Protein AF-A0A2E7UVW2-F1 (afdb_monomer_lite)

Radius of gyration: 28.25 Å; chains: 1; bounding box: 65×41×80 Å

Structure (mmCIF, N/CA/C/O backbone):
data_AF-A0A2E7UVW2-F1
#
_entry.id   AF-A0A2E7UVW2-F1
#
loop_
_atom_site.group_PDB
_atom_site.id
_atom_site.type_symbol
_atom_site.label_atom_id
_atom_site.label_alt_id
_atom_site.label_comp_id
_atom_site.label_asym_id
_atom_site.label_entity_id
_atom_site.label_seq_id
_atom_site.pdbx_PDB_ins_code
_atom_site.Cartn_x
_atom_site.Cartn_y
_atom_site.Cartn_z
_atom_site.occupancy
_atom_site.B_iso_or_equiv
_atom_site.auth_seq_id
_atom_site.auth_comp_id
_atom_site.auth_asym_id
_atom_site.auth_atom_id
_atom_site.pdbx_PDB_model_num
ATOM 1 N N . MET A 1 1 ? 2.793 17.845 26.013 1.00 39.09 1 MET A N 1
ATOM 2 C CA . MET A 1 1 ? 2.253 16.506 25.716 1.00 39.09 1 MET A CA 1
ATOM 3 C C . MET A 1 1 ? 1.129 16.710 24.726 1.00 39.09 1 MET A C 1
ATOM 5 O O . MET A 1 1 ? 0.124 17.304 25.091 1.00 39.09 1 MET A O 1
ATOM 9 N N . THR A 1 2 ? 1.349 16.376 23.461 1.00 49.16 2 THR A N 1
ATOM 10 C CA . THR A 1 2 ? 0.278 16.310 22.463 1.00 49.16 2 THR A CA 1
ATOM 11 C C . THR A 1 2 ? -0.680 15.216 22.921 1.00 49.16 2 THR A C 1
ATOM 13 O O . THR A 1 2 ? -0.251 14.091 23.153 1.00 49.16 2 THR A O 1
ATOM 16 N N . VAL A 1 3 ? -1.937 15.570 23.177 1.00 53.06 3 VAL A N 1
ATOM 17 C CA . VAL A 1 3 ? -2.973 14.592 23.521 1.00 53.06 3 VAL A CA 1
ATOM 18 C C . VAL A 1 3 ? -3.318 13.851 22.238 1.00 53.06 3 VAL A C 1
ATOM 20 O O . VAL A 1 3 ? -3.584 14.498 21.226 1.00 53.06 3 VAL A O 1
ATOM 23 N N . ASP A 1 4 ? -3.298 12.522 22.262 1.00 67.06 4 ASP A N 1
ATOM 24 C CA . ASP A 1 4 ? -3.741 11.734 21.119 1.00 67.06 4 ASP A CA 1
ATOM 25 C C . ASP A 1 4 ? -5.257 11.907 20.962 1.00 67.06 4 ASP A C 1
ATOM 27 O O . ASP A 1 4 ? -6.044 11.467 21.800 1.00 67.06 4 ASP A O 1
ATOM 31 N N . ILE A 1 5 ? -5.676 12.612 19.909 1.00 79.19 5 ILE A N 1
ATOM 32 C CA . ILE A 1 5 ? -7.091 12.895 19.659 1.00 79.19 5 ILE A CA 1
ATOM 33 C C . ILE A 1 5 ? -7.666 11.774 18.802 1.00 79.19 5 ILE A C 1
ATOM 35 O O . ILE A 1 5 ? -7.311 11.631 17.629 1.00 79.19 5 ILE A O 1
ATOM 39 N N . LEU A 1 6 ? -8.595 11.005 19.371 1.00 91.44 6 LEU A N 1
ATOM 40 C CA . LEU A 1 6 ? -9.397 10.051 18.615 1.00 91.44 6 LEU A CA 1
ATOM 41 C C . LEU A 1 6 ? -10.535 10.799 17.915 1.00 91.44 6 LEU A C 1
ATOM 43 O O . LEU A 1 6 ? -11.522 11.194 18.532 1.00 91.44 6 LEU A O 1
ATOM 47 N N . THR A 1 7 ? -10.379 11.023 16.616 1.00 93.81 7 THR A N 1
ATOM 48 C CA . THR A 1 7 ? -11.322 11.800 15.809 1.00 93.81 7 THR A CA 1
ATOM 49 C C . THR A 1 7 ? -12.247 10.864 15.032 1.00 93.81 7 THR A C 1
ATOM 51 O O . THR A 1 7 ? -11.747 10.070 14.229 1.00 93.81 7 THR A O 1
ATOM 54 N N . PRO A 1 8 ? -13.581 10.942 15.199 1.00 95.69 8 PRO A N 1
ATOM 55 C CA . PRO A 1 8 ? -14.506 10.224 14.332 1.00 95.69 8 PRO A CA 1
ATOM 56 C C . PRO A 1 8 ? -14.463 10.828 12.931 1.00 95.69 8 PRO A C 1
ATOM 58 O O . PRO A 1 8 ? -14.572 12.041 12.759 1.00 95.69 8 PRO A O 1
ATOM 61 N N . ILE A 1 9 ? -14.325 9.977 11.919 1.00 95.38 9 ILE A N 1
ATOM 62 C CA . ILE A 1 9 ? -14.348 10.409 10.519 1.00 95.38 9 ILE A CA 1
ATOM 63 C C . ILE A 1 9 ? -15.597 9.882 9.807 1.00 95.38 9 ILE A C 1
ATOM 65 O O . ILE A 1 9 ? -16.134 10.559 8.934 1.00 95.38 9 ILE A O 1
ATOM 69 N N . ALA A 1 10 ? -16.113 8.717 10.187 1.00 95.75 10 ALA A N 1
ATOM 70 C CA . ALA A 1 10 ? -17.398 8.190 9.726 1.00 95.75 10 ALA A CA 1
ATOM 71 C C . ALA A 1 10 ? -18.046 7.364 10.856 1.00 95.75 10 ALA A C 1
ATOM 73 O O . ALA A 1 10 ? -17.383 7.130 11.871 1.00 95.75 10 ALA A O 1
ATOM 74 N N . PRO A 1 11 ? -19.308 6.913 10.721 1.00 96.12 11 PRO A N 1
ATOM 75 C CA . PRO A 1 11 ? -19.884 5.966 11.671 1.00 96.12 11 PRO A CA 1
ATOM 76 C C . PRO A 1 11 ? -18.956 4.763 11.858 1.00 96.12 11 PRO A C 1
ATOM 78 O O . PRO A 1 11 ? -18.488 4.183 10.875 1.00 96.12 11 PRO A O 1
ATOM 81 N N . ASP A 1 12 ? -18.649 4.467 13.121 1.00 97.31 12 ASP A N 1
ATOM 82 C CA . ASP A 1 12 ? -17.783 3.362 13.544 1.00 97.31 12 ASP A CA 1
ATOM 83 C C . ASP A 1 12 ? -16.345 3.394 12.992 1.00 97.31 12 ASP A C 1
ATOM 85 O O . ASP A 1 12 ? -15.628 2.401 13.082 1.00 97.31 12 ASP A O 1
ATOM 89 N N . LEU A 1 13 ? -15.887 4.541 12.477 1.00 97.94 13 LEU A N 1
ATOM 90 C CA . LEU A 1 13 ? -14.546 4.723 11.924 1.00 97.94 13 LEU A CA 1
ATOM 91 C C . LEU A 1 13 ? -13.893 5.996 12.468 1.00 97.94 13 LEU A C 1
ATOM 93 O O . LEU A 1 13 ? -14.378 7.114 12.267 1.00 97.94 13 LEU A O 1
ATOM 97 N N . PHE A 1 14 ? -12.731 5.818 13.082 1.00 97.25 14 PHE A N 1
ATOM 98 C CA . PHE A 1 14 ? -11.994 6.850 13.794 1.00 97.25 14 PHE A CA 1
ATOM 99 C C . PHE A 1 14 ? -10.528 6.859 13.363 1.00 97.25 14 PHE A C 1
ATOM 101 O O . PHE A 1 14 ? -9.986 5.860 12.883 1.00 97.25 14 PHE A O 1
ATOM 108 N N . VAL A 1 15 ? -9.870 7.994 13.562 1.00 95.12 15 VAL A N 1
ATOM 109 C CA . VAL A 1 15 ? -8.428 8.143 13.359 1.00 95.12 15 VAL A CA 1
ATOM 110 C C . VAL A 1 15 ? -7.792 8.722 14.607 1.00 95.12 15 VAL A C 1
ATOM 112 O O . VAL A 1 15 ? -8.367 9.589 15.261 1.00 95.12 15 VAL A O 1
ATOM 115 N N . LEU A 1 16 ? -6.597 8.244 14.915 1.00 92.25 16 LEU A N 1
ATOM 116 C CA . LEU A 1 16 ? -5.773 8.726 16.009 1.00 92.25 16 LEU A CA 1
ATOM 117 C C . LEU A 1 16 ? -4.455 9.227 15.419 1.00 92.25 16 LEU A C 1
ATOM 119 O O . LEU A 1 16 ? -3.771 8.493 14.697 1.00 92.25 16 LEU A O 1
ATOM 123 N N . GLN A 1 17 ? -4.140 10.494 15.674 1.00 82.00 17 GLN A N 1
ATOM 124 C CA . GLN A 1 17 ? -2.947 11.146 15.147 1.00 82.00 17 GLN A CA 1
ATOM 125 C C . GLN A 1 17 ? -2.596 12.377 15.988 1.00 82.00 17 GLN A C 1
ATOM 127 O O . GLN A 1 17 ? -3.457 13.221 16.233 1.00 82.00 17 GLN A O 1
ATOM 132 N N . SER A 1 18 ? -1.333 12.492 16.398 1.00 70.25 18 SER A N 1
ATOM 133 C CA . SER A 1 18 ? -0.849 13.606 17.222 1.00 70.25 18 SER A CA 1
ATOM 134 C C . SER A 1 18 ? -0.413 14.811 16.367 1.00 70.25 18 SER A C 1
ATOM 136 O O . SER A 1 18 ? -0.616 15.957 16.767 1.00 70.25 18 SER A O 1
ATOM 138 N N . SER A 1 19 ? 0.141 14.570 15.170 1.00 67.06 19 SER A N 1
ATOM 139 C CA . SER A 1 19 ? 0.529 15.581 14.171 1.00 67.06 19 SER A CA 1
ATOM 140 C C . SER A 1 19 ? 0.313 15.078 12.734 1.00 67.06 19 SER A C 1
ATOM 142 O O . SER A 1 19 ? 0.492 13.882 12.503 1.00 67.06 19 SER A O 1
ATOM 144 N N . PRO A 1 20 ? 0.010 15.942 11.734 1.00 66.06 20 PRO A N 1
ATOM 145 C CA . PRO A 1 20 ? -0.156 15.566 10.318 1.00 66.06 20 PRO A CA 1
ATOM 146 C C . PRO A 1 20 ? 0.973 14.726 9.697 1.00 66.06 20 PRO A C 1
ATOM 148 O O . PRO A 1 20 ? 0.743 14.026 8.708 1.00 66.06 20 PRO A O 1
ATOM 151 N N . GLU A 1 21 ? 2.178 14.799 10.264 1.00 66.62 21 GLU A N 1
ATOM 152 C CA . GLU A 1 21 ? 3.376 14.103 9.772 1.00 66.62 21 GLU A CA 1
ATOM 153 C C . GLU A 1 21 ? 3.583 12.712 10.397 1.00 66.62 21 GLU A C 1
ATOM 155 O O . GLU A 1 21 ? 4.346 11.894 9.866 1.00 66.62 21 GLU A O 1
ATOM 160 N N . ASP A 1 22 ? 2.869 12.425 11.487 1.00 75.81 22 ASP A N 1
ATOM 161 C CA . ASP A 1 22 ? 2.933 11.146 12.183 1.00 75.81 22 ASP A CA 1
ATOM 162 C C . ASP A 1 22 ? 2.240 10.036 11.395 1.00 75.81 22 ASP A C 1
ATOM 164 O O . ASP A 1 22 ? 1.373 10.263 10.543 1.00 75.81 22 ASP A O 1
ATOM 168 N N . VAL A 1 23 ? 2.614 8.800 11.721 1.00 86.31 23 VAL A N 1
ATOM 169 C CA . VAL A 1 23 ? 1.860 7.629 11.282 1.00 86.31 23 VAL A CA 1
ATOM 170 C C . VAL A 1 23 ? 0.492 7.660 11.954 1.00 86.31 23 VAL A C 1
ATOM 172 O O . VAL A 1 23 ? 0.383 7.656 13.176 1.00 86.31 23 VAL A O 1
ATOM 175 N N . ARG A 1 24 ? -0.554 7.673 11.138 1.00 92.38 24 ARG A N 1
ATOM 176 C CA . ARG A 1 24 ? -1.941 7.606 11.577 1.00 92.38 24 ARG A CA 1
ATOM 177 C C . ARG A 1 24 ? -2.317 6.182 11.968 1.00 92.38 24 ARG A C 1
ATOM 179 O O . ARG A 1 24 ? -2.175 5.254 11.169 1.00 92.38 24 ARG A O 1
ATOM 186 N N . THR A 1 25 ? -2.927 6.046 13.138 1.00 95.19 25 THR A N 1
ATOM 187 C CA . THR A 1 25 ? -3.645 4.834 13.541 1.00 95.19 25 THR A CA 1
ATOM 188 C C . THR A 1 25 ? -5.104 4.962 13.116 1.00 95.19 25 THR A C 1
ATOM 190 O O . THR A 1 25 ? -5.733 6.001 13.324 1.00 95.19 25 THR A O 1
ATOM 193 N N . THR A 1 26 ? -5.655 3.919 12.496 1.00 97.31 26 THR A N 1
ATOM 194 C CA . THR A 1 26 ? -7.077 3.877 12.112 1.00 97.31 26 THR A CA 1
ATOM 195 C C . THR A 1 26 ? -7.801 2.872 12.988 1.00 97.31 26 THR A C 1
ATOM 197 O O . THR A 1 26 ? -7.323 1.755 13.161 1.00 97.31 26 THR A O 1
ATOM 200 N N . VAL A 1 27 ? -8.944 3.266 13.538 1.00 98.06 27 VAL A N 1
ATOM 201 C CA . VAL A 1 27 ? -9.731 2.453 14.466 1.00 98.06 27 VAL A CA 1
ATOM 202 C C . VAL A 1 27 ? -11.113 2.239 13.872 1.00 98.06 27 VAL A C 1
ATOM 204 O O . VAL A 1 27 ? -11.775 3.196 13.477 1.00 98.06 27 VAL A O 1
ATOM 207 N N . VAL A 1 28 ? -11.549 0.987 13.819 1.00 98.38 28 VAL A N 1
ATOM 208 C CA . VAL A 1 28 ? -12.901 0.598 13.418 1.00 98.38 28 VAL A CA 1
ATOM 209 C C . VAL A 1 28 ? -13.575 -0.067 14.604 1.00 98.38 28 VAL A C 1
ATOM 211 O O . VAL A 1 28 ? -12.995 -0.971 15.205 1.00 98.38 28 VAL A O 1
ATOM 214 N N . ARG A 1 29 ? -14.799 0.350 14.927 1.00 98.06 29 ARG A N 1
ATOM 215 C CA . ARG A 1 29 ? -15.653 -0.381 15.864 1.00 98.06 29 ARG A CA 1
ATOM 216 C C . ARG A 1 29 ? -16.448 -1.428 15.092 1.00 98.06 29 ARG A C 1
ATOM 218 O O . ARG A 1 29 ? -17.197 -1.099 14.180 1.00 98.06 29 ARG A O 1
ATOM 225 N N . LEU A 1 30 ? -16.251 -2.692 15.433 1.00 97.50 30 LEU A N 1
ATOM 226 C CA . LEU A 1 30 ? -16.956 -3.815 14.830 1.00 97.50 30 LEU A CA 1
ATOM 227 C C . LEU A 1 30 ? -18.382 -3.941 15.406 1.00 97.50 30 LEU A C 1
ATOM 229 O O . LEU A 1 30 ? -18.671 -3.369 16.460 1.00 97.50 30 LEU A O 1
ATOM 233 N N . PRO A 1 31 ? -19.288 -4.688 14.744 1.00 95.94 31 PRO A N 1
ATOM 234 C CA . PRO A 1 31 ? -20.676 -4.853 15.190 1.00 95.94 31 PRO A CA 1
ATOM 235 C C . PRO A 1 31 ? -20.840 -5.456 16.593 1.00 95.94 31 PRO A C 1
ATOM 237 O O . PRO A 1 31 ? -21.854 -5.216 17.243 1.00 95.94 31 PRO A O 1
ATOM 240 N N . ASP A 1 32 ? -19.857 -6.222 17.066 1.00 94.56 32 ASP A N 1
ATOM 241 C CA . ASP A 1 32 ? -19.809 -6.793 18.418 1.00 94.56 32 ASP A CA 1
ATOM 242 C C . ASP A 1 32 ? -19.309 -5.798 19.487 1.00 94.56 32 ASP A C 1
ATOM 244 O O . ASP A 1 32 ? -19.245 -6.131 20.669 1.00 94.56 32 ASP A O 1
ATOM 248 N N . GLY A 1 33 ? -18.965 -4.570 19.085 1.00 95.25 33 GLY A N 1
ATOM 249 C CA . GLY A 1 33 ? -18.408 -3.525 19.943 1.00 95.25 33 GLY A CA 1
ATOM 250 C C . GLY A 1 33 ? -16.889 -3.604 20.128 1.00 95.25 33 GLY A C 1
ATOM 251 O O . GLY A 1 33 ? -16.310 -2.698 20.734 1.00 95.25 33 GLY A O 1
ATOM 252 N N . GLY A 1 34 ? -16.232 -4.639 19.596 1.00 97.06 34 GLY A N 1
ATOM 253 C CA . GLY A 1 34 ? -14.781 -4.775 19.608 1.00 97.06 34 GLY A CA 1
ATOM 254 C C . GLY A 1 34 ? -14.107 -3.786 18.657 1.00 97.06 34 GLY A C 1
ATOM 255 O O . GLY A 1 34 ? -14.639 -3.443 17.601 1.00 97.06 34 GLY A O 1
ATOM 256 N N . LEU A 1 35 ? -12.913 -3.314 19.009 1.00 98.12 35 LEU A N 1
ATOM 257 C CA . LEU A 1 35 ? -12.130 -2.425 18.157 1.00 98.12 35 LEU A CA 1
ATOM 258 C C . LEU A 1 35 ? -11.112 -3.207 17.337 1.00 98.12 35 LEU A C 1
ATOM 260 O O . LEU A 1 35 ? -10.324 -3.999 17.862 1.00 98.12 35 LEU A O 1
ATOM 264 N N . TRP A 1 36 ? -11.094 -2.898 16.047 1.00 98.19 36 TRP A N 1
ATOM 265 C CA . TRP A 1 36 ? -10.026 -3.221 15.121 1.00 98.19 36 TRP A CA 1
ATOM 266 C C . TRP A 1 36 ? -9.128 -1.997 14.950 1.00 98.19 36 TRP A C 1
ATOM 268 O O . TRP A 1 36 ? -9.591 -0.930 14.553 1.00 98.19 36 TRP A O 1
ATOM 278 N N . VAL A 1 37 ? -7.846 -2.136 15.280 1.00 97.69 37 VAL A N 1
ATOM 279 C CA . VAL A 1 37 ? -6.880 -1.034 15.329 1.00 97.69 37 VAL A CA 1
ATOM 280 C C . VAL A 1 37 ? -5.740 -1.313 14.356 1.00 97.69 37 VAL A C 1
ATOM 282 O O . VAL A 1 37 ? -4.951 -2.238 14.544 1.00 97.69 37 VAL A O 1
ATOM 285 N N . HIS A 1 38 ? -5.639 -0.495 13.316 1.00 97.25 38 HIS A N 1
ATOM 286 C CA . HIS A 1 38 ? -4.606 -0.569 12.291 1.00 97.25 38 HIS A CA 1
ATOM 287 C C . HIS A 1 38 ? -3.474 0.407 12.557 1.00 97.25 38 HIS A C 1
ATOM 289 O O . HIS A 1 38 ? -3.726 1.589 12.801 1.00 97.25 38 HIS A O 1
ATOM 295 N N . ALA A 1 39 ? -2.240 -0.082 12.420 1.00 95.00 39 ALA A N 1
ATOM 296 C CA . ALA A 1 39 ? -1.018 0.649 12.726 1.00 95.00 39 ALA A CA 1
ATOM 297 C C . ALA A 1 39 ? -1.000 1.180 14.180 1.00 95.00 39 ALA A C 1
ATOM 299 O O . ALA A 1 39 ? -0.807 2.383 14.370 1.00 95.00 39 ALA A O 1
ATOM 300 N N . PRO A 1 40 ? -1.253 0.341 15.210 1.00 94.94 40 PRO A N 1
ATOM 301 C CA . PRO A 1 40 ? -1.259 0.797 16.599 1.00 94.94 40 PRO A CA 1
ATOM 302 C C . PRO A 1 40 ? 0.149 1.247 17.029 1.00 94.94 40 PRO A C 1
ATOM 304 O O . PRO A 1 40 ? 1.128 0.589 16.665 1.00 94.94 40 PRO A O 1
ATOM 307 N N . PRO A 1 41 ? 0.283 2.327 17.818 1.00 93.31 41 PRO A N 1
ATOM 308 C CA . PRO A 1 41 ? 1.529 2.627 18.512 1.00 93.31 41 PRO A CA 1
ATOM 309 C C . PRO A 1 41 ? 1.696 1.684 19.717 1.00 93.31 41 PRO A C 1
ATOM 311 O O . PRO A 1 41 ? 0.824 0.859 20.016 1.00 93.31 41 PRO A O 1
ATOM 314 N N . ALA A 1 42 ? 2.804 1.824 20.447 1.00 94.31 42 ALA A N 1
ATOM 315 C CA . ALA A 1 42 ? 2.982 1.142 21.726 1.00 94.31 42 ALA A CA 1
ATOM 316 C C . ALA A 1 42 ? 1.824 1.454 22.691 1.00 94.31 42 ALA A C 1
ATOM 318 O O . ALA A 1 42 ? 1.316 2.578 22.734 1.00 94.31 42 ALA A O 1
ATOM 319 N N . TRP A 1 43 ? 1.418 0.452 23.468 1.00 95.94 43 TRP A N 1
ATOM 320 C CA . TRP A 1 43 ? 0.383 0.615 24.477 1.00 95.94 43 TRP A CA 1
ATOM 321 C C . TRP A 1 43 ? 0.800 1.674 25.500 1.00 95.94 43 TRP A C 1
ATOM 323 O O . TRP A 1 43 ? 1.948 1.726 25.947 1.00 95.94 43 TRP A O 1
ATOM 333 N N . SER A 1 44 ? -0.160 2.495 25.908 1.00 95.06 44 SER A N 1
ATOM 334 C CA . SER A 1 44 ? -0.042 3.352 27.080 1.00 95.06 44 SER A CA 1
ATOM 335 C C . SER A 1 44 ? -1.396 3.427 27.788 1.00 95.06 44 SER A C 1
ATOM 337 O O . SER A 1 44 ? -2.428 3.252 27.130 1.00 95.06 44 SER A O 1
ATOM 339 N N . PRO A 1 45 ? -1.429 3.733 29.098 1.00 94.88 45 PRO A N 1
ATOM 340 C CA . PRO A 1 45 ? -2.689 3.883 29.821 1.00 94.88 45 PRO A CA 1
ATOM 341 C C . PRO A 1 45 ? -3.607 4.932 29.181 1.00 94.88 45 PRO A C 1
ATOM 343 O O . PRO A 1 45 ? -4.789 4.674 28.992 1.00 94.88 45 PRO A O 1
ATOM 346 N N . ALA A 1 46 ? -3.045 6.074 28.766 1.00 92.38 46 ALA A N 1
ATOM 347 C CA . ALA A 1 46 ? -3.798 7.157 28.135 1.00 92.38 46 ALA A CA 1
ATOM 348 C C . ALA A 1 46 ? -4.407 6.734 26.789 1.00 92.38 46 ALA A C 1
ATOM 350 O O . ALA A 1 46 ? -5.573 7.008 26.519 1.00 92.38 46 ALA A O 1
ATOM 351 N N . LEU A 1 47 ? -3.643 6.020 25.957 1.00 93.19 47 LEU A N 1
ATOM 352 C CA . LEU A 1 47 ? -4.152 5.492 24.692 1.00 93.19 47 LEU A CA 1
ATOM 353 C C . LEU A 1 47 ? -5.277 4.479 24.916 1.00 93.19 47 LEU A C 1
ATOM 355 O O . LEU A 1 47 ? -6.296 4.508 24.227 1.00 93.19 47 LEU A O 1
ATOM 359 N N . HIS A 1 48 ? -5.095 3.579 25.879 1.00 94.50 48 HIS A N 1
ATOM 360 C CA . HIS A 1 48 ? -6.100 2.578 26.199 1.00 94.50 48 HIS A CA 1
ATOM 361 C C . HIS A 1 48 ? -7.385 3.211 26.740 1.00 94.50 48 HIS A C 1
ATOM 363 O O . HIS A 1 48 ? -8.471 2.818 26.317 1.00 94.50 48 HIS A O 1
ATOM 369 N N . GLU A 1 49 ? -7.273 4.219 27.607 1.00 93.44 49 GLU A N 1
ATOM 370 C CA . GLU A 1 49 ? -8.406 4.994 28.116 1.00 93.44 49 GLU A CA 1
ATOM 371 C C . GLU A 1 49 ? -9.180 5.660 26.971 1.00 93.44 49 GLU A C 1
ATOM 373 O O . GLU A 1 49 ? -10.393 5.479 26.864 1.00 93.44 49 GLU A O 1
ATOM 378 N N . VAL A 1 50 ? -8.478 6.340 26.056 1.00 94.00 50 VAL A N 1
ATOM 379 C CA . VAL A 1 50 ? -9.088 6.990 24.886 1.00 94.00 50 VAL A CA 1
ATOM 380 C C . VAL A 1 50 ? -9.831 5.983 24.007 1.00 94.00 50 VAL A C 1
ATOM 382 O O . VAL A 1 50 ? -10.976 6.230 23.632 1.00 94.00 50 VAL A O 1
ATOM 385 N N . LEU A 1 51 ? -9.230 4.831 23.697 1.00 95.50 51 LEU A N 1
ATOM 386 C CA . LEU A 1 51 ? -9.883 3.802 22.878 1.00 95.50 51 LEU A CA 1
ATOM 387 C C . LEU A 1 51 ? -11.084 3.168 23.590 1.00 95.50 51 LEU A C 1
ATOM 389 O O . LEU A 1 51 ? -12.118 2.943 22.960 1.00 95.50 51 LEU A O 1
ATOM 393 N N . SER A 1 52 ? -10.986 2.960 24.904 1.00 94.38 52 SER A N 1
ATOM 394 C CA . SER A 1 52 ? -12.053 2.369 25.722 1.00 94.38 52 SER A CA 1
ATOM 395 C C . SER A 1 52 ? -13.334 3.208 25.737 1.00 94.38 52 SER A C 1
ATOM 397 O O . SER A 1 52 ? -14.409 2.669 25.988 1.00 94.38 52 SER A O 1
ATOM 399 N N . THR A 1 53 ? -13.259 4.505 25.409 1.00 93.94 53 THR A N 1
ATOM 400 C CA . THR A 1 53 ? -14.455 5.350 25.224 1.00 93.94 53 THR A CA 1
ATOM 401 C C . THR A 1 53 ? -15.328 4.921 24.039 1.00 93.94 53 THR A C 1
ATOM 403 O O . THR A 1 53 ? -16.514 5.246 24.001 1.00 93.94 53 THR A O 1
ATOM 406 N N . VAL A 1 54 ? -14.759 4.192 23.073 1.00 95.50 54 VAL A N 1
ATOM 407 C CA . VAL A 1 54 ? -15.443 3.747 21.852 1.00 95.50 54 VAL A CA 1
ATOM 408 C C . VAL A 1 54 ? -15.740 2.248 21.877 1.00 95.50 54 VAL A C 1
ATOM 410 O O . VAL A 1 54 ? -16.793 1.843 21.380 1.00 95.50 54 VAL A O 1
ATOM 413 N N . GLY A 1 55 ? -14.847 1.436 22.450 1.00 96.19 55 GLY A N 1
ATOM 414 C CA . GLY A 1 55 ? -15.011 -0.014 22.572 1.00 96.19 55 GLY A CA 1
ATOM 415 C C . GLY A 1 55 ? -13.773 -0.715 23.138 1.00 96.19 55 GLY A C 1
ATOM 416 O O . GLY A 1 55 ? -12.724 -0.102 23.330 1.00 96.19 55 GLY A O 1
ATOM 417 N N . ALA A 1 56 ? -13.878 -2.020 23.389 1.00 96.62 56 ALA A N 1
ATOM 418 C CA . ALA A 1 56 ? -12.753 -2.825 23.866 1.00 96.62 56 ALA A CA 1
ATOM 419 C C . ALA A 1 56 ? -11.827 -3.208 22.704 1.00 96.62 56 ALA A C 1
ATOM 421 O O . ALA A 1 56 ? -12.295 -3.655 21.660 1.00 96.62 56 ALA A O 1
ATOM 422 N N . VAL A 1 57 ? -10.510 -3.070 22.867 1.00 97.88 57 VAL A N 1
ATOM 423 C CA . VAL A 1 57 ? -9.547 -3.451 21.819 1.00 97.88 57 VAL A CA 1
ATOM 424 C C . VAL A 1 57 ? -9.551 -4.968 21.629 1.00 97.88 57 VAL A C 1
ATOM 426 O O . VAL A 1 57 ? -9.218 -5.699 22.552 1.00 97.88 57 VAL A O 1
ATOM 429 N N . ALA A 1 58 ? -9.914 -5.430 20.429 1.00 97.12 58 ALA A N 1
ATOM 430 C CA . ALA A 1 58 ? -10.044 -6.853 20.102 1.00 97.12 58 ALA A CA 1
ATOM 431 C C . ALA A 1 58 ? -9.031 -7.308 19.038 1.00 97.12 58 ALA A C 1
ATOM 433 O O . ALA A 1 58 ? -8.523 -8.433 19.084 1.00 97.12 58 ALA A O 1
ATOM 434 N N . HIS A 1 59 ? -8.702 -6.434 18.083 1.00 97.88 59 HIS A N 1
ATOM 435 C CA . HIS A 1 59 ? -7.798 -6.744 16.979 1.00 97.88 59 HIS A CA 1
ATOM 436 C C . HIS A 1 59 ? -6.751 -5.656 16.771 1.00 97.88 59 HIS A C 1
ATOM 438 O O . HIS A 1 59 ? -7.089 -4.483 16.634 1.00 97.88 59 HIS A O 1
ATOM 444 N N . LEU A 1 60 ? -5.487 -6.060 16.668 1.00 98.12 60 LEU A N 1
ATOM 445 C CA . LEU A 1 60 ? -4.361 -5.176 16.368 1.00 98.12 60 LEU A CA 1
ATOM 446 C C . LEU A 1 60 ? -3.719 -5.588 15.047 1.00 98.12 60 LEU A C 1
ATOM 448 O O . LEU A 1 60 ? -3.335 -6.744 14.896 1.00 98.12 60 LEU A O 1
ATOM 452 N N . VAL A 1 61 ? -3.585 -4.661 14.102 1.00 97.38 61 VAL A N 1
ATOM 453 C CA . VAL A 1 61 ? -2.963 -4.907 12.794 1.00 97.38 61 VAL A CA 1
ATOM 454 C C . VAL A 1 61 ? -1.668 -4.115 12.683 1.00 97.38 61 VAL A C 1
ATOM 456 O O . VAL A 1 61 ? -1.692 -2.898 12.493 1.00 97.38 61 VAL A O 1
ATOM 459 N N . ALA A 1 62 ? -0.534 -4.803 12.799 1.00 95.81 62 ALA A N 1
ATOM 460 C CA . ALA A 1 62 ? 0.781 -4.209 12.593 1.00 95.81 62 ALA A CA 1
ATOM 461 C C . ALA A 1 62 ? 1.124 -4.147 11.101 1.00 95.81 62 ALA A C 1
ATOM 463 O O . ALA A 1 62 ? 0.888 -5.099 10.352 1.00 95.81 62 ALA A O 1
ATOM 464 N N . VAL A 1 63 ? 1.715 -3.027 10.683 1.00 93.31 63 VAL A N 1
ATOM 465 C CA . VAL A 1 63 ? 2.101 -2.786 9.283 1.00 93.31 63 VAL A CA 1
ATOM 466 C C . VAL A 1 63 ? 3.589 -2.495 9.103 1.00 93.31 63 VAL A C 1
ATOM 468 O O . VAL A 1 63 ? 4.075 -2.485 7.974 1.00 93.31 63 VAL A O 1
ATOM 471 N N . THR A 1 64 ? 4.338 -2.328 10.195 1.00 92.19 64 THR A N 1
ATOM 472 C CA . THR A 1 64 ? 5.805 -2.257 10.178 1.00 92.19 64 THR A CA 1
ATOM 473 C C . THR A 1 64 ? 6.424 -3.208 11.203 1.00 92.19 64 THR A C 1
ATOM 475 O O . THR A 1 64 ? 5.741 -3.606 12.156 1.00 92.19 64 THR A O 1
ATOM 478 N N . PRO A 1 65 ? 7.714 -3.566 11.047 1.00 93.06 65 PRO A N 1
ATOM 479 C CA . PRO A 1 65 ? 8.397 -4.424 12.007 1.00 93.06 65 PRO A CA 1
ATOM 480 C C . PRO A 1 65 ? 8.420 -3.859 13.430 1.00 93.06 65 PRO A C 1
ATOM 482 O O . PRO A 1 65 ? 8.246 -4.601 14.397 1.00 93.06 65 PRO A O 1
ATOM 485 N N . GLU A 1 66 ? 8.577 -2.540 13.558 1.00 92.62 66 GLU A N 1
ATOM 486 C CA . GLU A 1 66 ? 8.577 -1.837 14.841 1.00 92.62 66 GLU A CA 1
ATOM 487 C C . GLU A 1 66 ? 7.214 -1.955 15.526 1.00 92.62 66 GLU A C 1
ATOM 489 O O . GLU A 1 66 ? 7.143 -2.233 16.721 1.00 92.62 66 GLU A O 1
ATOM 494 N N . GLN A 1 67 ? 6.123 -1.807 14.770 1.00 93.81 67 GLN A N 1
ATOM 495 C CA . GLN A 1 67 ? 4.772 -1.964 15.306 1.00 93.81 67 GLN A CA 1
ATOM 496 C C . GLN A 1 67 ? 4.487 -3.404 15.721 1.00 93.81 67 GLN A C 1
ATOM 498 O O . GLN A 1 67 ? 3.871 -3.621 16.761 1.00 93.81 67 GLN A O 1
ATOM 503 N N . ALA A 1 68 ? 4.963 -4.390 14.954 1.00 96.31 68 ALA A N 1
ATOM 504 C CA . ALA A 1 68 ? 4.825 -5.798 15.317 1.00 96.31 68 ALA A CA 1
ATOM 505 C C . ALA A 1 68 ? 5.529 -6.110 16.648 1.00 96.31 68 ALA A C 1
ATOM 507 O O . ALA A 1 68 ? 4.944 -6.767 17.509 1.00 96.31 68 ALA A O 1
ATOM 508 N N . ALA A 1 69 ? 6.731 -5.567 16.869 1.00 96.50 69 ALA A N 1
ATOM 509 C CA . ALA A 1 69 ? 7.420 -5.670 18.155 1.00 96.50 69 ALA A CA 1
ATOM 510 C C . ALA A 1 69 ? 6.654 -4.950 19.286 1.00 96.50 69 ALA A C 1
ATOM 512 O O . ALA A 1 69 ? 6.511 -5.481 20.391 1.00 96.50 69 ALA A O 1
ATOM 513 N N . GLN A 1 70 ? 6.097 -3.766 19.004 1.00 95.44 70 GLN A N 1
ATOM 514 C CA . GLN A 1 70 ? 5.296 -2.990 19.958 1.00 95.44 70 GLN A CA 1
ATOM 515 C C . GLN A 1 70 ? 4.010 -3.703 20.400 1.00 95.44 70 GLN A C 1
ATOM 517 O O . GLN A 1 70 ? 3.526 -3.417 21.497 1.00 95.44 70 GLN A O 1
ATOM 522 N N . LEU A 1 71 ? 3.482 -4.667 19.635 1.00 97.25 71 LEU A N 1
ATOM 523 C CA . LEU A 1 71 ? 2.306 -5.448 20.046 1.00 97.25 71 LEU A CA 1
ATOM 524 C C . LEU A 1 71 ? 2.520 -6.213 21.365 1.00 97.25 71 LEU A C 1
ATOM 526 O O . LEU A 1 71 ? 1.546 -6.488 22.060 1.00 97.25 71 LEU A O 1
ATOM 530 N N . ASN A 1 72 ? 3.764 -6.497 21.771 1.00 97.12 72 ASN A N 1
ATOM 531 C CA . ASN A 1 72 ? 4.045 -7.077 23.093 1.00 97.12 72 ASN A CA 1
ATOM 532 C C . ASN A 1 72 ? 3.521 -6.204 24.239 1.00 97.12 72 ASN A C 1
ATOM 534 O O . ASN A 1 72 ? 3.001 -6.725 25.222 1.00 97.12 72 ASN A O 1
ATOM 538 N N . SER A 1 73 ? 3.623 -4.876 24.104 1.00 96.75 73 SER A N 1
ATOM 539 C CA . SER A 1 73 ? 3.110 -3.944 25.117 1.00 96.75 73 SER A CA 1
ATOM 540 C C . SER A 1 73 ? 1.589 -4.020 25.264 1.00 96.75 73 SER A C 1
ATOM 542 O O . SER A 1 73 ? 1.073 -3.819 26.356 1.00 96.75 73 SER A O 1
ATOM 544 N N . TRP A 1 74 ? 0.880 -4.371 24.188 1.00 97.69 74 TRP A N 1
ATOM 545 C CA . TRP A 1 74 ? -0.565 -4.566 24.197 1.00 97.69 74 TRP A CA 1
ATOM 546 C C . TRP A 1 74 ? -0.965 -5.898 24.816 1.00 97.69 74 TRP A C 1
ATOM 548 O O . TRP A 1 74 ? -1.792 -5.920 25.719 1.00 97.69 74 TRP A O 1
ATOM 558 N N . VAL A 1 75 ? -0.363 -7.000 24.363 1.00 97.06 75 VAL A N 1
ATOM 559 C CA . VAL A 1 75 ? -0.692 -8.352 24.853 1.00 97.06 75 VAL A CA 1
ATOM 560 C C . VAL A 1 75 ? -0.355 -8.512 26.340 1.00 97.06 75 VAL A C 1
ATOM 562 O O . VAL A 1 75 ? -0.986 -9.303 27.028 1.00 97.06 75 VAL A O 1
ATOM 565 N N . ALA A 1 76 ? 0.594 -7.731 26.864 1.00 96.81 76 ALA A N 1
ATOM 566 C CA . ALA A 1 76 ? 0.906 -7.700 28.291 1.00 96.81 76 ALA A CA 1
ATOM 567 C C . ALA A 1 76 ? -0.161 -7.009 29.163 1.00 96.81 76 ALA A C 1
ATOM 569 O O . ALA A 1 76 ? -0.106 -7.144 30.382 1.00 96.81 76 ALA A O 1
ATOM 570 N N . GLN A 1 77 ? -1.063 -6.219 28.571 1.00 97.38 77 GLN A N 1
ATOM 571 C CA . GLN A 1 77 ? -2.002 -5.352 29.299 1.00 97.38 77 GLN A CA 1
ATOM 572 C C . GLN A 1 77 ? -3.470 -5.606 28.943 1.00 97.38 77 GLN A C 1
ATOM 574 O O . GLN A 1 77 ? -4.352 -5.270 29.728 1.00 97.38 77 GLN A O 1
ATOM 579 N N . VAL A 1 78 ? -3.745 -6.156 27.758 1.00 95.19 78 VAL A N 1
ATOM 580 C CA . VAL A 1 78 ? -5.100 -6.366 27.244 1.00 95.19 78 VAL A CA 1
ATOM 581 C C . VAL A 1 78 ? -5.295 -7.841 26.915 1.00 95.19 78 VAL A C 1
ATOM 583 O O . VAL A 1 78 ? -4.764 -8.354 25.927 1.00 95.19 78 VAL A O 1
ATOM 586 N N . ASP A 1 79 ? -6.089 -8.512 27.745 1.00 93.50 79 ASP A N 1
ATOM 587 C CA . ASP A 1 79 ? -6.403 -9.928 27.585 1.00 93.50 79 ASP A CA 1
ATOM 588 C C . ASP A 1 79 ? -7.265 -10.185 26.342 1.00 93.50 79 ASP A C 1
ATOM 590 O O . ASP A 1 79 ? -8.166 -9.419 26.001 1.00 93.50 79 ASP A O 1
ATOM 594 N N . GLY A 1 80 ? -7.004 -11.302 25.660 1.00 91.94 80 GLY A N 1
ATOM 595 C CA . GLY A 1 80 ? -7.818 -11.760 24.528 1.00 91.94 80 GLY A CA 1
ATOM 596 C C . GLY A 1 80 ? -7.621 -10.990 23.215 1.00 91.94 80 GLY A C 1
ATOM 597 O O . GLY A 1 80 ? -8.253 -11.340 22.217 1.00 91.94 80 GLY A O 1
ATOM 598 N N . VAL A 1 81 ? -6.727 -9.995 23.174 1.00 96.00 81 VAL A N 1
ATOM 599 C CA . VAL A 1 81 ? -6.369 -9.286 21.938 1.00 96.00 81 VAL A CA 1
ATOM 600 C C . VAL A 1 81 ? -5.755 -10.236 20.915 1.00 96.00 81 VAL A C 1
ATOM 602 O O . VAL A 1 81 ? -4.832 -10.999 21.204 1.00 96.00 81 VAL A O 1
ATOM 605 N N . ARG A 1 82 ? -6.234 -10.139 19.673 1.00 96.69 82 ARG A N 1
ATOM 606 C CA . ARG A 1 82 ? -5.687 -10.878 18.535 1.00 96.69 82 ARG A CA 1
ATOM 607 C C . ARG A 1 82 ? -4.838 -9.972 17.653 1.00 96.69 82 ARG A C 1
ATOM 609 O O . ARG A 1 82 ? -5.313 -8.964 17.130 1.00 96.69 82 ARG A O 1
ATOM 616 N N . CYS A 1 83 ? -3.598 -10.385 17.439 1.00 97.75 83 CYS A N 1
ATOM 617 C CA . CYS A 1 83 ? -2.630 -9.662 16.631 1.00 97.75 83 CYS A CA 1
ATOM 618 C C . CYS A 1 83 ? -2.588 -10.190 15.194 1.00 97.75 83 CYS A C 1
ATOM 620 O O . CYS A 1 83 ? -2.625 -11.400 14.960 1.00 97.75 83 CYS A O 1
ATOM 622 N N . TRP A 1 84 ? -2.460 -9.275 14.240 1.00 97.75 84 TRP A N 1
ATOM 623 C CA . TRP A 1 84 ? -2.425 -9.547 12.810 1.00 97.75 84 TRP A CA 1
ATOM 624 C C . TRP A 1 84 ? -1.266 -8.806 12.156 1.00 97.75 84 TRP A C 1
ATOM 626 O O . TRP A 1 84 ? -0.995 -7.652 12.489 1.00 97.75 84 TRP A O 1
ATOM 636 N N . ALA A 1 85 ? -0.616 -9.443 11.189 1.00 96.00 85 ALA A N 1
ATOM 637 C CA . ALA A 1 85 ? 0.408 -8.805 10.373 1.00 96.00 85 ALA A CA 1
ATOM 638 C C . ALA A 1 85 ? 0.532 -9.509 9.018 1.00 96.00 85 ALA A C 1
ATOM 640 O O . ALA A 1 85 ? 0.184 -10.683 8.870 1.00 96.00 85 ALA A O 1
ATOM 641 N N . ALA A 1 86 ? 1.039 -8.786 8.023 1.00 93.88 86 ALA A N 1
ATOM 642 C CA . ALA A 1 86 ? 1.480 -9.386 6.770 1.00 93.88 86 ALA A CA 1
ATOM 643 C C . ALA A 1 86 ? 2.701 -10.289 7.015 1.00 93.88 86 ALA A C 1
ATOM 645 O O . ALA A 1 86 ? 3.530 -9.982 7.874 1.00 93.88 86 ALA A O 1
ATOM 646 N N . ALA A 1 87 ? 2.857 -11.365 6.237 1.00 90.50 87 ALA A N 1
ATOM 647 C CA . ALA A 1 87 ? 3.956 -12.322 6.442 1.00 90.50 87 ALA A CA 1
ATOM 648 C C . ALA A 1 87 ? 5.336 -11.641 6.392 1.00 90.50 87 ALA A C 1
ATOM 650 O O . ALA A 1 87 ? 6.175 -11.864 7.255 1.00 90.50 87 ALA A O 1
ATOM 651 N N . SER A 1 88 ? 5.527 -10.698 5.464 1.00 90.56 88 SER A N 1
ATOM 652 C CA . SER A 1 88 ? 6.788 -9.956 5.356 1.00 90.56 88 SER A CA 1
ATOM 653 C C . SER A 1 88 ? 7.107 -9.079 6.567 1.00 90.56 88 SER A C 1
ATOM 655 O O . SER A 1 88 ? 8.261 -8.722 6.765 1.00 90.56 88 SER A O 1
ATOM 657 N N . VAL A 1 89 ? 6.087 -8.639 7.316 1.00 94.06 89 VAL A N 1
ATOM 658 C CA . VAL A 1 89 ? 6.297 -7.860 8.544 1.00 94.06 89 VAL A CA 1
ATOM 659 C C . VAL A 1 89 ? 6.832 -8.787 9.626 1.00 94.06 89 VAL A C 1
ATOM 661 O O . VAL A 1 89 ? 7.805 -8.433 10.275 1.00 94.06 89 VAL A O 1
ATOM 664 N N . VAL A 1 90 ? 6.252 -9.984 9.753 1.00 93.56 90 VAL A N 1
ATOM 665 C CA . VAL A 1 90 ? 6.727 -11.024 10.676 1.00 93.56 90 VAL A CA 1
ATOM 666 C C . VAL A 1 90 ? 8.174 -11.392 10.379 1.00 93.56 90 VAL A C 1
ATOM 668 O O . VAL A 1 90 ? 9.014 -11.296 11.270 1.00 93.56 90 VAL A O 1
ATOM 671 N N . ASP A 1 91 ? 8.471 -11.736 9.125 1.00 91.31 91 ASP A N 1
ATOM 672 C CA . ASP A 1 91 ? 9.817 -12.124 8.700 1.00 91.31 91 ASP A CA 1
ATOM 673 C C . ASP A 1 91 ? 10.829 -11.009 9.008 1.00 91.31 91 ASP A C 1
ATOM 675 O O . ASP A 1 91 ? 11.835 -11.244 9.671 1.00 91.31 91 ASP A O 1
ATOM 679 N N . ALA A 1 92 ? 10.518 -9.763 8.631 1.00 90.31 92 ALA A N 1
ATOM 680 C CA . ALA A 1 92 ? 11.400 -8.624 8.876 1.00 90.31 92 ALA A CA 1
ATOM 681 C C . ALA A 1 92 ? 11.596 -8.305 10.372 1.00 90.31 92 ALA A C 1
ATOM 683 O O . ALA A 1 92 ? 12.676 -7.862 10.761 1.00 90.31 92 ALA A O 1
ATOM 684 N N . THR A 1 93 ? 10.584 -8.515 11.222 1.00 94.06 93 THR A N 1
ATOM 685 C CA . THR A 1 93 ? 10.719 -8.353 12.681 1.00 94.06 93 THR A CA 1
ATOM 686 C C . THR A 1 93 ? 11.646 -9.409 13.276 1.00 94.06 93 THR A C 1
ATOM 688 O O . THR A 1 93 ? 12.495 -9.076 14.107 1.00 94.06 93 THR A O 1
ATOM 691 N N . LEU A 1 94 ? 11.507 -10.664 12.841 1.00 92.19 94 LEU A N 1
ATOM 692 C CA . LEU A 1 94 ? 12.337 -11.775 13.307 1.00 92.19 94 LEU A CA 1
ATOM 693 C C . LEU A 1 94 ? 13.786 -11.641 12.824 1.00 92.19 94 LEU A C 1
ATOM 695 O O . LEU A 1 94 ? 14.702 -11.812 13.627 1.00 92.19 94 LEU A O 1
ATOM 699 N N . ASP A 1 95 ? 13.998 -11.251 11.565 1.00 90.50 95 ASP A N 1
ATOM 700 C CA . ASP A 1 95 ? 15.328 -10.982 11.000 1.00 90.50 95 ASP A CA 1
ATOM 701 C C . ASP A 1 95 ? 16.047 -9.840 11.735 1.00 90.50 95 ASP A C 1
ATOM 703 O O . ASP A 1 95 ? 17.266 -9.871 11.913 1.00 90.50 95 ASP A O 1
ATOM 707 N N . ALA A 1 96 ? 15.297 -8.841 12.214 1.00 90.12 96 ALA A N 1
ATOM 708 C CA . ALA A 1 96 ? 15.820 -7.757 13.045 1.00 90.12 96 ALA A CA 1
ATOM 709 C C . ALA A 1 96 ? 16.101 -8.176 14.505 1.00 90.12 96 ALA A C 1
ATOM 711 O O . ALA A 1 96 ? 16.612 -7.375 15.290 1.00 90.12 96 ALA A O 1
ATOM 712 N N . GLY A 1 97 ? 15.773 -9.413 14.893 1.00 92.31 97 GLY A N 1
ATOM 713 C CA . GLY A 1 97 ? 15.971 -9.930 16.247 1.00 92.31 97 GLY A CA 1
ATOM 714 C C . GLY A 1 97 ? 15.042 -9.304 17.289 1.00 92.31 97 GLY A C 1
ATOM 715 O O . GLY A 1 97 ? 15.355 -9.312 18.481 1.00 92.31 97 GLY A O 1
ATOM 716 N N . HIS A 1 98 ? 13.914 -8.730 16.866 1.00 92.69 98 HIS A N 1
ATOM 717 C CA . HIS A 1 98 ? 12.967 -8.103 17.779 1.00 92.69 98 HIS A CA 1
ATOM 718 C C . HIS A 1 98 ? 11.945 -9.123 18.303 1.00 92.69 98 HIS A C 1
ATOM 720 O O . HIS A 1 98 ? 11.313 -9.824 17.510 1.00 92.69 98 HIS A O 1
ATOM 726 N N . PRO A 1 99 ? 11.725 -9.206 19.629 1.00 93.75 99 PRO A N 1
ATOM 727 C CA . PRO A 1 99 ? 10.657 -10.035 20.166 1.00 93.75 99 PRO A CA 1
ATOM 728 C C . PRO A 1 99 ? 9.296 -9.461 19.755 1.00 93.75 99 PRO A C 1
ATOM 730 O O . PRO A 1 99 ? 9.077 -8.250 19.807 1.00 93.75 99 PRO A O 1
ATOM 733 N N . MET A 1 100 ? 8.356 -10.338 19.413 1.00 95.62 100 MET A N 1
ATOM 734 C CA . MET A 1 100 ? 6.972 -10.007 19.053 1.00 95.62 100 MET A CA 1
ATOM 735 C C . MET A 1 100 ? 6.025 -11.088 19.591 1.00 95.62 100 MET A C 1
ATOM 737 O O . MET A 1 100 ? 6.459 -12.234 19.758 1.00 95.62 100 MET A O 1
ATOM 741 N N . PRO A 1 101 ? 4.753 -10.764 19.875 1.00 96.19 101 PRO A N 1
ATOM 742 C CA . PRO A 1 101 ? 3.793 -11.776 20.288 1.00 96.19 101 PRO A CA 1
ATOM 743 C C . PRO A 1 101 ? 3.415 -12.662 19.090 1.00 96.19 101 PRO A C 1
ATOM 745 O O . PRO A 1 101 ? 3.693 -12.306 17.940 1.00 96.19 101 PRO A O 1
ATOM 748 N N . PRO A 1 102 ? 2.733 -13.798 19.314 1.00 93.88 102 PRO A N 1
ATOM 749 C CA . PRO A 1 102 ? 2.124 -14.552 18.227 1.00 93.88 102 PRO A CA 1
ATOM 750 C C . PRO A 1 102 ? 1.182 -13.664 17.405 1.00 93.88 102 PRO A C 1
ATOM 752 O O . PRO A 1 102 ? 0.304 -12.995 17.954 1.00 93.88 102 PRO A O 1
ATOM 755 N N . VAL A 1 103 ? 1.343 -13.675 16.082 1.00 95.00 103 VAL A N 1
ATOM 756 C CA . VAL A 1 103 ? 0.475 -12.945 15.150 1.00 95.00 103 VAL A CA 1
ATOM 757 C C . VAL A 1 103 ? -0.107 -13.893 14.113 1.00 95.00 103 VAL A C 1
ATOM 759 O O . VAL A 1 103 ? 0.539 -14.849 13.687 1.00 95.00 103 VAL A O 1
ATOM 762 N N . SER A 1 104 ? -1.346 -13.632 13.711 1.00 94.25 104 SER A N 1
ATOM 763 C CA . SER A 1 104 ? -2.017 -14.363 12.638 1.00 94.25 104 SER A CA 1
ATOM 764 C C . SER A 1 104 ? -1.805 -13.656 11.294 1.00 94.25 104 SER A C 1
ATOM 766 O O . SER A 1 104 ? -1.817 -12.421 11.249 1.00 94.25 104 SER A O 1
ATOM 768 N N . PRO A 1 105 ? -1.644 -14.397 10.186 1.00 91.50 105 PRO A N 1
ATOM 769 C CA . PRO A 1 105 ? -1.540 -13.782 8.873 1.00 91.50 105 PRO A CA 1
ATOM 770 C C . PRO A 1 105 ? -2.894 -13.197 8.440 1.00 91.50 105 PRO A C 1
ATOM 772 O O . PRO A 1 105 ? -3.962 -13.661 8.850 1.00 91.50 105 PRO A O 1
ATOM 775 N N . LEU A 1 106 ? -2.858 -12.152 7.611 1.00 91.38 106 LEU A N 1
ATOM 776 C CA . LEU A 1 106 ? -4.054 -11.397 7.199 1.00 91.38 106 LEU A CA 1
ATOM 777 C C . LEU A 1 106 ? -5.049 -12.211 6.350 1.00 91.38 106 LEU A C 1
ATOM 779 O O . LEU A 1 106 ? -6.234 -11.869 6.274 1.00 91.38 106 LEU A O 1
ATOM 783 N N . ASP A 1 107 ? -4.586 -13.267 5.685 1.00 83.06 107 ASP A N 1
ATOM 784 C CA . ASP A 1 107 ? -5.403 -14.181 4.883 1.00 83.06 107 ASP A CA 1
ATOM 785 C C . ASP A 1 107 ? -6.142 -15.229 5.734 1.00 83.06 107 ASP A C 1
ATOM 787 O O . ASP A 1 107 ? -7.252 -15.618 5.378 1.00 83.06 107 ASP A O 1
ATOM 791 N N . ALA A 1 108 ? -5.616 -15.592 6.907 1.00 80.88 108 ALA A N 1
ATOM 792 C CA . ALA A 1 108 ? -6.257 -16.497 7.866 1.00 80.88 108 ALA A CA 1
ATOM 793 C C . ALA A 1 108 ? -7.372 -15.837 8.696 1.00 80.88 108 ALA A C 1
ATOM 795 O O . ALA A 1 108 ? -7.853 -16.410 9.674 1.00 80.88 108 ALA A O 1
ATOM 796 N N . ARG A 1 109 ? -7.809 -14.628 8.325 1.00 78.12 109 ARG A N 1
ATOM 797 C CA . ARG A 1 109 ? -8.743 -13.828 9.123 1.00 78.12 109 ARG A CA 1
ATOM 798 C C . ARG A 1 109 ? -10.145 -14.399 9.267 1.00 78.12 109 ARG A C 1
ATOM 800 O O . ARG A 1 109 ? -10.905 -13.750 9.960 1.00 78.12 109 ARG A O 1
ATOM 807 N N . ALA A 1 110 ? -10.474 -15.528 8.632 1.00 67.44 110 ALA A N 1
ATOM 808 C CA . ALA A 1 110 ? -11.706 -16.335 8.694 1.00 67.44 110 ALA A CA 1
ATOM 809 C C . ALA A 1 110 ? -13.082 -15.628 8.641 1.00 67.44 110 ALA A C 1
ATOM 811 O O . ALA A 1 110 ? -14.037 -16.343 8.387 1.00 67.44 110 ALA A O 1
ATOM 812 N N . ASP A 1 111 ? -13.134 -14.283 8.703 1.00 73.25 111 ASP A N 1
ATOM 813 C CA . ASP A 1 111 ? -14.239 -13.369 9.062 1.00 73.25 111 ASP A CA 1
ATOM 814 C C . ASP A 1 111 ? -14.255 -12.773 10.496 1.00 73.25 111 ASP A C 1
ATOM 816 O O . ASP A 1 111 ? -15.205 -12.069 10.824 1.00 73.25 111 ASP A O 1
ATOM 820 N N . TRP A 1 112 ? -13.181 -12.893 11.291 1.00 88.50 112 TRP A N 1
ATOM 821 C CA . TRP A 1 112 ? -13.000 -12.255 12.617 1.00 88.50 112 TRP A CA 1
ATOM 822 C C . TRP A 1 112 ? -13.361 -10.758 12.662 1.00 88.50 112 TRP A C 1
ATOM 824 O O . TRP A 1 112 ? -13.606 -10.208 13.726 1.00 88.50 112 TRP A O 1
ATOM 834 N N . TRP A 1 113 ? -13.391 -10.079 11.515 1.00 93.31 113 TRP A N 1
ATOM 835 C CA . TRP A 1 113 ? -13.771 -8.670 11.390 1.00 93.31 113 TRP A CA 1
ATOM 836 C C . TRP A 1 113 ? -15.243 -8.480 10.989 1.00 93.31 113 TRP A C 1
ATOM 838 O O . TRP A 1 113 ? -15.591 -7.455 10.404 1.00 93.31 113 TRP A O 1
ATOM 848 N N . SER A 1 114 ? -16.098 -9.479 11.242 1.00 89.31 114 SER A N 1
ATOM 849 C CA . SER A 1 114 ? -17.557 -9.463 11.046 1.00 89.31 114 SER A CA 1
ATOM 850 C C . SER A 1 114 ? -18.003 -9.002 9.654 1.00 89.31 114 SER A C 1
ATOM 852 O O . SER A 1 114 ? -18.956 -8.237 9.520 1.00 89.31 114 SER A O 1
ATOM 854 N N . HIS A 1 115 ? -17.246 -9.362 8.610 1.00 90.94 115 HIS A N 1
ATOM 855 C CA . HIS A 1 115 ? -17.426 -8.852 7.239 1.00 90.94 115 HIS A CA 1
ATOM 856 C C . HIS A 1 115 ? -17.542 -7.318 7.130 1.00 90.94 115 HIS A C 1
ATOM 858 O O . HIS A 1 115 ? -18.058 -6.805 6.146 1.00 90.94 115 HIS A O 1
ATOM 864 N N . THR A 1 116 ? -17.061 -6.572 8.126 1.00 95.12 116 THR A N 1
ATOM 865 C CA . THR A 1 116 ? -17.095 -5.102 8.160 1.00 95.12 116 THR A CA 1
ATOM 866 C C . THR A 1 116 ? -15.915 -4.519 7.388 1.00 95.12 116 THR A C 1
ATOM 868 O O . THR A 1 116 ? -15.989 -3.417 6.842 1.00 95.12 116 THR A O 1
ATOM 871 N N . ILE A 1 117 ? -14.823 -5.283 7.306 1.00 96.38 117 ILE A N 1
ATOM 872 C CA . ILE A 1 117 ? -13.583 -4.882 6.654 1.00 96.38 117 ILE A CA 1
ATOM 873 C C . ILE A 1 117 ? -13.197 -5.927 5.608 1.00 96.38 117 ILE A C 1
ATOM 875 O O . ILE A 1 117 ? -12.914 -7.085 5.926 1.00 96.38 117 ILE A O 1
ATOM 879 N N . GLU A 1 118 ? -13.131 -5.508 4.347 1.00 94.62 118 GLU A N 1
ATOM 880 C CA . GLU A 1 118 ? -12.526 -6.311 3.290 1.00 94.62 118 GLU A CA 1
ATOM 881 C C . GLU A 1 118 ? -11.022 -6.029 3.226 1.00 94.62 118 GLU A C 1
ATOM 883 O O . GLU A 1 118 ? -10.602 -4.880 3.277 1.00 94.62 118 GLU A O 1
ATOM 888 N N . CYS A 1 119 ? -10.198 -7.068 3.086 1.00 94.19 119 CYS A N 1
ATOM 889 C CA . CYS A 1 119 ? -8.753 -6.924 2.930 1.00 94.19 119 CYS A CA 1
ATOM 890 C C . CYS A 1 119 ? -8.259 -7.646 1.679 1.00 94.19 119 CYS A C 1
ATOM 892 O O . CYS A 1 119 ? -8.703 -8.761 1.356 1.00 94.19 119 CYS A O 1
ATOM 894 N N . ARG A 1 120 ? -7.326 -6.997 0.984 1.00 93.94 120 ARG A N 1
ATOM 895 C CA . ARG A 1 120 ? -6.543 -7.564 -0.111 1.00 93.94 120 ARG A CA 1
ATOM 896 C C . ARG A 1 120 ? -5.078 -7.225 0.094 1.00 93.94 120 ARG A C 1
ATOM 898 O O . ARG A 1 120 ? -4.749 -6.140 0.565 1.00 93.94 120 ARG A O 1
ATOM 905 N N . THR A 1 121 ? -4.214 -8.154 -0.294 1.00 93.38 121 THR A N 1
ATOM 906 C CA . THR A 1 121 ? -2.766 -7.998 -0.186 1.00 93.38 121 THR A CA 1
ATOM 907 C C . THR A 1 121 ? -2.097 -8.079 -1.553 1.00 93.38 121 THR A C 1
ATOM 909 O O . THR A 1 121 ? -2.618 -8.687 -2.492 1.00 93.38 121 THR A O 1
ATOM 912 N N . ALA A 1 122 ? -0.930 -7.455 -1.674 1.00 91.56 122 ALA A N 1
ATOM 913 C CA . ALA A 1 122 ? -0.019 -7.636 -2.793 1.00 91.56 122 ALA A CA 1
ATOM 914 C C . ALA A 1 122 ? 1.364 -7.985 -2.260 1.00 91.56 122 ALA A C 1
ATOM 916 O O . ALA A 1 122 ? 1.911 -7.288 -1.410 1.00 91.56 122 ALA A O 1
ATOM 917 N N . ARG A 1 123 ? 1.950 -9.043 -2.820 1.00 88.75 123 ARG A N 1
ATOM 918 C CA . ARG A 1 123 ? 3.314 -9.465 -2.507 1.00 88.75 123 ARG A CA 1
ATOM 919 C C . ARG A 1 123 ? 4.301 -8.798 -3.461 1.00 88.75 123 ARG A C 1
ATOM 921 O O . ARG A 1 123 ? 4.118 -8.854 -4.680 1.00 88.75 123 ARG A O 1
ATOM 928 N N . GLY A 1 124 ? 5.295 -8.149 -2.874 1.00 84.38 124 GLY A N 1
ATOM 929 C CA . GLY A 1 124 ? 6.483 -7.569 -3.481 1.00 84.38 124 GLY A CA 1
ATOM 930 C C . GLY A 1 124 ?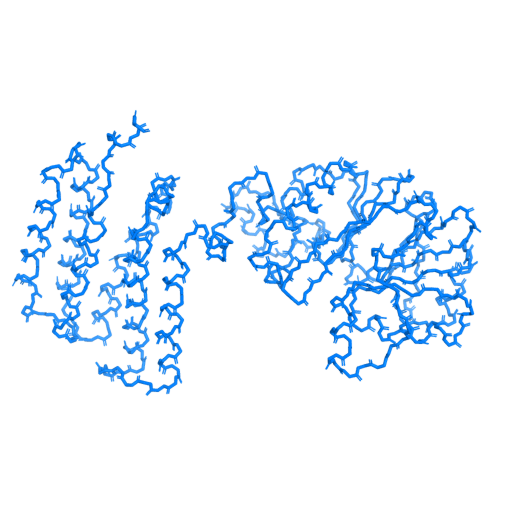 7.746 -8.371 -3.126 1.00 84.38 124 GLY A C 1
ATOM 931 O O . GLY A 1 124 ? 7.681 -9.518 -2.688 1.00 84.38 124 GLY A O 1
ATOM 932 N N . ASN A 1 125 ? 8.913 -7.759 -3.307 1.00 80.69 125 ASN A N 1
ATOM 933 C CA . ASN A 1 125 ? 10.217 -8.308 -2.941 1.00 80.69 125 ASN A CA 1
ATOM 934 C C . ASN A 1 125 ? 10.459 -8.101 -1.441 1.00 80.69 125 ASN A C 1
ATOM 936 O O . ASN A 1 125 ? 10.629 -6.960 -1.005 1.00 80.69 125 ASN A O 1
ATOM 940 N N . ALA A 1 126 ? 10.457 -9.191 -0.664 1.00 82.12 126 ALA A N 1
ATOM 941 C CA . ALA A 1 126 ? 10.589 -9.164 0.802 1.00 82.12 126 ALA A CA 1
ATOM 942 C C . ALA A 1 126 ? 9.608 -8.184 1.484 1.00 82.12 126 ALA A C 1
ATOM 944 O O . ALA A 1 126 ? 9.903 -7.560 2.503 1.00 82.12 126 ALA A O 1
ATOM 945 N N . HIS A 1 127 ? 8.443 -7.985 0.870 1.00 86.88 127 HIS A N 1
ATOM 946 C CA . HIS A 1 127 ? 7.438 -7.051 1.341 1.00 86.88 127 HIS A CA 1
ATOM 947 C C . HIS A 1 127 ? 6.053 -7.494 0.886 1.00 86.88 127 HIS A C 1
ATOM 949 O O . HIS A 1 127 ? 5.884 -7.982 -0.226 1.00 86.88 127 HIS A O 1
ATOM 955 N N . GLU A 1 128 ? 5.058 -7.301 1.728 1.00 91.75 128 GLU A N 1
ATOM 956 C CA . GLU A 1 128 ? 3.657 -7.553 1.459 1.00 91.75 128 GLU A CA 1
ATOM 957 C C . GLU A 1 128 ? 2.874 -6.350 1.965 1.00 91.75 128 GLU A C 1
ATOM 959 O O . GLU A 1 128 ? 2.941 -5.998 3.139 1.00 91.75 128 GLU A O 1
ATOM 964 N N . GLU A 1 129 ? 2.148 -5.720 1.050 1.00 92.81 129 GLU A N 1
ATOM 965 C CA . GLU A 1 129 ? 1.277 -4.597 1.363 1.00 92.81 129 GLU A CA 1
ATOM 966 C C . GLU A 1 129 ? -0.156 -5.096 1.494 1.00 92.81 129 GLU A C 1
ATOM 968 O O . GLU A 1 129 ? -0.603 -5.913 0.684 1.00 92.81 129 GLU A O 1
ATOM 973 N N . ALA A 1 130 ? -0.893 -4.547 2.456 1.00 94.38 130 ALA A N 1
ATOM 974 C CA . ALA A 1 130 ? -2.315 -4.788 2.632 1.00 94.38 130 ALA A CA 1
ATOM 975 C C . ALA A 1 130 ? -3.112 -3.488 2.507 1.00 94.38 130 ALA A C 1
ATOM 977 O O . ALA A 1 130 ? -2.728 -2.456 3.051 1.00 94.38 130 ALA A O 1
ATOM 978 N N . LEU A 1 131 ? -4.250 -3.560 1.821 1.00 95.50 131 LEU A N 1
ATOM 979 C CA . LEU A 1 131 ? -5.258 -2.505 1.799 1.00 95.50 131 LEU A CA 1
ATOM 980 C C . LEU A 1 131 ? -6.540 -3.021 2.441 1.00 95.50 131 LEU A C 1
ATOM 982 O O . LEU A 1 131 ? -6.890 -4.197 2.280 1.00 95.50 131 LEU A O 1
ATOM 986 N N . PHE A 1 132 ? -7.253 -2.126 3.120 1.00 96.88 132 PHE A N 1
ATOM 987 C CA . PHE A 1 132 ? -8.480 -2.457 3.836 1.00 96.88 132 PHE A CA 1
ATOM 988 C C . PHE A 1 132 ? -9.614 -1.539 3.390 1.00 96.88 132 PHE A C 1
ATOM 990 O O . PHE A 1 132 ? -9.444 -0.327 3.334 1.00 96.88 132 PHE A O 1
ATOM 997 N N . LEU A 1 133 ? -10.778 -2.096 3.081 1.00 97.19 133 LEU A N 1
ATOM 998 C CA . LEU A 1 133 ? -11.990 -1.336 2.801 1.00 97.19 133 LEU A CA 1
ATOM 999 C C . LEU A 1 133 ? -12.946 -1.497 3.979 1.00 97.19 133 LEU A C 1
ATOM 1001 O O . LEU A 1 133 ? -13.447 -2.595 4.217 1.00 97.19 133 LEU A O 1
ATOM 1005 N N . HIS A 1 134 ? -13.229 -0.403 4.680 1.00 97.69 134 HIS A N 1
ATOM 1006 C CA . HIS A 1 134 ? -14.327 -0.351 5.637 1.00 97.69 134 HIS A CA 1
ATOM 1007 C C . HIS A 1 134 ? -15.644 -0.272 4.861 1.00 97.69 134 HIS A C 1
ATOM 1009 O O . HIS A 1 134 ? -15.959 0.760 4.266 1.00 97.69 134 HIS A O 1
ATOM 1015 N N . LEU A 1 135 ? -16.392 -1.373 4.826 1.00 96.31 135 LEU A N 1
ATOM 1016 C CA . LEU A 1 135 ? -17.561 -1.535 3.962 1.00 96.31 135 LEU A CA 1
ATOM 1017 C C . LEU A 1 135 ? -18.707 -0.557 4.281 1.00 96.31 135 LEU A C 1
ATOM 1019 O O . LEU A 1 135 ? -19.216 0.036 3.327 1.00 96.31 135 LEU A O 1
ATOM 1023 N N . PRO A 1 136 ? -19.075 -0.296 5.557 1.00 96.62 136 PRO A N 1
ATOM 1024 C CA . PRO A 1 136 ? -20.169 0.623 5.879 1.00 96.62 136 PRO A CA 1
ATOM 1025 C C . PRO A 1 136 ? -19.942 2.050 5.377 1.00 96.62 136 PRO A C 1
ATOM 1027 O O . PRO A 1 136 ? -20.859 2.676 4.852 1.00 96.62 136 PRO A O 1
ATOM 1030 N N . SER A 1 137 ? -18.716 2.569 5.511 1.00 96.00 137 SER A N 1
ATOM 1031 C CA . SER A 1 137 ? -18.399 3.930 5.067 1.00 96.00 137 SER A CA 1
ATOM 1032 C C . SER A 1 137 ? -17.798 3.994 3.667 1.00 96.00 137 SER A C 1
ATOM 1034 O O . SER A 1 137 ? -17.693 5.090 3.131 1.00 96.00 137 SER A O 1
ATOM 1036 N N . ARG A 1 138 ? -17.395 2.864 3.071 1.00 96.06 138 ARG A N 1
ATOM 1037 C CA . ARG A 1 138 ? -16.548 2.775 1.864 1.00 96.06 138 ARG A CA 1
ATOM 1038 C C . ARG A 1 138 ? -15.215 3.520 1.986 1.00 96.06 138 ARG A C 1
ATOM 1040 O O . ARG A 1 138 ? -14.691 4.028 0.994 1.00 96.06 138 ARG A O 1
ATOM 1047 N N . ALA A 1 139 ? -14.661 3.601 3.194 1.00 96.94 139 ALA A N 1
ATOM 1048 C CA . ALA A 1 139 ? -13.342 4.186 3.398 1.00 96.94 139 ALA A CA 1
ATOM 1049 C C . ALA A 1 139 ? -12.248 3.164 3.063 1.00 96.94 139 ALA A C 1
ATOM 1051 O O . ALA A 1 139 ? -12.201 2.082 3.651 1.00 96.94 139 ALA A O 1
ATOM 1052 N N . LEU A 1 140 ? -11.359 3.517 2.138 1.00 97.00 140 LEU A N 1
ATOM 1053 C CA . LEU A 1 140 ? -10.173 2.736 1.807 1.00 97.00 140 LEU A CA 1
ATOM 1054 C C . LEU A 1 140 ? -9.010 3.160 2.709 1.00 97.00 140 LEU A C 1
ATOM 1056 O O . LEU A 1 140 ? -8.493 4.268 2.594 1.00 97.00 140 LEU A O 1
ATOM 1060 N N . ILE A 1 141 ? -8.589 2.266 3.590 1.00 96.69 141 ILE A N 1
ATOM 1061 C CA . ILE A 1 141 ? -7.442 2.423 4.480 1.00 96.69 141 ILE A CA 1
ATOM 1062 C C . ILE A 1 141 ? -6.210 1.890 3.748 1.00 96.69 141 ILE A C 1
ATOM 1064 O O . ILE A 1 141 ? -6.190 0.740 3.295 1.00 96.69 141 ILE A O 1
ATOM 1068 N N . VAL A 1 142 ? -5.200 2.748 3.602 1.00 93.62 142 VAL A N 1
ATOM 1069 C CA . VAL A 1 142 ? -4.015 2.487 2.779 1.00 93.62 142 VAL A CA 1
ATOM 1070 C C . VAL A 1 142 ? -2.747 2.625 3.611 1.00 93.62 142 VAL A C 1
ATOM 1072 O O . VAL A 1 142 ? -2.571 3.614 4.326 1.00 93.62 142 VAL A O 1
ATOM 1075 N N . GLY A 1 143 ? -1.872 1.625 3.495 1.00 89.31 143 GLY A N 1
ATOM 1076 C CA . GLY A 1 143 ? -0.559 1.599 4.122 1.00 89.31 143 GLY A CA 1
ATOM 1077 C C . GLY A 1 143 ? 0.474 2.468 3.397 1.00 89.31 143 GLY A C 1
ATOM 1078 O O . GLY A 1 143 ? 0.197 3.592 2.974 1.00 89.31 143 GLY A O 1
ATOM 1079 N N . GLY A 1 144 ? 1.686 1.935 3.235 1.00 88.38 144 GLY A N 1
ATOM 1080 C CA . GLY A 1 144 ? 2.801 2.627 2.583 1.00 88.38 144 GLY A CA 1
ATOM 1081 C C . GLY A 1 144 ? 2.640 2.800 1.069 1.00 88.38 144 GLY A C 1
ATOM 1082 O O . GLY A 1 144 ? 3.428 3.509 0.441 1.00 88.38 144 GLY A O 1
ATOM 1083 N N . LEU A 1 145 ? 1.636 2.166 0.451 1.00 89.19 145 LEU A N 1
ATOM 1084 C CA . LEU A 1 145 ? 1.430 2.239 -0.996 1.00 89.19 145 LEU A CA 1
ATOM 1085 C C . LEU A 1 145 ? 0.907 3.596 -1.479 1.00 89.19 145 LEU A C 1
ATOM 1087 O O . LEU A 1 145 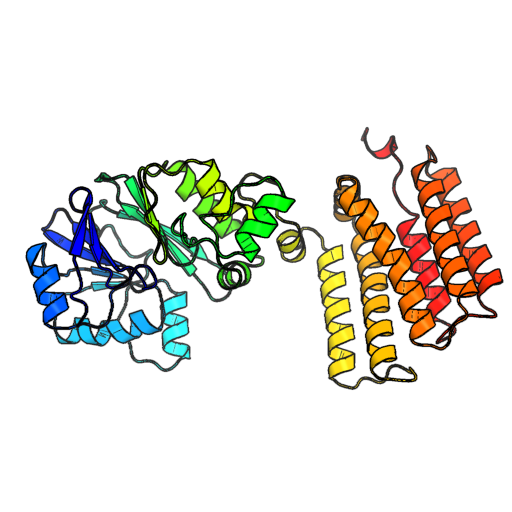? 1.017 3.905 -2.667 1.00 89.19 145 LEU A O 1
ATOM 1091 N N . LEU A 1 146 ? 0.348 4.418 -0.596 1.00 89.62 146 LEU A N 1
ATOM 1092 C CA . LEU A 1 146 ? -0.130 5.747 -0.948 1.00 89.62 146 LEU A CA 1
ATOM 1093 C C . LEU A 1 146 ? 0.105 6.710 0.211 1.00 89.62 146 LEU A C 1
ATOM 1095 O O . LEU A 1 146 ? -0.552 6.626 1.244 1.00 89.62 146 LEU A O 1
ATOM 1099 N N . GLU A 1 147 ? 0.996 7.668 -0.002 1.00 88.81 147 GLU A N 1
ATOM 1100 C CA . GLU A 1 147 ? 1.127 8.827 0.870 1.00 88.81 147 GLU A CA 1
ATOM 1101 C C . GLU A 1 147 ? 0.446 10.021 0.219 1.00 88.81 147 GLU A C 1
ATOM 1103 O O . GLU A 1 147 ? 0.513 10.220 -1.001 1.00 88.81 147 GLU A O 1
ATOM 1108 N N . THR A 1 148 ? -0.205 10.836 1.036 1.00 87.50 148 THR A N 1
ATOM 1109 C CA . THR A 1 148 ? -0.859 12.058 0.576 1.00 87.50 148 THR A CA 1
ATOM 1110 C C . THR A 1 148 ? -0.177 13.283 1.169 1.00 87.50 148 THR A C 1
ATOM 1112 O O . THR A 1 148 ? 0.664 13.198 2.062 1.00 87.50 148 THR A O 1
ATOM 1115 N N . ARG A 1 149 ? -0.501 14.463 0.647 1.00 81.19 149 ARG A N 1
ATOM 1116 C CA . ARG A 1 149 ? 0.018 15.740 1.144 1.00 81.19 149 ARG A CA 1
ATOM 1117 C C . ARG A 1 149 ? -1.125 16.708 1.366 1.00 81.19 149 ARG A C 1
ATOM 1119 O O . ARG A 1 149 ? -2.075 16.741 0.586 1.00 81.19 149 ARG A O 1
ATOM 1126 N N . HIS A 1 150 ? -1.001 17.546 2.391 1.00 74.56 150 HIS A N 1
ATOM 1127 C CA . HIS A 1 150 ? -1.885 18.698 2.512 1.00 74.56 150 HIS A CA 1
ATOM 1128 C C . HIS A 1 150 ? -1.646 19.647 1.325 1.00 74.56 150 HIS A C 1
ATOM 1130 O O . HIS A 1 150 ? -0.486 19.926 1.009 1.00 74.56 150 HIS A O 1
ATOM 1136 N N . PRO A 1 151 ? -2.701 20.182 0.683 1.00 64.56 151 PRO A N 1
ATOM 1137 C CA . PRO A 1 151 ? -2.559 21.084 -0.463 1.00 64.56 151 PRO A CA 1
ATOM 1138 C C . PRO A 1 151 ? -1.641 22.292 -0.213 1.00 64.56 151 PRO A C 1
ATOM 1140 O O . PRO A 1 151 ? -0.943 22.729 -1.123 1.00 64.56 151 PRO A O 1
ATOM 1143 N N . GLY A 1 152 ? -1.589 22.799 1.025 1.00 65.25 152 GLY A N 1
ATOM 1144 C CA . GLY A 1 152 ? -0.709 23.906 1.424 1.00 65.25 152 GLY A CA 1
ATOM 1145 C C . GLY A 1 152 ? 0.744 23.518 1.736 1.00 65.25 152 GLY A C 1
ATOM 1146 O O . GLY A 1 152 ? 1.576 24.400 1.906 1.00 65.25 152 GLY A O 1
ATOM 1147 N N . ALA A 1 153 ? 1.066 22.223 1.796 1.00 66.88 153 ALA A N 1
ATOM 1148 C CA . ALA A 1 153 ? 2.373 21.698 2.209 1.00 66.88 153 ALA A CA 1
ATOM 1149 C C . ALA A 1 153 ? 3.176 21.094 1.041 1.00 66.88 153 ALA A C 1
ATOM 1151 O O . ALA A 1 153 ? 4.098 20.305 1.241 1.00 66.88 153 ALA A O 1
ATOM 1152 N N . VAL A 1 154 ? 2.819 21.420 -0.205 1.00 66.44 154 VAL A N 1
ATOM 1153 C CA . VAL A 1 154 ? 3.519 20.904 -1.388 1.00 66.44 154 VAL A CA 1
ATOM 1154 C C . VAL A 1 154 ? 4.928 21.518 -1.463 1.00 66.44 154 VAL A C 1
ATOM 1156 O O . VAL A 1 154 ? 5.033 22.739 -1.597 1.00 66.44 154 VAL A O 1
ATOM 1159 N N . PRO A 1 155 ? 6.018 20.723 -1.457 1.00 69.75 155 PRO A N 1
ATOM 1160 C CA . PRO A 1 155 ? 7.381 21.253 -1.531 1.00 69.75 155 PRO A CA 1
ATOM 1161 C C . PRO A 1 155 ? 7.640 22.051 -2.816 1.00 69.75 155 PRO A C 1
ATOM 1163 O O . PRO A 1 155 ? 7.141 21.695 -3.885 1.00 69.75 155 PRO A O 1
ATOM 1166 N N . GLY A 1 156 ? 8.483 23.087 -2.745 1.00 72.25 156 GLY A N 1
ATOM 1167 C CA . GLY A 1 156 ? 8.745 24.000 -3.868 1.00 72.25 156 GLY A CA 1
ATOM 1168 C C . GLY A 1 156 ? 9.226 23.310 -5.152 1.00 72.25 156 GLY A C 1
ATOM 1169 O O . GLY A 1 156 ? 8.800 23.682 -6.243 1.00 72.25 156 GLY A O 1
ATOM 1170 N N . LEU A 1 157 ? 10.028 22.246 -5.039 1.00 67.69 157 LEU A N 1
ATOM 1171 C CA . LEU A 1 157 ? 10.462 21.448 -6.193 1.00 67.69 157 LEU A CA 1
ATOM 1172 C C . LEU A 1 157 ? 9.287 20.718 -6.870 1.00 67.69 157 LEU A C 1
ATOM 1174 O O . LEU A 1 157 ? 9.198 20.679 -8.096 1.00 67.69 157 LEU A O 1
ATOM 1178 N N . VAL A 1 158 ? 8.338 20.194 -6.088 1.00 66.44 158 VAL A N 1
ATOM 1179 C CA . VAL A 1 158 ? 7.125 19.544 -6.612 1.00 66.44 158 VAL A CA 1
ATOM 1180 C C . VAL A 1 158 ? 6.217 20.580 -7.275 1.00 66.44 158 VAL A C 1
ATOM 1182 O O . VAL A 1 158 ? 5.706 20.340 -8.365 1.00 66.44 158 VAL A O 1
ATOM 1185 N N . GLN A 1 159 ? 6.086 21.773 -6.689 1.00 68.19 159 GLN A N 1
ATOM 1186 C CA . GLN A 1 159 ? 5.371 22.882 -7.330 1.00 68.19 159 GLN A CA 1
ATOM 1187 C C . GLN A 1 159 ? 6.035 23.317 -8.644 1.00 68.19 159 GLN A C 1
ATOM 1189 O O . GLN A 1 159 ? 5.348 23.610 -9.619 1.00 68.19 159 GLN A O 1
ATOM 1194 N N . TRP A 1 160 ? 7.368 23.356 -8.692 1.00 71.81 160 TRP A N 1
ATOM 1195 C CA . TRP A 1 160 ? 8.112 23.720 -9.895 1.00 71.81 160 TRP A CA 1
ATOM 1196 C C . TRP A 1 160 ? 7.939 22.679 -11.008 1.00 71.81 160 TRP A C 1
ATOM 1198 O O . TRP A 1 160 ? 7.588 23.040 -12.129 1.00 71.81 160 TRP A O 1
ATOM 1208 N N . THR A 1 161 ? 8.080 21.385 -10.700 1.00 64.44 161 THR A N 1
ATOM 1209 C CA . THR A 1 161 ? 7.839 20.307 -11.682 1.00 64.44 161 THR A CA 1
ATOM 1210 C C . THR A 1 161 ? 6.397 20.305 -12.197 1.00 64.44 161 THR A C 1
ATOM 1212 O O . THR A 1 161 ? 6.178 20.141 -13.397 1.00 64.44 161 THR A O 1
ATOM 1215 N N . ALA A 1 162 ? 5.414 20.571 -11.332 1.00 65.75 162 ALA A N 1
ATOM 1216 C CA . ALA A 1 162 ? 4.015 20.763 -11.711 1.00 65.75 162 ALA A CA 1
ATOM 1217 C C . ALA A 1 162 ? 3.844 21.912 -12.726 1.00 65.75 162 ALA A C 1
ATOM 1219 O O . ALA A 1 162 ? 3.239 21.728 -13.781 1.00 65.75 162 ALA A O 1
ATOM 1220 N N . ARG A 1 163 ? 4.470 23.072 -12.472 1.00 66.06 163 ARG A N 1
ATOM 1221 C CA . ARG A 1 163 ? 4.457 24.224 -13.396 1.00 66.06 163 ARG A CA 1
ATOM 1222 C C . ARG A 1 163 ? 5.089 23.903 -14.751 1.00 66.06 163 ARG A C 1
ATOM 1224 O O . ARG A 1 163 ? 4.532 24.282 -15.773 1.00 66.06 163 ARG A O 1
ATOM 1231 N N . VAL A 1 164 ? 6.221 23.197 -14.769 1.00 66.75 164 VAL A N 1
ATOM 1232 C CA . VAL A 1 164 ? 6.936 22.839 -16.011 1.00 66.75 164 VAL A CA 1
ATOM 1233 C C . VAL A 1 164 ? 6.182 21.782 -16.823 1.00 66.75 164 VAL A C 1
ATOM 1235 O O . VAL A 1 164 ? 6.214 21.807 -18.049 1.00 66.75 164 VAL A O 1
ATOM 1238 N N . THR A 1 165 ? 5.493 20.855 -16.156 1.00 56.75 165 THR A N 1
ATOM 1239 C CA . THR A 1 165 ? 4.756 19.762 -16.816 1.00 56.75 165 THR A CA 1
ATOM 1240 C C . THR A 1 165 ? 3.305 20.107 -17.151 1.00 56.75 165 THR A C 1
ATOM 1242 O O . THR A 1 165 ? 2.655 19.342 -17.859 1.00 56.75 165 THR A O 1
ATOM 1245 N N . GLY A 1 166 ? 2.779 21.224 -16.636 1.00 55.62 166 GLY A N 1
ATOM 1246 C CA . GLY A 1 166 ? 1.370 21.602 -16.777 1.00 55.62 166 GLY A CA 1
ATOM 1247 C C . GLY A 1 166 ? 0.399 20.703 -16.000 1.00 55.62 166 GLY A C 1
ATOM 1248 O O . GLY A 1 166 ? -0.807 20.777 -16.226 1.00 55.62 166 GLY A O 1
ATOM 1249 N N . ARG A 1 167 ? 0.897 19.842 -15.100 1.00 56.75 167 ARG A N 1
ATOM 1250 C CA . ARG A 1 167 ? 0.080 18.973 -14.233 1.00 56.75 167 ARG A CA 1
ATOM 1251 C C . ARG A 1 167 ? -0.028 19.609 -12.839 1.00 56.75 167 ARG A C 1
ATOM 1253 O O . ARG A 1 167 ? 0.950 20.196 -12.385 1.00 56.75 167 ARG A O 1
ATOM 1260 N N . PRO A 1 168 ? -1.167 19.505 -12.128 1.00 55.53 168 PRO A N 1
ATOM 1261 C CA . PRO A 1 168 ? -1.249 19.959 -10.741 1.00 55.53 168 PRO A CA 1
ATOM 1262 C C . PRO A 1 168 ? -0.247 19.188 -9.861 1.00 55.53 168 PRO A C 1
ATOM 1264 O O . PRO A 1 168 ? 0.087 18.042 -10.183 1.00 55.53 168 PRO A O 1
ATOM 1267 N N . PRO A 1 169 ? 0.246 19.776 -8.754 1.00 62.31 169 PRO A N 1
ATOM 1268 C CA . PRO A 1 169 ? 1.170 19.078 -7.873 1.00 62.31 169 PRO A CA 1
ATOM 1269 C C . PRO A 1 169 ? 0.551 17.782 -7.353 1.00 62.31 169 PRO A C 1
ATOM 1271 O O . PRO A 1 169 ? -0.598 17.776 -6.914 1.00 62.31 169 PRO A O 1
ATOM 1274 N N . ALA A 1 170 ? 1.312 16.687 -7.395 1.00 69.25 170 ALA A N 1
ATOM 1275 C CA . ALA A 1 170 ? 0.825 15.387 -6.955 1.00 69.25 170 ALA A CA 1
ATOM 1276 C C . ALA A 1 170 ? 0.559 15.398 -5.438 1.00 69.25 170 ALA A C 1
ATOM 1278 O O . ALA A 1 170 ? 1.479 15.310 -4.615 1.00 69.25 170 ALA A O 1
ATOM 1279 N N . LEU A 1 171 ? -0.721 15.517 -5.080 1.00 76.19 171 LEU A N 1
ATOM 1280 C CA . LEU A 1 171 ? -1.213 15.460 -3.700 1.00 76.19 171 LEU A CA 1
ATOM 1281 C C . LEU A 1 171 ? -1.269 14.030 -3.153 1.00 76.19 171 LEU A C 1
ATOM 1283 O O . LEU A 1 171 ? -1.460 13.851 -1.956 1.00 76.19 171 LEU A O 1
ATOM 1287 N N . ALA A 1 172 ? -1.087 13.030 -4.014 1.00 83.38 172 ALA A N 1
ATOM 1288 C CA . ALA A 1 172 ? -1.009 11.623 -3.664 1.00 83.38 172 ALA A CA 1
ATOM 1289 C C . ALA A 1 172 ? 0.102 10.955 -4.485 1.00 83.38 172 ALA A C 1
ATOM 1291 O O . ALA A 1 172 ? 0.303 11.292 -5.654 1.00 83.38 172 ALA A O 1
ATOM 1292 N N . GLY A 1 173 ? 0.843 10.032 -3.877 1.00 85.75 173 GLY A N 1
ATOM 1293 C CA . GLY A 1 173 ? 1.928 9.323 -4.546 1.00 85.75 173 GLY A CA 1
ATOM 1294 C C . GLY A 1 173 ? 2.450 8.152 -3.732 1.00 85.75 173 GLY A C 1
ATOM 1295 O O . GLY A 1 173 ? 2.469 8.192 -2.505 1.00 85.75 173 GLY A O 1
ATOM 1296 N N . THR A 1 174 ? 2.914 7.113 -4.417 1.00 87.25 174 THR A N 1
ATOM 1297 C CA . THR A 1 174 ? 3.669 6.037 -3.773 1.00 87.25 174 THR A CA 1
ATOM 1298 C C . THR A 1 174 ? 5.137 6.450 -3.589 1.00 87.25 174 THR A C 1
ATOM 1300 O O . THR A 1 174 ? 5.785 6.806 -4.583 1.00 87.25 174 THR A O 1
ATOM 1303 N N . PRO A 1 175 ? 5.703 6.370 -2.371 1.00 86.06 175 PRO A N 1
ATOM 1304 C CA . PRO A 1 175 ? 7.120 6.642 -2.122 1.00 86.06 175 PRO A CA 1
ATOM 1305 C C . PRO A 1 175 ? 8.047 5.761 -2.964 1.00 86.06 175 PRO A C 1
ATOM 1307 O O . PRO A 1 175 ? 7.768 4.583 -3.170 1.00 86.06 175 PRO A O 1
ATOM 1310 N N . VAL A 1 176 ? 9.190 6.295 -3.408 1.00 80.06 176 VAL A N 1
ATOM 1311 C CA . VAL A 1 176 ? 10.159 5.549 -4.243 1.00 80.06 176 VAL A CA 1
ATOM 1312 C C . VAL A 1 176 ? 10.642 4.268 -3.555 1.00 80.06 176 VAL A C 1
ATOM 1314 O O . VAL A 1 176 ? 10.762 3.235 -4.208 1.00 80.06 176 VAL A O 1
ATOM 1317 N N . SER A 1 177 ? 10.857 4.298 -2.238 1.00 81.12 177 SER A N 1
ATOM 1318 C CA . SER A 1 177 ? 11.211 3.112 -1.446 1.00 81.12 177 SER A CA 1
ATOM 1319 C C . SER A 1 177 ? 10.179 1.989 -1.595 1.00 81.12 177 SER A C 1
ATOM 1321 O O . SER A 1 177 ? 10.542 0.827 -1.775 1.00 81.12 177 SER A O 1
ATOM 1323 N N . MET A 1 178 ? 8.894 2.339 -1.593 1.00 86.12 178 MET A N 1
ATOM 1324 C CA . MET A 1 178 ? 7.797 1.403 -1.809 1.00 86.12 178 MET A CA 1
ATOM 1325 C C . MET A 1 178 ? 7.732 0.935 -3.269 1.00 86.12 178 MET A C 1
ATOM 1327 O O . MET A 1 178 ? 7.527 -0.248 -3.531 1.00 86.12 178 MET A O 1
ATOM 1331 N N . GLN A 1 179 ? 8.008 1.818 -4.235 1.00 86.06 179 GLN A N 1
ATOM 1332 C CA . GLN A 1 179 ? 8.111 1.423 -5.646 1.00 86.06 179 GLN A CA 1
ATOM 1333 C C . GLN A 1 179 ? 9.208 0.369 -5.873 1.00 86.06 179 GLN A C 1
ATOM 1335 O O . GLN A 1 179 ? 8.993 -0.595 -6.608 1.00 86.06 179 GLN A O 1
ATOM 1340 N N . LEU A 1 180 ? 10.360 0.516 -5.208 1.00 79.62 180 LEU A N 1
ATOM 1341 C CA . LEU A 1 180 ? 11.472 -0.438 -5.269 1.00 79.62 180 LEU A CA 1
ATOM 1342 C C . LEU A 1 180 ? 11.112 -1.796 -4.649 1.00 79.62 180 LEU A C 1
ATOM 1344 O O . LEU A 1 180 ? 11.446 -2.834 -5.221 1.00 79.62 180 LEU A O 1
ATOM 1348 N N . ARG A 1 181 ? 10.363 -1.808 -3.537 1.00 83.25 181 ARG A N 1
ATOM 1349 C CA . ARG A 1 181 ? 9.854 -3.048 -2.916 1.00 83.25 181 ARG A CA 1
ATOM 1350 C C . ARG A 1 181 ? 8.942 -3.843 -3.851 1.00 83.25 181 ARG A C 1
ATOM 1352 O O . ARG A 1 181 ? 8.882 -5.058 -3.746 1.00 83.25 181 ARG A O 1
ATOM 1359 N N . PHE A 1 182 ? 8.281 -3.199 -4.806 1.00 81.69 182 PHE A N 1
ATOM 1360 C CA . PHE A 1 182 ? 7.416 -3.857 -5.794 1.00 81.69 182 PHE A CA 1
ATOM 1361 C C . PHE A 1 182 ? 8.013 -3.901 -7.206 1.00 81.69 182 PHE A C 1
ATOM 1363 O O . PHE A 1 182 ? 7.328 -4.251 -8.175 1.00 81.69 182 PHE A O 1
ATOM 1370 N N . PHE A 1 183 ? 9.296 -3.572 -7.350 1.00 76.56 183 PHE A N 1
ATOM 1371 C CA . PHE A 1 183 ? 9.986 -3.633 -8.629 1.00 76.56 183 PHE A CA 1
ATOM 1372 C C . PHE A 1 183 ? 9.952 -5.062 -9.192 1.00 76.56 183 PHE A C 1
ATOM 1374 O O . PHE A 1 183 ? 10.313 -6.018 -8.513 1.00 76.56 183 PHE A O 1
ATOM 1381 N N . GLY A 1 184 ? 9.460 -5.229 -10.423 1.00 70.50 184 GLY A N 1
ATOM 1382 C CA . GLY A 1 184 ? 9.269 -6.552 -11.037 1.00 70.50 184 GLY A CA 1
ATOM 1383 C C . GLY A 1 184 ? 8.032 -7.334 -10.562 1.00 70.50 184 GLY A C 1
ATOM 1384 O O . GLY A 1 184 ? 7.673 -8.318 -11.195 1.00 70.50 184 GLY A O 1
ATOM 1385 N N . GLN A 1 185 ? 7.302 -6.869 -9.541 1.00 79.75 185 GLN A N 1
ATOM 1386 C CA . GLN A 1 185 ? 6.147 -7.568 -8.946 1.00 79.75 185 GLN A CA 1
ATOM 1387 C C . GLN A 1 185 ? 4.802 -6.954 -9.368 1.00 79.75 185 GLN A C 1
ATOM 1389 O O . GLN A 1 185 ? 3.829 -6.902 -8.619 1.00 79.75 185 GLN A O 1
ATOM 1394 N N . ARG A 1 186 ? 4.718 -6.457 -10.609 1.00 79.75 186 ARG A N 1
ATOM 1395 C CA . ARG A 1 186 ? 3.555 -5.684 -11.079 1.00 79.75 186 ARG A CA 1
ATOM 1396 C C . ARG A 1 186 ? 2.244 -6.466 -11.023 1.00 79.75 186 ARG A C 1
ATOM 1398 O O . ARG A 1 186 ? 1.206 -5.855 -10.815 1.00 79.75 186 ARG A O 1
ATOM 1405 N N . ARG A 1 187 ? 2.238 -7.778 -11.279 1.00 81.06 187 ARG A N 1
ATOM 1406 C CA . ARG A 1 187 ? 0.981 -8.534 -11.448 1.00 81.06 187 ARG A CA 1
ATOM 1407 C C . ARG A 1 187 ? 0.112 -8.487 -10.188 1.00 81.06 187 ARG A C 1
ATOM 1409 O O . ARG A 1 187 ? -1.069 -8.168 -10.303 1.00 81.06 187 ARG A O 1
ATOM 1416 N N . THR A 1 188 ? 0.708 -8.759 -9.028 1.00 84.50 188 THR A N 1
ATOM 1417 C CA . THR A 1 188 ? 0.048 -8.730 -7.711 1.00 84.50 188 THR A CA 1
ATOM 1418 C C . THR A 1 188 ? -0.369 -7.306 -7.344 1.00 84.50 188 THR A C 1
ATOM 1420 O O . THR A 1 188 ? -1.507 -7.065 -6.935 1.00 84.50 188 THR A O 1
ATOM 1423 N N . LEU A 1 189 ? 0.512 -6.335 -7.587 1.00 89.62 189 LEU A N 1
ATOM 1424 C CA . LEU A 1 189 ? 0.237 -4.937 -7.288 1.00 89.62 189 LEU A CA 1
ATOM 1425 C C . LEU A 1 189 ? -0.872 -4.346 -8.173 1.00 89.62 189 LEU A C 1
ATOM 1427 O O . LEU A 1 189 ? -1.758 -3.648 -7.690 1.00 89.62 189 LEU A O 1
ATOM 1431 N N . ALA A 1 190 ? -0.877 -4.666 -9.466 1.00 89.94 190 ALA A N 1
ATOM 1432 C CA . ALA A 1 190 ? -1.888 -4.200 -10.406 1.00 89.94 190 ALA A CA 1
ATOM 1433 C C . ALA A 1 190 ? -3.269 -4.796 -10.110 1.00 89.94 190 ALA A C 1
ATOM 1435 O O . ALA A 1 190 ? -4.268 -4.135 -10.378 1.00 89.94 190 ALA A O 1
ATOM 1436 N N . SER A 1 191 ? -3.361 -6.030 -9.593 1.00 90.94 191 SER A N 1
ATOM 1437 C CA . SER A 1 191 ? -4.643 -6.566 -9.111 1.00 90.94 191 SER A CA 1
ATOM 1438 C C . SER A 1 191 ? -5.137 -5.840 -7.864 1.00 90.94 191 SER A C 1
ATOM 1440 O O . SER A 1 191 ? -6.319 -5.515 -7.801 1.00 90.94 191 SER A O 1
ATOM 1442 N N . LEU A 1 192 ? -4.246 -5.534 -6.917 1.00 93.31 192 LEU A N 1
ATOM 1443 C CA . LEU A 1 192 ? -4.595 -4.802 -5.700 1.00 93.31 192 LEU A CA 1
ATOM 1444 C C . LEU A 1 192 ? -5.077 -3.379 -6.016 1.00 93.31 192 LEU A C 1
ATOM 1446 O O . LEU A 1 192 ? -6.128 -2.972 -5.535 1.00 93.31 192 LEU A O 1
ATOM 1450 N N . VAL A 1 193 ? -4.363 -2.662 -6.889 1.00 92.25 193 VAL A N 1
ATOM 1451 C CA . VAL A 1 193 ? -4.742 -1.313 -7.344 1.00 92.25 193 VAL A CA 1
ATOM 1452 C C . VAL A 1 193 ? -6.063 -1.321 -8.112 1.00 92.25 193 VAL A C 1
ATOM 1454 O O . VAL A 1 193 ? -6.899 -0.449 -7.891 1.00 92.25 193 VAL A O 1
ATOM 1457 N N . ARG A 1 194 ? -6.291 -2.302 -8.999 1.00 92.12 194 ARG A N 1
ATOM 1458 C CA . ARG A 1 194 ? -7.574 -2.418 -9.714 1.00 92.12 194 ARG A CA 1
ATOM 1459 C C . ARG A 1 194 ? -8.728 -2.687 -8.761 1.00 92.12 194 ARG A C 1
ATOM 1461 O O . ARG A 1 194 ? -9.754 -2.031 -8.887 1.00 92.12 194 ARG A O 1
ATOM 1468 N N . TRP A 1 195 ? -8.541 -3.588 -7.795 1.00 94.00 195 TRP A N 1
ATOM 1469 C CA . TRP A 1 195 ? -9.527 -3.807 -6.740 1.00 94.00 195 TRP A CA 1
ATOM 1470 C C . TRP A 1 195 ? -9.803 -2.497 -5.994 1.00 94.00 195 TRP A C 1
ATOM 1472 O O . TRP A 1 195 ? -10.936 -2.037 -6.013 1.00 94.00 195 TRP A O 1
ATOM 1482 N N . ALA A 1 196 ? -8.773 -1.831 -5.470 1.0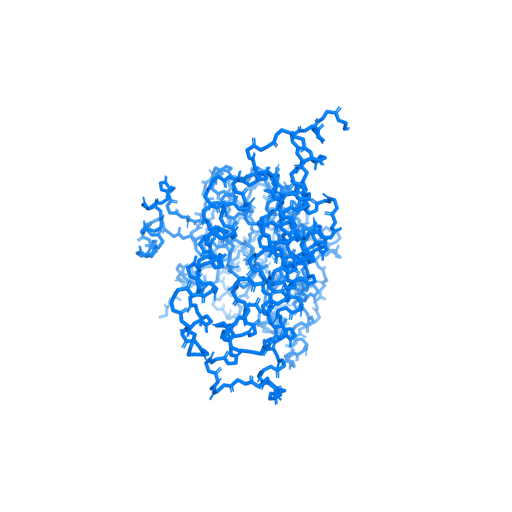0 93.31 196 ALA A N 1
ATOM 1483 C CA . ALA A 1 196 ? -8.909 -0.596 -4.696 1.00 93.31 196 ALA A CA 1
ATOM 1484 C C . ALA A 1 196 ? -9.579 0.563 -5.455 1.00 93.31 196 ALA A C 1
ATOM 1486 O O . ALA A 1 196 ? -10.182 1.431 -4.836 1.00 93.31 196 ALA A O 1
ATOM 1487 N N . ARG A 1 197 ? -9.474 0.601 -6.788 1.00 90.88 197 ARG A N 1
ATOM 1488 C CA . ARG A 1 197 ? -10.203 1.568 -7.624 1.00 90.88 197 ARG A CA 1
ATOM 1489 C C . ARG A 1 197 ? -11.639 1.131 -7.887 1.00 90.88 197 ARG A C 1
ATOM 1491 O O . ARG A 1 197 ? -12.542 1.949 -7.808 1.00 90.88 197 ARG A O 1
ATOM 1498 N N . SER A 1 198 ? -11.860 -0.159 -8.142 1.00 91.75 198 SER A N 1
ATOM 1499 C CA . SER A 1 198 ? -13.205 -0.713 -8.351 1.00 91.75 198 SER A CA 1
ATOM 1500 C C . SER A 1 198 ? -14.105 -0.624 -7.116 1.00 91.75 198 SER A C 1
ATOM 1502 O O . SER A 1 198 ? -15.321 -0.727 -7.237 1.00 91.75 198 SER A O 1
ATOM 1504 N N . THR A 1 199 ? -13.527 -0.423 -5.926 1.00 92.12 199 THR A N 1
ATOM 1505 C CA . THR A 1 199 ? -14.296 -0.167 -4.706 1.00 92.12 199 THR A CA 1
ATOM 1506 C C . THR A 1 199 ? -14.837 1.255 -4.626 1.00 92.12 199 THR A C 1
ATOM 1508 O O . THR A 1 199 ? -15.506 1.531 -3.637 1.00 92.12 199 THR A O 1
ATOM 1511 N N . GLU A 1 200 ? -14.557 2.144 -5.593 1.00 91.62 200 GLU A N 1
ATOM 1512 C CA . GLU A 1 200 ? -15.022 3.543 -5.654 1.00 91.62 200 GLU A CA 1
ATOM 1513 C C . GLU A 1 200 ? -15.143 4.166 -4.250 1.00 91.62 200 GLU A C 1
ATOM 1515 O O . GLU A 1 200 ? -16.258 4.350 -3.733 1.00 91.62 200 GLU A O 1
ATOM 1520 N N . PRO A 1 201 ? -14.004 4.339 -3.552 1.00 92.88 201 PRO A N 1
ATOM 1521 C CA . PRO A 1 201 ? -14.025 4.669 -2.141 1.00 92.88 201 PRO A CA 1
ATOM 1522 C C . PRO A 1 201 ? -14.573 6.077 -1.934 1.00 92.88 201 PRO A C 1
ATOM 1524 O O . PRO A 1 201 ? -14.161 7.030 -2.593 1.00 92.88 201 PRO A O 1
ATOM 1527 N N . SER A 1 202 ? -15.466 6.226 -0.958 1.00 93.12 202 SER A N 1
ATOM 1528 C CA . SER A 1 202 ? -15.983 7.541 -0.554 1.00 93.12 202 SER A CA 1
ATOM 1529 C C . SER A 1 202 ? -14.906 8.381 0.141 1.00 93.12 202 SER A C 1
ATOM 1531 O O . SER A 1 202 ? -15.002 9.605 0.199 1.00 93.12 202 SER A O 1
ATOM 1533 N N . ARG A 1 203 ? -13.881 7.713 0.684 1.00 93.56 203 ARG A N 1
ATOM 1534 C CA . ARG A 1 203 ? -12.758 8.309 1.398 1.00 93.56 203 ARG A CA 1
ATOM 1535 C C . ARG A 1 203 ? -11.523 7.430 1.302 1.00 93.56 203 ARG A C 1
ATOM 1537 O O . ARG A 1 203 ? -11.626 6.208 1.357 1.00 93.56 203 ARG A O 1
ATOM 1544 N N . VAL A 1 204 ? -10.348 8.049 1.270 1.00 94.00 204 VAL A N 1
ATOM 1545 C CA . VAL A 1 204 ? -9.063 7.367 1.456 1.00 94.00 204 VAL A CA 1
ATOM 1546 C C . VAL A 1 204 ? -8.418 7.824 2.759 1.00 94.00 204 VAL A C 1
ATOM 1548 O O . VAL A 1 204 ? -8.290 9.023 3.023 1.00 94.00 204 VAL A O 1
ATOM 1551 N N . VAL A 1 205 ? -8.014 6.847 3.567 1.00 94.69 205 VAL A N 1
ATOM 1552 C CA . VAL A 1 205 ? -7.371 7.006 4.873 1.00 94.69 205 VAL A CA 1
ATOM 1553 C C . VAL A 1 205 ? -5.932 6.489 4.758 1.00 94.69 205 VAL A C 1
ATOM 1555 O O . VAL A 1 205 ? -5.687 5.304 4.980 1.00 94.69 205 VAL A O 1
ATOM 1558 N N . PRO A 1 206 ? -4.971 7.336 4.352 1.00 92.50 206 PRO A N 1
ATOM 1559 C CA . PRO A 1 206 ? -3.573 6.933 4.267 1.00 92.50 206 PRO A CA 1
ATOM 1560 C C . PRO A 1 206 ? -2.933 6.898 5.659 1.00 92.50 206 PRO A C 1
ATOM 1562 O O . PRO A 1 206 ? -3.336 7.651 6.554 1.00 92.50 206 PRO A O 1
ATOM 1565 N N . MET A 1 207 ? -1.884 6.090 5.823 1.00 90.38 207 MET A N 1
ATOM 1566 C CA . MET A 1 207 ? -1.043 6.112 7.027 1.00 90.38 207 MET A CA 1
ATOM 1567 C C . MET A 1 207 ? -0.326 7.448 7.236 1.00 90.38 207 MET A C 1
ATOM 1569 O O . MET A 1 207 ? -0.058 7.811 8.375 1.00 90.38 207 MET A O 1
ATOM 1573 N N . ARG A 1 208 ? 0.016 8.169 6.162 1.00 89.06 208 ARG A N 1
ATOM 1574 C CA . ARG A 1 208 ? 0.719 9.459 6.227 1.00 89.06 208 ARG A CA 1
ATOM 1575 C C . ARG A 1 208 ? 0.055 10.486 5.320 1.00 89.06 208 ARG A C 1
ATOM 1577 O O . ARG A 1 208 ? -0.337 10.167 4.196 1.00 89.06 208 ARG A O 1
ATOM 1584 N N . GLY A 1 209 ? -0.027 11.723 5.806 1.00 87.12 209 GLY A N 1
ATOM 1585 C CA . GLY A 1 209 ? -0.603 12.847 5.072 1.00 87.12 209 GLY A CA 1
ATOM 1586 C C . GLY A 1 209 ? -2.104 13.049 5.276 1.00 87.12 209 GLY A C 1
ATOM 1587 O O . GLY A 1 209 ? -2.722 12.477 6.173 1.00 87.12 209 GLY A O 1
ATOM 1588 N N . ALA A 1 210 ? -2.706 13.892 4.440 1.00 87.38 210 ALA A N 1
ATOM 1589 C CA . ALA A 1 210 ? -4.110 14.290 4.529 1.00 87.38 210 ALA A CA 1
ATOM 1590 C C . ALA A 1 210 ? -5.100 13.153 4.201 1.00 87.38 210 ALA A C 1
ATOM 1592 O O . ALA A 1 210 ? -4.875 12.356 3.288 1.00 87.38 210 ALA A O 1
ATOM 1593 N N . LEU A 1 211 ? -6.240 13.118 4.896 1.00 89.88 211 LEU A N 1
ATOM 1594 C CA . LEU A 1 211 ? -7.400 12.338 4.448 1.00 89.88 211 LEU A CA 1
ATOM 1595 C C . LEU A 1 211 ? -7.895 12.885 3.104 1.00 89.88 211 LEU A C 1
ATOM 1597 O O . LEU A 1 211 ? -7.842 14.094 2.874 1.00 89.88 211 LEU A O 1
ATOM 1601 N N . LEU A 1 212 ? -8.376 12.003 2.228 1.00 88.06 212 LEU A N 1
ATOM 1602 C CA . LEU A 1 212 ? -8.974 12.407 0.956 1.00 88.06 212 LEU A CA 1
ATOM 1603 C C . LEU A 1 212 ? -10.454 12.044 0.958 1.00 88.06 212 LEU A C 1
ATOM 1605 O O . LEU A 1 212 ? -10.794 10.862 0.957 1.00 88.06 212 LEU A O 1
ATOM 1609 N N . ASP A 1 213 ? -11.317 13.053 0.941 1.00 86.56 213 ASP A N 1
ATOM 1610 C CA . ASP A 1 213 ? -12.764 12.890 0.804 1.00 86.56 213 ASP A CA 1
ATOM 1611 C C . ASP A 1 213 ? -13.165 12.857 -0.670 1.00 86.56 213 ASP A C 1
ATOM 1613 O O . ASP A 1 213 ? -12.676 13.668 -1.457 1.00 86.56 213 ASP A O 1
ATOM 1617 N N . ALA A 1 214 ? -14.044 11.917 -1.031 1.00 80.56 214 ALA A N 1
ATOM 1618 C CA . ALA A 1 214 ? -14.531 11.678 -2.391 1.00 80.56 214 ALA A CA 1
ATOM 1619 C C . ALA A 1 214 ? -13.415 11.802 -3.451 1.00 80.56 214 ALA A C 1
ATOM 1621 O O . ALA A 1 214 ? -13.509 12.627 -4.368 1.00 80.56 214 ALA A O 1
ATOM 1622 N N . PRO A 1 215 ? -12.309 11.047 -3.303 1.00 77.00 215 PRO A N 1
ATOM 1623 C CA . PRO A 1 215 ? -11.159 11.216 -4.168 1.00 77.00 215 PRO A CA 1
ATOM 1624 C C . PRO A 1 215 ? -11.549 10.906 -5.610 1.00 77.00 215 PRO A C 1
ATOM 1626 O O . PRO A 1 215 ? -12.039 9.823 -5.918 1.00 77.00 215 PRO A O 1
ATOM 1629 N N . SER A 1 216 ? -11.294 11.855 -6.510 1.00 71.69 216 SER A N 1
ATOM 1630 C CA . SER A 1 216 ? -11.471 11.594 -7.938 1.00 71.69 216 SER A CA 1
ATOM 1631 C C . SER A 1 216 ? -10.574 10.438 -8.392 1.00 71.69 216 SER A C 1
ATOM 1633 O O . SER A 1 216 ? -9.433 10.305 -7.931 1.00 71.69 216 SER A O 1
ATOM 1635 N N . ASP A 1 217 ? -11.037 9.677 -9.382 1.00 72.62 217 ASP A N 1
ATOM 1636 C CA . ASP A 1 217 ? -10.228 8.650 -10.050 1.00 72.62 217 ASP A CA 1
ATOM 1637 C C . ASP A 1 217 ? -8.905 9.198 -10.590 1.00 72.62 217 ASP A C 1
ATOM 1639 O O . ASP A 1 217 ? -7.908 8.481 -10.651 1.00 72.62 217 ASP A O 1
ATOM 1643 N N . LEU A 1 218 ? -8.869 10.485 -10.946 1.00 63.41 218 LEU A N 1
ATOM 1644 C CA . LEU A 1 218 ? -7.656 11.167 -11.390 1.00 63.41 218 LEU A CA 1
ATOM 1645 C C . LEU A 1 218 ? -6.619 11.292 -10.266 1.00 63.41 218 LEU A C 1
ATOM 1647 O O . LEU A 1 218 ? -5.430 11.103 -10.515 1.00 63.41 218 LEU A O 1
ATOM 1651 N N . LEU A 1 219 ? -7.050 11.582 -9.035 1.00 71.50 219 LEU A N 1
ATOM 1652 C CA . LEU A 1 219 ? -6.159 11.729 -7.882 1.00 71.50 219 LEU A CA 1
ATOM 1653 C C . LEU A 1 219 ? -5.586 10.373 -7.442 1.00 71.50 219 LEU A C 1
ATOM 1655 O O . LEU A 1 219 ? -4.377 10.250 -7.241 1.00 71.50 219 LEU A O 1
ATOM 1659 N N . LEU A 1 220 ? -6.438 9.347 -7.352 1.00 78.25 220 LEU A N 1
ATOM 1660 C CA . LEU A 1 220 ? -6.007 7.974 -7.065 1.00 78.25 220 LEU A CA 1
ATOM 1661 C C . LEU A 1 220 ? -5.149 7.397 -8.197 1.00 78.25 220 LEU A C 1
ATOM 1663 O O . LEU A 1 220 ? -4.117 6.771 -7.952 1.00 78.25 220 LEU A O 1
ATOM 1667 N N . GLY A 1 221 ? -5.544 7.660 -9.444 1.00 76.06 221 GLY A N 1
ATOM 1668 C CA . GLY A 1 221 ? -4.813 7.266 -10.641 1.00 76.06 221 GLY A CA 1
ATOM 1669 C C . GLY A 1 221 ? -3.413 7.869 -10.694 1.00 76.06 221 GLY A C 1
ATOM 1670 O O . GLY A 1 221 ? -2.468 7.149 -10.998 1.00 76.06 221 GLY A O 1
ATOM 1671 N N . ALA A 1 222 ? -3.253 9.145 -10.328 1.00 74.12 222 ALA A N 1
ATOM 1672 C CA . ALA A 1 222 ? -1.940 9.783 -10.222 1.00 74.12 222 ALA A CA 1
ATOM 1673 C C . ALA A 1 222 ? -1.064 9.121 -9.144 1.00 74.12 222 ALA A C 1
ATOM 1675 O O . ALA A 1 222 ? 0.122 8.882 -9.373 1.00 74.12 222 ALA A O 1
ATOM 1676 N N . GLY A 1 223 ? -1.654 8.762 -7.997 1.00 81.38 223 GLY A N 1
ATOM 1677 C CA . GLY A 1 223 ? -0.946 8.098 -6.901 1.00 81.38 223 GLY A CA 1
ATOM 1678 C C . GLY A 1 223 ? -0.326 6.752 -7.292 1.00 81.38 223 GLY A C 1
ATOM 1679 O O . GLY A 1 223 ? 0.789 6.433 -6.874 1.00 81.38 223 GLY A O 1
ATOM 1680 N N . TRP A 1 224 ? -1.017 6.000 -8.154 1.00 86.69 224 TRP A N 1
ATOM 1681 C CA . TRP A 1 224 ? -0.620 4.665 -8.613 1.00 86.69 224 TRP A CA 1
ATOM 1682 C C . TRP A 1 224 ? -0.216 4.602 -10.094 1.00 86.69 224 TRP A C 1
ATOM 1684 O O . TRP A 1 224 ? -0.094 3.510 -10.651 1.00 86.69 224 TRP A O 1
ATOM 1694 N N . GLU A 1 225 ? 0.035 5.744 -10.744 1.00 80.06 225 GLU A N 1
ATOM 1695 C CA . GLU A 1 225 ? 0.351 5.818 -12.183 1.00 80.06 225 GLU A CA 1
ATOM 1696 C C . GLU A 1 225 ? 1.558 4.932 -12.537 1.00 80.06 225 GLU A C 1
ATOM 1698 O O . GLU A 1 225 ? 1.566 4.226 -13.549 1.00 80.06 225 GLU A O 1
ATOM 1703 N N . TRP A 1 226 ? 2.546 4.884 -11.640 1.00 79.19 226 TRP A N 1
ATOM 1704 C CA . TRP A 1 226 ? 3.767 4.083 -11.761 1.00 79.19 226 TRP A CA 1
ATOM 1705 C C . TRP A 1 226 ? 3.527 2.556 -11.758 1.00 79.19 226 TRP A C 1
ATOM 1707 O O . TRP A 1 226 ? 4.387 1.803 -12.212 1.00 79.19 226 TRP A O 1
ATOM 1717 N N . VAL A 1 227 ? 2.363 2.083 -11.302 1.00 83.94 227 VAL A N 1
ATOM 1718 C CA . VAL A 1 227 ? 1.973 0.664 -11.385 1.00 83.94 227 VAL A CA 1
ATOM 1719 C C . VAL A 1 227 ? 1.584 0.301 -12.823 1.00 83.94 227 VAL A C 1
ATOM 1721 O O . VAL A 1 227 ? 1.734 -0.847 -13.258 1.00 83.94 227 VAL A O 1
ATOM 1724 N N . GLY A 1 228 ? 1.072 1.281 -13.580 1.00 77.44 228 GLY A N 1
ATOM 1725 C CA . GLY A 1 228 ? 0.496 1.090 -14.908 1.00 77.44 228 GLY A CA 1
ATOM 1726 C C . GLY A 1 228 ? -0.566 -0.001 -14.911 1.00 77.44 228 GLY A C 1
ATOM 1727 O O . GLY A 1 228 ? -0.479 -0.919 -15.721 1.00 77.44 228 GLY A O 1
ATOM 1728 N N . ALA A 1 229 ? -1.509 0.037 -13.965 1.00 77.88 229 ALA A N 1
ATOM 1729 C CA . ALA A 1 229 ? -2.511 -1.015 -13.788 1.00 77.88 229 ALA A CA 1
ATOM 1730 C C . ALA A 1 229 ? -3.403 -1.194 -15.034 1.00 77.88 229 ALA A C 1
ATOM 1732 O O . ALA A 1 229 ? -3.577 -2.327 -15.481 1.00 77.88 229 ALA A O 1
ATOM 1733 N N . ASP A 1 230 ? -3.835 -0.080 -15.640 1.00 68.44 230 ASP A N 1
ATOM 1734 C CA . ASP A 1 230 ? -4.712 -0.048 -16.828 1.00 68.44 230 ASP A CA 1
ATOM 1735 C C . ASP A 1 230 ? -4.016 0.509 -18.083 1.00 68.44 230 ASP A C 1
ATOM 1737 O O . ASP A 1 230 ? -4.630 0.681 -19.132 1.00 68.44 230 ASP A O 1
ATOM 1741 N N . GLY A 1 231 ? -2.725 0.826 -17.975 1.00 64.12 231 GLY A N 1
ATOM 1742 C CA . GLY A 1 231 ? -1.931 1.453 -19.028 1.00 64.12 231 GLY A CA 1
ATOM 1743 C C . GLY A 1 231 ? -0.678 0.650 -19.382 1.00 64.12 231 GLY A C 1
ATOM 1744 O O . GLY A 1 231 ? -0.400 -0.397 -18.790 1.00 64.12 231 GLY A O 1
ATOM 1745 N N . PRO A 1 232 ? 0.127 1.129 -20.345 1.00 52.91 232 PRO A N 1
ATOM 1746 C CA . PRO A 1 232 ? 1.380 0.473 -20.678 1.00 52.91 232 PRO A CA 1
ATOM 1747 C C . PRO A 1 232 ? 2.328 0.537 -19.471 1.00 52.91 232 PRO A C 1
ATOM 1749 O O . PRO A 1 232 ? 2.558 1.615 -18.929 1.00 52.91 232 PRO A O 1
ATOM 1752 N N . ILE A 1 233 ? 2.907 -0.609 -19.091 1.00 55.41 233 ILE A N 1
ATOM 1753 C CA . ILE A 1 233 ? 3.864 -0.764 -17.975 1.00 55.41 233 ILE A CA 1
ATOM 1754 C C . ILE A 1 233 ? 4.843 0.426 -17.952 1.00 55.41 233 ILE A C 1
ATOM 1756 O O . ILE A 1 233 ? 5.408 0.738 -18.999 1.00 55.41 233 ILE A O 1
ATOM 1760 N N . PRO A 1 234 ? 5.093 1.129 -16.841 1.00 54.34 234 PRO A N 1
ATOM 1761 C CA . PRO A 1 234 ? 5.980 2.292 -16.880 1.00 54.34 234 PRO A CA 1
ATOM 1762 C C . PRO A 1 234 ? 7.401 1.912 -17.308 1.00 54.34 234 PRO A C 1
ATOM 1764 O O . PRO A 1 234 ? 7.828 0.791 -17.026 1.00 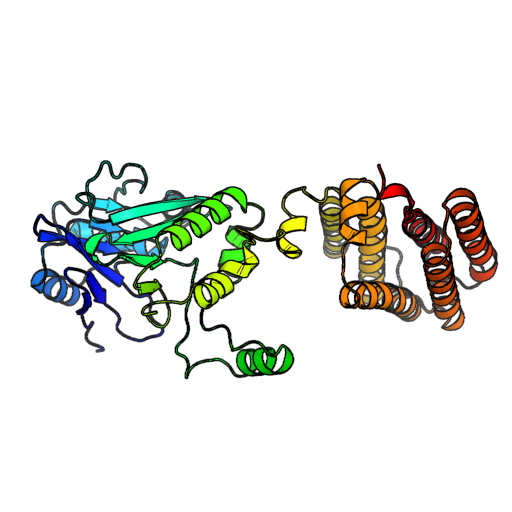54.34 234 PRO A O 1
ATOM 1767 N N . PRO A 1 235 ? 8.128 2.781 -18.045 1.00 52.03 235 PRO A N 1
ATOM 1768 C CA . PRO A 1 235 ? 9.418 2.436 -18.647 1.00 52.03 235 PRO A CA 1
ATOM 1769 C C . PRO A 1 235 ? 10.366 1.744 -17.668 1.00 52.03 235 PRO A C 1
ATOM 1771 O O . PRO A 1 235 ? 10.855 0.671 -17.986 1.00 52.03 235 PRO A O 1
ATOM 1774 N N . MET A 1 236 ? 10.497 2.274 -16.447 1.00 48.75 236 MET A N 1
ATOM 1775 C CA . MET A 1 236 ? 11.323 1.713 -15.373 1.00 48.75 236 MET A CA 1
ATOM 1776 C C . MET A 1 236 ? 10.948 0.264 -14.995 1.00 48.75 236 MET A C 1
ATOM 1778 O O . MET A 1 236 ? 11.827 -0.562 -14.788 1.00 48.75 236 MET A O 1
ATOM 1782 N N . MET A 1 237 ? 9.657 -0.088 -14.970 1.00 48.62 237 MET A N 1
ATOM 1783 C CA . MET A 1 237 ? 9.185 -1.443 -14.639 1.00 48.62 237 MET A CA 1
ATOM 1784 C C . MET A 1 237 ? 9.199 -2.412 -15.828 1.00 48.62 237 MET A C 1
ATOM 1786 O O . MET A 1 237 ? 9.238 -3.626 -15.622 1.00 48.62 237 MET A O 1
ATOM 1790 N N . ARG A 1 238 ? 9.209 -1.911 -17.073 1.00 51.47 238 ARG A N 1
ATOM 1791 C CA . ARG A 1 238 ? 9.403 -2.755 -18.270 1.00 51.47 238 ARG A CA 1
ATOM 1792 C C . ARG A 1 238 ? 10.770 -3.441 -18.272 1.00 51.47 238 ARG A C 1
ATOM 1794 O O . ARG A 1 238 ? 10.885 -4.521 -18.839 1.00 51.47 238 ARG A O 1
ATOM 1801 N N . PHE A 1 239 ? 11.771 -2.837 -17.628 1.00 48.44 239 PHE A N 1
ATOM 1802 C CA . PHE A 1 239 ? 13.117 -3.402 -17.502 1.00 48.44 239 PHE A CA 1
ATOM 1803 C C . PHE A 1 239 ? 13.169 -4.644 -16.593 1.00 48.44 239 PHE A C 1
ATOM 1805 O O . PHE A 1 239 ? 13.939 -5.554 -16.873 1.00 48.44 239 PHE A O 1
ATOM 1812 N N . ALA A 1 240 ? 12.337 -4.714 -15.545 1.00 41.59 240 ALA A N 1
ATOM 1813 C CA . ALA A 1 240 ? 12.383 -5.775 -14.527 1.00 41.59 240 ALA A CA 1
ATOM 1814 C C . ALA A 1 240 ? 11.582 -7.036 -14.877 1.00 41.59 240 ALA A C 1
ATOM 1816 O O . ALA A 1 240 ? 11.909 -8.130 -14.437 1.00 41.59 240 ALA A O 1
ATOM 1817 N N . LEU A 1 241 ? 10.499 -6.884 -15.642 1.00 40.75 241 LEU A N 1
ATOM 1818 C CA . LEU A 1 241 ? 9.513 -7.945 -15.888 1.00 40.75 241 LEU A CA 1
ATOM 1819 C C . LEU A 1 241 ? 9.902 -8.926 -17.005 1.00 40.75 241 LEU A C 1
ATOM 1821 O O . LEU A 1 241 ? 9.052 -9.693 -17.445 1.00 40.75 241 LEU A O 1
ATOM 1825 N N . GLY A 1 242 ? 11.122 -8.865 -17.548 1.00 42.00 242 GLY A N 1
ATOM 1826 C CA . GLY A 1 242 ? 11.509 -9.702 -18.692 1.00 42.00 242 GLY A CA 1
ATOM 1827 C C . GLY A 1 242 ? 10.706 -9.438 -19.977 1.00 42.00 242 GLY A C 1
ATOM 1828 O O . GLY A 1 242 ? 11.004 -10.031 -21.002 1.00 42.00 242 GLY A O 1
ATOM 1829 N N . ALA A 1 243 ? 9.762 -8.486 -19.974 1.00 42.22 243 ALA A N 1
ATOM 1830 C CA . ALA A 1 243 ? 9.032 -8.011 -21.157 1.00 42.22 243 ALA A CA 1
ATOM 1831 C C . ALA A 1 243 ? 9.924 -7.209 -22.131 1.00 42.22 243 ALA A C 1
ATOM 1833 O O . ALA A 1 243 ? 9.463 -6.696 -23.150 1.00 42.22 243 ALA A O 1
ATOM 1834 N N . ASN A 1 244 ? 11.202 -7.065 -21.783 1.00 49.16 244 ASN A N 1
ATOM 1835 C CA . ASN A 1 244 ? 12.278 -6.663 -22.662 1.00 49.16 244 ASN A CA 1
ATOM 1836 C C . ASN A 1 244 ? 13.538 -7.470 -22.272 1.00 49.16 244 ASN A C 1
ATOM 1838 O O . ASN A 1 244 ? 14.354 -6.965 -21.493 1.00 49.16 244 ASN A O 1
ATOM 1842 N N . PRO A 1 245 ? 13.721 -8.703 -22.791 1.00 43.06 245 PRO A N 1
ATOM 1843 C CA . PRO A 1 245 ? 14.926 -9.504 -22.528 1.00 43.06 245 PRO A CA 1
ATOM 1844 C C . PRO A 1 245 ? 16.201 -8.741 -22.915 1.00 43.06 245 PRO A C 1
ATOM 1846 O O . PRO A 1 245 ? 17.257 -8.898 -22.309 1.00 43.06 245 PRO A O 1
ATOM 1849 N N . GLY A 1 246 ? 16.057 -7.820 -23.864 1.00 43.41 246 GLY A N 1
ATOM 1850 C CA . GLY A 1 246 ? 17.090 -6.916 -24.309 1.00 43.41 246 GLY A CA 1
ATOM 1851 C C . GLY A 1 246 ? 17.571 -5.901 -23.263 1.00 43.41 246 GLY A C 1
ATOM 1852 O O . GLY A 1 246 ? 18.765 -5.737 -23.038 1.00 43.41 246 GLY A O 1
ATOM 1853 N N . GLY A 1 247 ? 16.627 -5.232 -22.600 1.00 46.34 247 GLY A N 1
ATOM 1854 C CA . GLY A 1 247 ? 16.879 -4.202 -21.590 1.00 46.34 247 GLY A CA 1
ATOM 1855 C C . GLY A 1 247 ? 17.335 -4.763 -20.242 1.00 46.34 247 GLY A C 1
ATOM 1856 O O . GLY A 1 247 ? 18.094 -4.107 -19.535 1.00 46.34 247 GLY A O 1
ATOM 1857 N N . ALA A 1 248 ? 16.912 -5.982 -19.900 1.00 46.56 248 ALA A N 1
ATOM 1858 C CA . ALA A 1 248 ? 17.373 -6.666 -18.695 1.00 46.56 248 ALA A CA 1
ATOM 1859 C C . ALA A 1 248 ? 18.847 -7.080 -18.823 1.00 46.56 248 ALA A C 1
ATOM 1861 O O . ALA A 1 248 ? 19.658 -6.754 -17.961 1.00 46.56 248 ALA A O 1
ATOM 1862 N N . VAL A 1 249 ? 19.230 -7.725 -19.930 1.00 49.09 249 VAL A N 1
ATOM 1863 C CA . VAL A 1 249 ? 20.633 -8.101 -20.164 1.00 49.09 249 VAL A CA 1
ATOM 1864 C C . VAL A 1 249 ? 21.504 -6.858 -20.369 1.00 49.09 249 VAL A C 1
ATOM 1866 O O . VAL A 1 249 ? 22.604 -6.814 -19.834 1.00 49.09 249 VAL A O 1
ATOM 1869 N N . ALA A 1 250 ? 21.005 -5.812 -21.038 1.00 50.97 250 ALA A N 1
ATOM 1870 C CA . ALA A 1 250 ? 21.665 -4.506 -21.109 1.00 50.97 250 ALA A CA 1
ATOM 1871 C C . ALA A 1 250 ? 22.042 -3.950 -19.732 1.00 50.97 250 ALA A C 1
ATOM 1873 O O . ALA A 1 250 ? 23.175 -3.529 -19.509 1.00 50.97 250 ALA A O 1
ATOM 1874 N N . PHE A 1 251 ? 21.086 -3.974 -18.804 1.00 54.94 251 PHE A N 1
ATOM 1875 C CA . PHE A 1 251 ? 21.274 -3.509 -17.440 1.00 54.94 251 PHE A CA 1
ATOM 1876 C C . PHE A 1 251 ? 22.261 -4.384 -16.666 1.00 54.94 251 PHE A C 1
ATOM 1878 O O . PHE A 1 251 ? 23.154 -3.850 -16.020 1.00 54.94 251 PHE A O 1
ATOM 1885 N N . PHE A 1 252 ? 22.153 -5.713 -16.752 1.00 53.22 252 PHE A N 1
ATOM 1886 C CA . PHE A 1 252 ? 23.090 -6.609 -16.069 1.00 53.22 252 PHE A CA 1
ATOM 1887 C C . PHE A 1 252 ? 24.505 -6.520 -16.63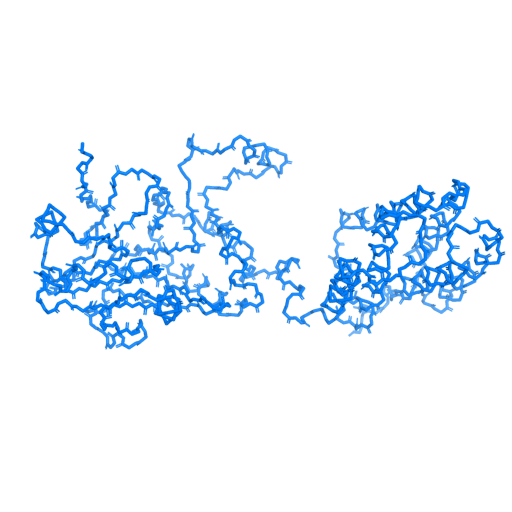6 1.00 53.22 252 PHE A C 1
ATOM 1889 O O . PHE A 1 252 ? 25.462 -6.591 -15.874 1.00 53.22 252 PHE A O 1
ATOM 1896 N N . VAL A 1 253 ? 24.655 -6.292 -17.941 1.00 56.06 253 VAL A N 1
ATOM 1897 C CA . VAL A 1 253 ? 25.956 -6.028 -18.558 1.00 56.06 253 VAL A CA 1
ATOM 1898 C C . VAL A 1 253 ? 26.503 -4.673 -18.111 1.00 56.06 253 VAL A C 1
ATOM 1900 O O . VAL A 1 253 ? 27.671 -4.585 -17.739 1.00 56.06 253 VAL A O 1
ATOM 1903 N N . ALA A 1 254 ? 25.669 -3.631 -18.062 1.00 56.91 254 ALA A N 1
ATOM 1904 C CA . ALA A 1 254 ? 26.053 -2.323 -17.535 1.00 56.91 254 ALA A CA 1
ATOM 1905 C C . ALA A 1 254 ? 26.507 -2.405 -16.073 1.00 56.91 254 ALA A C 1
ATOM 1907 O O . ALA A 1 254 ? 27.577 -1.911 -15.721 1.00 56.91 254 ALA A O 1
ATOM 1908 N N . LEU A 1 255 ? 25.723 -3.092 -15.244 1.00 57.94 255 LEU A N 1
ATOM 1909 C CA . LEU A 1 255 ? 26.003 -3.324 -13.836 1.00 57.94 255 LEU A CA 1
ATOM 1910 C C . LEU A 1 255 ? 27.284 -4.139 -13.661 1.00 57.94 255 LEU A C 1
ATOM 1912 O O . LEU A 1 255 ? 28.154 -3.708 -12.922 1.00 57.94 255 LEU A O 1
ATOM 1916 N N . ALA A 1 256 ? 27.457 -5.246 -14.387 1.00 55.50 256 ALA A N 1
ATOM 1917 C CA . ALA A 1 256 ? 28.680 -6.048 -14.346 1.00 55.50 256 ALA A CA 1
ATOM 1918 C C . ALA A 1 256 ? 29.917 -5.247 -14.781 1.00 55.50 256 ALA A C 1
ATOM 1920 O O . ALA A 1 256 ? 30.977 -5.386 -14.177 1.00 55.50 256 ALA A O 1
ATOM 1921 N N . THR A 1 257 ? 29.784 -4.365 -15.776 1.00 58.34 257 THR A N 1
ATOM 1922 C CA . THR A 1 257 ? 30.886 -3.506 -16.237 1.00 58.34 257 THR A CA 1
ATOM 1923 C C . THR A 1 257 ? 31.263 -2.466 -15.174 1.00 58.34 257 THR A C 1
ATOM 1925 O O . THR A 1 257 ? 32.441 -2.290 -14.865 1.00 58.34 257 THR A O 1
ATOM 1928 N N . VAL A 1 258 ? 30.273 -1.809 -14.558 1.00 58.47 258 VAL A N 1
ATOM 1929 C CA . VAL A 1 258 ? 30.492 -0.834 -13.473 1.00 58.47 258 VAL A CA 1
ATOM 1930 C C . VAL A 1 258 ? 31.010 -1.516 -12.202 1.00 58.47 258 VAL A C 1
ATOM 1932 O O . VAL A 1 258 ? 31.935 -1.016 -11.567 1.00 58.47 258 VAL A O 1
ATOM 1935 N N . SER A 1 259 ? 30.472 -2.681 -11.842 1.00 54.75 259 SER A N 1
ATOM 1936 C CA . SER A 1 259 ? 30.941 -3.490 -10.715 1.00 54.75 259 SER A CA 1
ATOM 1937 C C . SER A 1 259 ? 32.363 -3.991 -10.940 1.00 54.75 259 SER A C 1
ATOM 1939 O O . SER A 1 259 ? 33.172 -3.902 -10.027 1.00 54.75 259 SER A O 1
ATOM 1941 N N . GLY A 1 260 ? 32.708 -4.438 -12.150 1.00 59.28 260 GLY A N 1
ATOM 1942 C CA . GLY A 1 260 ? 34.073 -4.826 -12.504 1.00 59.28 260 GLY A CA 1
ATOM 1943 C C . GLY A 1 260 ? 35.080 -3.695 -12.293 1.00 59.28 260 GLY A C 1
ATOM 1944 O O . GLY A 1 260 ? 36.161 -3.924 -11.761 1.00 59.28 260 GLY A O 1
ATOM 1945 N N . LEU A 1 261 ? 34.689 -2.459 -12.607 1.00 55.97 261 LEU A N 1
ATOM 1946 C CA . LEU A 1 261 ? 35.484 -1.264 -12.324 1.00 55.97 261 LEU A CA 1
ATOM 1947 C C . LEU A 1 261 ? 35.652 -0.967 -10.837 1.00 55.97 261 LEU A C 1
ATOM 1949 O O . LEU A 1 261 ? 36.760 -0.663 -10.398 1.00 55.97 261 LEU A O 1
ATOM 1953 N N . LEU A 1 262 ? 34.561 -1.040 -10.070 1.00 54.28 262 LEU A N 1
ATOM 1954 C CA . LEU A 1 262 ? 34.591 -0.844 -8.617 1.00 54.28 262 LEU A CA 1
ATOM 1955 C C . LEU A 1 262 ? 35.422 -1.927 -7.914 1.00 54.28 262 LEU A C 1
ATOM 1957 O O . LEU A 1 262 ? 36.026 -1.658 -6.881 1.00 54.28 262 LEU A O 1
ATOM 1961 N N . LEU A 1 263 ? 35.479 -3.126 -8.499 1.00 55.47 263 LEU A N 1
ATOM 1962 C CA . LEU A 1 263 ? 36.272 -4.263 -8.032 1.00 55.47 263 LEU A CA 1
ATOM 1963 C C . LEU A 1 263 ? 37.719 -4.260 -8.556 1.00 55.47 263 LEU A C 1
ATOM 1965 O O . LEU A 1 263 ? 38.471 -5.182 -8.253 1.00 55.47 263 LEU A O 1
ATOM 1969 N N . GLY A 1 264 ? 38.126 -3.241 -9.319 1.00 50.41 264 GLY A N 1
ATOM 1970 C CA . GLY A 1 264 ? 39.509 -3.079 -9.769 1.00 50.41 264 GLY A CA 1
ATOM 1971 C C . GLY A 1 264 ? 39.929 -3.981 -10.932 1.00 50.41 264 GLY A C 1
ATOM 1972 O O . GLY A 1 264 ? 41.124 -4.172 -11.132 1.00 50.41 264 GLY A O 1
ATOM 1973 N N . LEU A 1 265 ? 38.990 -4.521 -11.719 1.00 54.81 265 LEU A N 1
ATOM 1974 C CA . LEU A 1 265 ? 39.330 -5.189 -12.979 1.00 54.81 265 LEU A CA 1
ATOM 1975 C C . LEU A 1 265 ? 39.933 -4.157 -13.945 1.00 54.81 265 LEU A C 1
ATOM 1977 O O . LEU A 1 265 ? 39.320 -3.128 -14.245 1.00 54.81 265 LEU A O 1
ATOM 1981 N N . GLU A 1 266 ? 41.159 -4.407 -14.404 1.00 54.25 266 GLU A N 1
ATOM 1982 C CA . GLU A 1 266 ? 41.928 -3.429 -15.172 1.00 54.25 266 GLU A CA 1
ATOM 1983 C C . GLU A 1 266 ? 41.363 -3.242 -16.588 1.00 54.25 266 GLU A C 1
ATOM 1985 O O . GLU A 1 266 ? 41.497 -4.094 -17.464 1.00 54.25 266 GLU A O 1
ATOM 1990 N N . LEU A 1 267 ? 40.755 -2.077 -16.830 1.00 57.06 267 LEU A N 1
ATOM 1991 C CA . LEU A 1 267 ? 40.578 -1.535 -18.176 1.00 57.06 267 LEU A CA 1
ATOM 1992 C C . LEU A 1 267 ? 41.817 -0.691 -18.523 1.00 57.06 267 LEU A C 1
ATOM 1994 O O . LEU A 1 267 ? 42.160 0.197 -17.732 1.00 57.06 267 LEU A O 1
ATOM 1998 N N . PRO A 1 268 ? 42.468 -0.910 -19.683 1.00 55.28 268 PRO A N 1
ATOM 1999 C CA . PRO A 1 268 ? 43.611 -0.113 -20.118 1.00 55.28 268 PRO A CA 1
ATOM 2000 C C . PRO A 1 268 ? 43.127 1.290 -20.504 1.00 55.28 268 PRO A C 1
ATOM 2002 O O . PRO A 1 268 ? 42.731 1.540 -21.640 1.00 55.28 268 PRO A O 1
ATOM 2005 N N . ALA A 1 269 ? 43.087 2.194 -19.527 1.00 61.66 269 ALA A N 1
ATOM 2006 C CA . ALA A 1 269 ? 42.649 3.572 -19.694 1.00 61.66 269 ALA A CA 1
ATOM 2007 C C . ALA A 1 269 ? 43.450 4.510 -18.767 1.00 61.66 269 ALA A C 1
ATOM 2009 O O . ALA A 1 269 ? 43.779 4.122 -17.641 1.00 61.66 269 ALA A O 1
ATOM 2010 N N . PRO A 1 270 ? 43.746 5.745 -19.214 1.00 58.53 270 PRO A N 1
ATOM 2011 C CA . PRO A 1 270 ? 44.725 6.641 -18.587 1.00 58.53 270 PRO A CA 1
ATOM 2012 C C . PRO A 1 270 ? 44.337 7.153 -17.190 1.00 58.53 270 PRO A C 1
ATOM 2014 O O . PRO A 1 270 ? 45.197 7.608 -16.442 1.00 58.53 270 PRO A O 1
ATOM 2017 N N . SER A 1 271 ? 43.056 7.093 -16.806 1.00 68.81 271 SER A N 1
ATOM 2018 C CA . SER A 1 271 ? 42.575 7.576 -15.503 1.00 68.81 271 SER A CA 1
ATOM 2019 C C . SER A 1 271 ? 41.309 6.853 -15.031 1.00 68.81 271 SER A C 1
ATOM 2021 O O . SER A 1 271 ? 40.613 6.204 -15.813 1.00 68.81 271 SER A O 1
ATOM 2023 N N . GLY A 1 272 ? 40.960 6.997 -13.745 1.00 62.38 272 GLY A N 1
ATOM 2024 C CA . GLY A 1 272 ? 39.703 6.472 -13.189 1.00 62.38 272 GLY A CA 1
ATOM 2025 C C . GLY A 1 272 ? 38.444 7.053 -13.850 1.00 62.38 272 GLY A C 1
ATOM 2026 O O . GLY A 1 272 ? 37.465 6.337 -14.045 1.00 62.38 272 GLY A O 1
ATOM 2027 N N . ILE A 1 273 ? 38.496 8.321 -14.269 1.00 64.44 273 ILE A N 1
ATOM 2028 C CA . ILE A 1 273 ? 37.414 8.986 -15.013 1.00 64.44 273 ILE A CA 1
ATOM 2029 C C . ILE A 1 273 ? 37.292 8.383 -16.415 1.00 64.44 273 ILE A C 1
ATOM 2031 O O . ILE A 1 273 ? 36.190 8.063 -16.856 1.00 64.44 273 ILE A O 1
ATOM 2035 N N . SER A 1 274 ? 38.423 8.160 -17.088 1.00 60.47 274 SER A N 1
ATOM 2036 C CA . SER A 1 274 ? 38.455 7.541 -18.414 1.00 60.47 274 SER A CA 1
ATOM 2037 C C . SER A 1 274 ? 37.937 6.102 -18.390 1.00 60.47 274 SER A C 1
ATOM 2039 O O . SER A 1 274 ? 37.126 5.697 -19.225 1.00 60.47 274 SER A O 1
ATOM 2041 N N . ARG A 1 275 ? 38.307 5.352 -17.351 1.00 61.47 275 ARG A N 1
ATOM 2042 C CA . ARG A 1 275 ? 37.773 4.027 -17.042 1.00 61.47 275 ARG A CA 1
ATOM 2043 C C . ARG A 1 275 ? 36.247 4.032 -16.889 1.00 61.47 275 ARG A C 1
ATOM 2045 O O . ARG A 1 275 ? 35.569 3.257 -17.560 1.00 61.47 275 ARG A O 1
ATOM 2052 N N . PHE A 1 276 ? 35.706 4.934 -16.069 1.00 61.75 276 PHE A N 1
ATOM 2053 C CA . PHE A 1 276 ? 34.261 5.071 -15.861 1.00 61.75 276 PHE A CA 1
ATOM 2054 C C . PHE A 1 276 ? 33.511 5.455 -17.146 1.00 61.75 276 PHE A C 1
ATOM 2056 O O . PHE A 1 276 ? 32.520 4.813 -17.491 1.00 61.75 276 PHE A O 1
ATOM 2063 N N . ALA A 1 277 ? 34.010 6.444 -17.895 1.00 63.50 277 ALA A N 1
ATOM 2064 C CA . ALA A 1 277 ? 33.428 6.851 -19.174 1.00 63.50 277 ALA A CA 1
ATOM 2065 C C . ALA A 1 277 ? 33.422 5.695 -20.191 1.00 63.50 277 ALA A C 1
ATOM 2067 O O . ALA A 1 277 ? 32.406 5.434 -20.832 1.00 63.50 277 ALA A O 1
ATOM 2068 N N . THR A 1 278 ? 34.524 4.947 -20.284 1.00 63.34 278 THR A N 1
ATOM 2069 C CA . THR A 1 278 ? 34.648 3.783 -21.177 1.00 63.34 278 THR A CA 1
ATOM 2070 C C . THR A 1 278 ? 33.637 2.695 -20.826 1.00 63.34 278 THR A C 1
ATOM 2072 O O . THR A 1 278 ? 32.961 2.172 -21.710 1.00 63.34 278 THR A O 1
ATOM 2075 N N . ALA A 1 279 ? 33.478 2.378 -19.541 1.00 61.75 279 ALA A N 1
ATOM 2076 C CA . ALA A 1 279 ? 32.491 1.402 -19.095 1.00 61.75 279 ALA A CA 1
ATOM 2077 C C . ALA A 1 279 ? 31.052 1.838 -19.351 1.00 61.75 279 ALA A C 1
ATOM 2079 O O . ALA A 1 279 ? 30.244 1.014 -19.769 1.00 61.75 279 ALA A O 1
ATOM 2080 N N . LEU A 1 280 ? 30.731 3.117 -19.140 1.00 62.19 280 LEU A N 1
ATOM 2081 C CA . LEU A 1 280 ? 29.401 3.652 -19.419 1.00 62.19 280 LEU A CA 1
ATOM 2082 C C . LEU A 1 280 ? 29.055 3.529 -20.911 1.00 62.19 280 LEU A C 1
ATOM 2084 O O . LEU A 1 280 ? 27.946 3.128 -21.261 1.00 62.19 280 LEU A O 1
ATOM 2088 N N . VAL A 1 281 ? 30.019 3.798 -21.796 1.00 65.38 281 VAL A N 1
ATOM 2089 C CA . VAL A 1 281 ? 29.813 3.629 -23.239 1.00 65.38 281 VAL A CA 1
ATOM 2090 C C . VAL A 1 281 ? 29.729 2.150 -23.634 1.00 65.38 281 VAL A C 1
ATOM 2092 O O . VAL A 1 281 ? 28.866 1.791 -24.432 1.00 65.38 281 VAL A O 1
ATOM 2095 N N . MET A 1 282 ? 30.549 1.265 -23.055 1.00 60.34 282 MET A N 1
ATOM 2096 C CA . MET A 1 282 ? 30.462 -0.187 -23.294 1.00 60.34 282 MET A CA 1
ATOM 2097 C C . MET A 1 282 ? 29.129 -0.779 -22.837 1.00 60.34 282 MET A C 1
ATOM 2099 O O . MET A 1 282 ? 28.524 -1.575 -23.557 1.00 60.34 282 MET A O 1
ATOM 2103 N N . ALA A 1 283 ? 28.648 -0.350 -21.674 1.00 59.75 283 ALA A N 1
ATOM 2104 C CA . ALA A 1 283 ? 27.340 -0.688 -21.137 1.00 59.75 283 ALA A CA 1
ATOM 2105 C C . ALA A 1 283 ? 26.210 -0.300 -22.101 1.00 59.75 283 ALA A C 1
ATOM 2107 O O . ALA A 1 283 ? 25.320 -1.102 -22.374 1.00 59.75 283 ALA A O 1
ATOM 2108 N N . ASP A 1 284 ? 26.270 0.906 -22.666 1.00 64.94 284 ASP A N 1
ATOM 2109 C CA . ASP A 1 284 ? 25.303 1.393 -23.651 1.00 64.94 284 ASP A CA 1
ATOM 2110 C C . ASP A 1 284 ? 25.426 0.682 -25.015 1.00 64.94 284 ASP A C 1
ATOM 2112 O O . ASP A 1 284 ? 24.427 0.452 -25.697 1.00 64.94 284 ASP A O 1
ATOM 2116 N N . ILE A 1 285 ? 26.635 0.295 -25.439 1.00 59.94 285 ILE A N 1
ATOM 2117 C CA . ILE A 1 285 ? 26.847 -0.510 -26.654 1.00 59.94 285 ILE A CA 1
ATOM 2118 C C . ILE A 1 285 ? 26.216 -1.896 -26.506 1.00 59.94 285 ILE A C 1
ATOM 2120 O O . ILE A 1 285 ? 25.368 -2.281 -27.316 1.00 59.94 285 ILE A O 1
ATOM 2124 N N . LEU A 1 286 ? 26.614 -2.636 -25.473 1.00 55.16 286 LEU A N 1
ATOM 2125 C CA . LEU A 1 286 ? 26.116 -3.985 -25.217 1.00 55.16 286 LEU A CA 1
ATOM 2126 C C . LEU A 1 286 ? 24.622 -3.948 -24.906 1.00 55.16 286 LEU A C 1
ATOM 2128 O O . LEU A 1 286 ? 23.860 -4.787 -25.383 1.00 55.16 286 LEU A O 1
ATOM 2132 N N . GLY A 1 287 ? 24.185 -2.915 -24.191 1.00 56.41 287 GLY A N 1
ATOM 2133 C CA . GLY A 1 287 ? 22.787 -2.709 -23.903 1.00 56.41 287 GLY A CA 1
ATOM 2134 C C . GLY A 1 287 ? 21.939 -2.424 -25.131 1.00 56.41 287 GLY A C 1
ATOM 2135 O O . GLY A 1 287 ? 20.862 -2.999 -25.267 1.00 56.41 287 GLY A O 1
ATOM 2136 N N . GLY A 1 288 ? 22.449 -1.624 -26.066 1.00 58.22 288 GLY A N 1
ATOM 2137 C CA . GLY A 1 288 ? 21.835 -1.421 -27.373 1.00 58.22 288 GLY A CA 1
ATOM 2138 C C . GLY A 1 288 ? 21.745 -2.715 -28.185 1.00 58.22 288 GLY A C 1
ATOM 2139 O O . GLY A 1 288 ? 20.673 -3.047 -28.676 1.00 58.22 288 GLY A O 1
ATOM 2140 N N . LEU A 1 289 ? 22.830 -3.490 -28.282 1.00 55.03 289 LEU A N 1
ATOM 2141 C CA . LEU A 1 289 ? 22.850 -4.757 -29.029 1.00 55.03 289 LEU A CA 1
ATOM 2142 C C . LEU A 1 289 ? 21.827 -5.760 -28.490 1.00 55.03 289 LEU A C 1
ATOM 2144 O O . LEU A 1 289 ? 21.063 -6.350 -29.256 1.00 55.03 289 LEU A O 1
ATOM 2148 N N . VAL A 1 290 ? 21.757 -5.914 -27.168 1.00 51.75 290 VAL A N 1
ATOM 2149 C CA . VAL A 1 290 ? 20.831 -6.867 -26.561 1.00 51.75 290 VAL A CA 1
ATOM 2150 C C . VAL A 1 290 ? 19.394 -6.339 -26.598 1.00 51.75 290 VAL A C 1
ATOM 2152 O O . VAL A 1 290 ? 18.481 -7.087 -26.958 1.00 51.75 290 VAL A O 1
ATOM 2155 N N . ALA A 1 291 ? 19.181 -5.033 -26.385 1.00 51.28 291 ALA A N 1
ATOM 2156 C CA . ALA A 1 291 ? 17.909 -4.357 -26.659 1.00 51.28 291 ALA A CA 1
ATOM 2157 C C . ALA A 1 291 ? 17.414 -4.564 -28.099 1.00 51.28 291 ALA A C 1
ATOM 2159 O O . ALA A 1 291 ? 16.220 -4.455 -28.347 1.00 51.28 291 ALA A O 1
ATOM 2160 N N . MET A 1 292 ? 18.282 -4.905 -29.045 1.00 53.31 292 MET A N 1
ATOM 2161 C CA . MET A 1 292 ? 17.916 -5.088 -30.449 1.00 53.31 292 MET A CA 1
ATOM 2162 C C . MET A 1 292 ? 17.791 -6.558 -30.875 1.00 53.31 292 MET A C 1
ATOM 2164 O O . MET A 1 292 ? 17.275 -6.836 -31.962 1.00 53.31 292 MET A O 1
ATOM 2168 N N . ALA A 1 293 ? 18.163 -7.506 -30.010 1.00 51.09 293 ALA A N 1
ATOM 2169 C CA . ALA A 1 293 ? 18.180 -8.932 -30.327 1.00 51.09 293 ALA A CA 1
ATOM 2170 C C . ALA A 1 293 ? 16.774 -9.542 -30.514 1.00 51.09 293 ALA A C 1
ATOM 2172 O O . ALA A 1 293 ? 16.610 -10.458 -31.321 1.00 51.09 293 ALA A O 1
ATOM 2173 N N . SER A 1 294 ? 15.732 -9.008 -29.856 1.00 48.72 294 SER A N 1
ATOM 2174 C CA . SER A 1 294 ? 14.384 -9.611 -29.873 1.00 48.72 294 SER A CA 1
ATOM 2175 C C . SER A 1 294 ? 13.335 -8.832 -30.704 1.00 48.72 294 SER A C 1
ATOM 2177 O O . SER A 1 294 ? 13.355 -7.595 -30.726 1.00 48.72 294 SER A O 1
ATOM 2179 N N . PRO A 1 295 ? 12.383 -9.520 -31.377 1.00 49.28 295 PRO A N 1
ATOM 2180 C CA . PRO A 1 295 ? 11.281 -8.883 -32.113 1.00 49.28 295 PRO A CA 1
ATOM 2181 C C . PRO A 1 295 ? 10.401 -7.964 -31.255 1.00 49.28 295 PRO A C 1
ATOM 2183 O O . PRO A 1 295 ? 9.991 -6.891 -31.705 1.00 49.28 295 PRO A O 1
ATOM 2186 N N . GLU A 1 296 ? 10.143 -8.362 -30.012 1.00 46.69 296 GLU A N 1
ATOM 2187 C CA . GLU A 1 296 ? 9.300 -7.639 -29.057 1.00 46.69 296 GLU A CA 1
ATOM 2188 C C . GLU A 1 296 ? 9.933 -6.304 -28.666 1.00 46.69 296 GLU A C 1
ATOM 2190 O O . GLU A 1 296 ? 9.272 -5.259 -28.659 1.00 46.69 296 GLU A O 1
ATOM 2195 N N . THR A 1 297 ? 11.250 -6.308 -28.446 1.00 50.06 297 THR A N 1
ATOM 2196 C CA . THR A 1 297 ? 11.983 -5.087 -28.131 1.00 50.06 297 THR A CA 1
ATOM 2197 C C . THR A 1 297 ? 11.987 -4.104 -29.294 1.00 50.06 297 THR A C 1
ATOM 2199 O O . THR A 1 297 ? 11.777 -2.904 -29.105 1.00 50.06 297 THR A O 1
ATOM 2202 N N . ARG A 1 298 ? 12.163 -4.608 -30.522 1.00 55.34 298 ARG A N 1
ATOM 2203 C CA . ARG A 1 298 ? 12.131 -3.785 -31.739 1.00 55.34 298 ARG A CA 1
ATOM 2204 C C . ARG A 1 298 ? 10.773 -3.108 -31.927 1.00 55.34 298 ARG A C 1
ATOM 2206 O O . ARG A 1 298 ? 10.722 -1.930 -32.275 1.00 55.34 298 ARG A O 1
ATOM 2213 N N . ARG A 1 299 ? 9.672 -3.817 -31.653 1.00 53.25 299 ARG A N 1
ATOM 2214 C CA . ARG A 1 299 ? 8.309 -3.260 -31.702 1.00 53.25 299 ARG A CA 1
ATOM 2215 C C . ARG A 1 299 ? 8.116 -2.147 -30.667 1.00 53.25 299 ARG A C 1
ATOM 2217 O O . ARG A 1 299 ? 7.523 -1.116 -30.974 1.00 53.25 299 ARG A O 1
ATOM 2224 N N . TRP A 1 300 ? 8.664 -2.307 -29.463 1.00 53.19 300 TRP A N 1
ATOM 2225 C CA . TRP A 1 300 ? 8.567 -1.304 -28.400 1.00 53.19 300 TRP A CA 1
ATOM 2226 C C . TRP A 1 300 ? 9.243 0.027 -28.754 1.00 53.19 300 TRP A C 1
ATOM 2228 O O . TRP A 1 300 ? 8.633 1.087 -28.563 1.00 53.19 300 TRP A O 1
ATOM 2238 N N . TRP A 1 301 ? 10.461 -0.011 -29.300 1.00 52.72 301 TRP A N 1
ATOM 2239 C CA . TRP A 1 301 ? 11.193 1.202 -29.680 1.00 52.72 301 TRP A CA 1
ATOM 2240 C C . TRP A 1 301 ? 10.481 2.009 -30.775 1.00 52.72 301 TRP A C 1
ATOM 2242 O O . TRP A 1 301 ? 10.458 3.237 -30.715 1.00 52.72 301 TRP A O 1
ATOM 2252 N N . ARG A 1 302 ? 9.790 1.336 -31.705 1.00 55.53 302 ARG A N 1
ATOM 2253 C CA . ARG A 1 302 ? 9.013 1.973 -32.789 1.00 55.53 302 ARG A CA 1
ATOM 2254 C C . ARG A 1 302 ? 7.781 2.751 -32.310 1.00 55.53 302 ARG A C 1
ATOM 2256 O O . ARG A 1 302 ? 7.265 3.578 -33.049 1.00 55.53 302 ARG A O 1
ATOM 2263 N N . THR A 1 303 ? 7.316 2.512 -31.081 1.00 52.31 303 THR A N 1
ATOM 2264 C CA . THR A 1 303 ? 6.130 3.179 -30.497 1.00 52.31 303 THR A CA 1
ATOM 2265 C C . THR A 1 303 ? 6.471 4.398 -29.631 1.00 52.31 303 THR A C 1
ATOM 2267 O O . THR A 1 303 ? 5.591 4.961 -28.980 1.00 52.31 303 THR A O 1
ATOM 2270 N N . ARG A 1 304 ? 7.750 4.796 -29.550 1.00 55.09 304 ARG A N 1
ATOM 2271 C CA . ARG A 1 304 ? 8.190 5.917 -28.706 1.00 55.09 304 ARG A CA 1
ATOM 2272 C C . ARG A 1 304 ? 7.972 7.265 -29.409 1.00 55.09 304 ARG A C 1
ATOM 2274 O O . ARG A 1 304 ? 8.197 7.402 -30.606 1.00 55.09 304 ARG A O 1
ATOM 2281 N N . GLY A 1 305 ? 7.545 8.276 -28.647 1.00 45.91 305 GLY A N 1
ATOM 2282 C CA . GLY A 1 305 ? 7.313 9.636 -29.149 1.00 45.91 305 GLY A CA 1
ATOM 2283 C C . GLY A 1 305 ? 8.598 10.444 -29.386 1.00 45.91 305 GLY A C 1
ATOM 2284 O O . GLY A 1 305 ? 9.682 10.076 -28.932 1.00 45.91 305 GLY A O 1
ATOM 2285 N N . ARG A 1 306 ? 8.462 11.602 -30.047 1.00 45.94 306 ARG A N 1
ATOM 2286 C CA . ARG A 1 306 ? 9.566 12.488 -30.482 1.00 45.94 306 ARG A CA 1
ATOM 2287 C C . ARG A 1 306 ? 10.583 12.860 -29.386 1.00 45.94 306 ARG A C 1
ATOM 2289 O O . ARG A 1 306 ? 11.769 12.950 -29.678 1.00 45.94 306 ARG A O 1
ATOM 2296 N N . ALA A 1 307 ? 10.154 13.017 -28.131 1.00 44.62 307 ALA A N 1
ATOM 2297 C CA . ALA A 1 307 ? 11.046 13.345 -27.009 1.00 44.62 307 ALA A CA 1
ATOM 2298 C C . ALA A 1 307 ? 12.043 12.218 -26.672 1.00 44.62 307 ALA A C 1
ATOM 2300 O O . ALA A 1 307 ? 13.200 12.478 -26.353 1.00 44.62 307 ALA A O 1
ATOM 2301 N N . TRP A 1 308 ? 11.620 10.957 -26.796 1.00 51.53 308 TRP A N 1
ATOM 2302 C CA . TRP A 1 308 ? 12.490 9.794 -26.587 1.00 51.53 308 TRP A CA 1
ATOM 2303 C C . TRP A 1 308 ? 13.518 9.644 -27.708 1.00 51.53 308 TRP A C 1
ATOM 2305 O O . TRP A 1 308 ? 14.664 9.267 -27.464 1.00 51.53 308 TRP A O 1
ATOM 2315 N N . ILE A 1 309 ? 13.110 9.981 -28.932 1.00 52.16 309 ILE A N 1
ATOM 2316 C CA . ILE A 1 309 ? 13.989 10.017 -30.102 1.00 52.16 309 ILE A CA 1
ATOM 2317 C C . ILE A 1 309 ? 15.071 11.080 -29.894 1.00 52.16 309 ILE A C 1
ATOM 2319 O O . ILE A 1 309 ? 16.247 10.770 -30.040 1.00 52.16 309 ILE A O 1
ATOM 2323 N N . ALA A 1 310 ? 14.696 12.287 -29.459 1.00 47.97 310 ALA A N 1
ATOM 2324 C CA . ALA A 1 310 ? 15.644 13.355 -29.147 1.00 47.97 310 ALA A CA 1
ATOM 2325 C C . ALA A 1 310 ? 16.627 12.970 -28.023 1.00 47.97 310 ALA A C 1
ATOM 2327 O O . ALA A 1 310 ? 17.823 13.215 -28.150 1.00 47.97 310 ALA A O 1
ATOM 2328 N N . GLY A 1 311 ? 16.151 12.310 -26.959 1.00 50.91 311 GLY A N 1
ATOM 2329 C CA . GLY A 1 311 ? 17.011 11.806 -25.881 1.00 50.91 311 GLY A CA 1
ATOM 2330 C C . GLY A 1 311 ? 17.989 10.722 -26.347 1.00 50.91 311 GLY A C 1
ATOM 2331 O O . GLY A 1 311 ? 19.168 10.762 -26.004 1.00 50.91 311 GLY A O 1
ATOM 2332 N N . SER A 1 312 ? 17.529 9.801 -27.198 1.00 55.19 312 SER A N 1
ATOM 2333 C CA . SER A 1 312 ? 18.386 8.773 -27.806 1.00 55.19 312 SER A CA 1
ATOM 2334 C C . SER A 1 312 ? 19.439 9.408 -28.719 1.00 55.19 312 SER A C 1
ATOM 2336 O O . SER A 1 312 ? 20.607 9.036 -28.655 1.00 55.19 312 SER A O 1
ATOM 2338 N N . LEU A 1 313 ? 19.053 10.416 -29.508 1.00 54.47 313 LEU A N 1
ATOM 2339 C CA . LEU A 1 313 ? 19.963 11.216 -30.330 1.00 54.47 313 LEU A CA 1
ATOM 2340 C C . LEU A 1 313 ? 21.042 11.898 -29.479 1.00 54.47 313 LEU A C 1
ATOM 2342 O O . LEU A 1 313 ? 22.220 11.845 -29.816 1.00 54.47 313 LEU A O 1
ATOM 2346 N N . GLY A 1 314 ? 20.635 12.491 -28.351 1.00 55.31 314 GLY A N 1
ATOM 2347 C CA . GLY A 1 314 ? 21.525 13.160 -27.404 1.00 55.31 314 GLY A CA 1
ATOM 2348 C C . GLY A 1 314 ? 22.571 12.221 -26.807 1.00 55.31 314 GLY A C 1
ATOM 2349 O O . GLY A 1 314 ? 23.743 12.577 -26.746 1.00 55.31 314 GLY A O 1
ATOM 2350 N N . ILE A 1 315 ? 22.195 10.988 -26.457 1.00 58.88 315 ILE A N 1
ATOM 2351 C CA . ILE A 1 315 ? 23.139 9.972 -25.953 1.00 58.88 315 ILE A CA 1
ATOM 2352 C C . ILE A 1 315 ? 24.216 9.639 -27.003 1.00 58.88 315 ILE A C 1
ATOM 2354 O O . ILE A 1 315 ? 25.397 9.528 -26.673 1.00 58.88 315 ILE A O 1
ATOM 2358 N N . HIS A 1 316 ? 23.842 9.575 -28.285 1.00 60.09 316 HIS A N 1
ATOM 2359 C CA . HIS A 1 316 ? 24.782 9.315 -29.383 1.00 60.09 316 HIS A CA 1
ATOM 2360 C C . HIS A 1 316 ? 25.687 10.520 -29.711 1.00 60.09 316 HIS A C 1
ATOM 2362 O O . HIS A 1 316 ? 26.715 10.332 -30.354 1.00 60.09 316 HIS A O 1
ATOM 2368 N N . VAL A 1 317 ? 25.353 11.732 -29.244 1.00 60.69 317 VAL A N 1
ATOM 2369 C CA . VAL A 1 317 ? 26.235 12.922 -29.263 1.00 60.69 317 VAL A CA 1
ATOM 2370 C C . VAL A 1 317 ? 27.200 12.892 -28.076 1.00 60.69 317 VAL A C 1
ATOM 2372 O O . VAL A 1 317 ? 28.396 13.129 -28.223 1.00 60.69 317 VAL A O 1
ATOM 2375 N N . MET A 1 318 ? 26.677 12.596 -26.885 1.00 63.97 318 MET A N 1
ATOM 2376 C CA . MET A 1 318 ? 27.425 12.715 -25.635 1.00 63.97 318 MET A CA 1
ATOM 2377 C C . MET A 1 318 ? 28.488 11.626 -25.475 1.00 63.97 318 MET A C 1
ATOM 2379 O O . MET A 1 318 ? 29.552 11.907 -24.932 1.00 63.97 318 MET A O 1
ATOM 2383 N N . HIS A 1 319 ? 28.248 10.404 -25.963 1.00 67.06 319 HIS A N 1
ATOM 2384 C CA . HIS A 1 319 ? 29.202 9.297 -25.821 1.00 67.06 319 HIS A CA 1
ATOM 2385 C C . HIS A 1 319 ? 30.522 9.504 -26.594 1.00 67.06 319 HIS A C 1
ATOM 2387 O O . HIS A 1 319 ? 31.574 9.393 -25.964 1.00 67.06 319 HIS A O 1
ATOM 2393 N N . PRO A 1 320 ? 30.534 9.870 -27.893 1.00 64.69 320 PRO A N 1
ATOM 2394 C CA . PRO A 1 320 ? 31.777 10.183 -28.609 1.00 64.69 320 PRO A CA 1
ATOM 2395 C C . PRO A 1 320 ? 32.555 11.356 -27.999 1.00 64.69 320 PRO A C 1
ATOM 2397 O O . PRO A 1 320 ? 33.779 11.301 -27.910 1.00 64.69 320 PRO A O 1
ATOM 2400 N N . LEU A 1 321 ? 31.854 12.396 -27.530 1.00 65.56 321 LEU A N 1
ATOM 2401 C CA . LEU A 1 321 ? 32.477 13.555 -26.883 1.00 65.56 321 LEU A CA 1
ATOM 2402 C C . LEU A 1 321 ? 33.089 13.202 -25.521 1.00 65.56 321 LEU A C 1
ATOM 2404 O O . LEU A 1 321 ? 34.207 13.619 -25.227 1.00 65.56 321 LEU A O 1
ATOM 2408 N N . ALA A 1 322 ? 32.391 12.399 -24.712 1.00 66.06 322 ALA A N 1
ATOM 2409 C CA . ALA A 1 322 ? 32.908 11.904 -23.438 1.00 66.06 322 ALA A CA 1
ATOM 2410 C C . ALA A 1 322 ? 34.154 11.025 -23.628 1.00 66.06 322 ALA A C 1
ATOM 2412 O O . ALA A 1 322 ? 35.061 11.067 -22.803 1.00 66.06 322 ALA A O 1
ATOM 2413 N N . LEU A 1 323 ? 34.223 10.264 -24.724 1.00 64.38 323 LEU A N 1
ATOM 2414 C CA . LEU A 1 323 ? 35.384 9.441 -25.061 1.00 64.38 323 LEU A CA 1
ATOM 2415 C C . LEU A 1 323 ? 36.569 10.263 -25.567 1.00 64.38 323 LEU A C 1
ATOM 2417 O O . LEU A 1 323 ? 37.693 10.003 -25.149 1.00 64.38 323 LEU A O 1
ATOM 2421 N N . VAL A 1 324 ? 36.326 11.278 -26.400 1.00 64.88 324 VAL A N 1
ATOM 2422 C CA . VAL A 1 324 ? 37.366 12.231 -26.822 1.00 64.88 324 VAL A CA 1
ATOM 2423 C C . VAL A 1 324 ? 37.974 12.942 -25.618 1.00 64.88 324 VAL A C 1
ATOM 2425 O O . VAL A 1 324 ? 39.194 13.012 -25.510 1.00 64.88 324 VAL A O 1
ATOM 2428 N N . ALA A 1 325 ? 37.138 13.379 -24.674 1.00 64.62 325 ALA A N 1
ATOM 2429 C CA . ALA A 1 325 ? 37.598 13.993 -23.433 1.00 64.62 325 ALA A CA 1
ATOM 2430 C C . ALA A 1 325 ? 38.343 13.015 -22.500 1.00 64.62 325 ALA A C 1
ATOM 2432 O O . ALA A 1 325 ? 39.128 13.448 -21.663 1.00 64.62 325 ALA A O 1
ATOM 2433 N N . ALA A 1 326 ? 38.085 11.708 -22.613 1.00 65.00 326 ALA A N 1
ATOM 2434 C CA . ALA A 1 326 ? 38.637 10.678 -21.734 1.00 65.00 326 ALA A CA 1
ATOM 2435 C C . ALA A 1 326 ? 39.928 10.016 -22.249 1.00 65.00 326 ALA A C 1
ATOM 2437 O O . ALA A 1 326 ? 40.634 9.394 -21.451 1.00 65.00 326 ALA A O 1
ATOM 2438 N N . HIS A 1 327 ? 40.211 10.090 -23.552 1.00 62.94 327 HIS A N 1
ATOM 2439 C CA . HIS A 1 327 ? 41.299 9.349 -24.214 1.00 62.94 327 HIS A CA 1
ATOM 2440 C C . HIS A 1 327 ? 42.143 10.218 -25.157 1.00 62.94 327 HIS A C 1
ATOM 2442 O O . HIS A 1 327 ? 42.732 9.689 -26.096 1.00 62.94 327 HIS A O 1
ATOM 2448 N N . ASP A 1 328 ? 42.172 11.536 -24.937 1.00 65.38 328 ASP A N 1
ATOM 2449 C CA . ASP A 1 328 ? 42.927 12.507 -25.749 1.00 65.38 328 ASP A CA 1
ATOM 2450 C C . ASP A 1 328 ? 42.631 12.409 -27.260 1.00 65.38 328 ASP A C 1
ATOM 2452 O O . ASP A 1 328 ? 43.503 12.562 -28.116 1.00 65.38 328 ASP A O 1
ATOM 2456 N N . GLY A 1 329 ? 41.369 12.132 -27.598 1.00 63.00 329 GLY A N 1
ATOM 2457 C CA . GLY A 1 329 ? 40.920 12.003 -28.980 1.00 63.00 329 GLY A CA 1
ATOM 2458 C C . GLY A 1 329 ? 40.836 13.332 -29.722 1.00 63.00 329 GLY A C 1
ATOM 2459 O O . GLY A 1 329 ? 40.695 14.395 -29.119 1.00 63.00 329 GLY A O 1
ATOM 2460 N N . SER A 1 330 ? 40.840 13.298 -31.056 1.00 64.31 330 SER A N 1
ATOM 2461 C CA . SER A 1 330 ? 40.577 14.512 -31.831 1.00 64.31 330 SER A CA 1
ATOM 2462 C C . SER A 1 330 ? 39.073 14.829 -31.858 1.00 64.31 330 SER A C 1
ATOM 2464 O O . SER A 1 330 ? 38.222 13.956 -32.043 1.00 64.31 330 SER A O 1
ATOM 2466 N N . VAL A 1 331 ? 38.714 16.108 -31.712 1.00 62.06 331 VAL A N 1
ATOM 2467 C CA . VAL A 1 331 ? 37.315 16.568 -31.839 1.00 62.06 331 VAL A CA 1
ATOM 2468 C C . VAL A 1 331 ? 36.753 16.248 -33.232 1.00 62.06 331 VAL A C 1
ATOM 2470 O O . VAL A 1 331 ? 35.575 15.917 -33.364 1.00 62.06 331 VAL A O 1
ATOM 2473 N N . GLY A 1 332 ? 37.605 16.273 -34.265 1.00 63.03 332 GLY A N 1
ATOM 2474 C CA . GLY A 1 332 ? 37.246 15.872 -35.627 1.00 63.03 332 GLY A CA 1
ATOM 2475 C C . GLY A 1 332 ? 36.791 14.414 -35.721 1.00 63.03 332 GLY A C 1
ATOM 2476 O O . GLY A 1 332 ? 35.829 14.122 -36.427 1.00 63.03 332 GLY A O 1
ATOM 2477 N N . TRP A 1 333 ? 37.403 13.516 -34.945 1.00 65.25 333 TRP A N 1
ATOM 2478 C CA . TRP A 1 333 ? 37.012 12.110 -34.878 1.00 65.25 333 TRP A CA 1
ATOM 2479 C C . TRP A 1 333 ? 35.637 11.908 -34.224 1.00 65.25 333 TRP A C 1
ATOM 2481 O O . TRP A 1 333 ? 34.783 11.218 -34.786 1.00 65.25 333 TRP A O 1
ATOM 2491 N N . ALA A 1 334 ? 35.368 12.563 -33.085 1.00 63.12 334 ALA A N 1
ATOM 2492 C CA . ALA A 1 334 ? 34.045 12.498 -32.448 1.00 63.12 334 ALA A CA 1
ATOM 2493 C C . ALA A 1 334 ? 32.941 13.051 -33.353 1.00 63.12 334 ALA A C 1
ATOM 2495 O O . ALA A 1 334 ? 31.869 12.452 -33.452 1.00 63.12 334 ALA A O 1
ATOM 2496 N N . LEU A 1 335 ? 33.203 14.173 -34.031 1.00 63.81 335 LEU A N 1
ATOM 2497 C CA . LEU A 1 335 ? 32.258 14.771 -34.972 1.00 63.81 335 LEU A CA 1
ATOM 2498 C C . LEU A 1 335 ? 32.034 13.881 -36.200 1.00 63.81 335 LEU A C 1
ATOM 2500 O O . LEU A 1 335 ? 30.896 13.757 -36.648 1.00 63.81 335 LEU A O 1
ATOM 2504 N N . GLY A 1 336 ? 33.079 13.220 -36.706 1.00 67.00 336 GLY A N 1
ATOM 2505 C CA . GLY A 1 336 ? 32.993 12.279 -37.824 1.00 67.00 336 GLY A CA 1
ATOM 2506 C C . GLY A 1 336 ? 32.120 11.066 -37.507 1.00 67.00 336 GLY A C 1
ATOM 2507 O O . GLY A 1 336 ? 31.175 10.779 -38.244 1.00 67.00 336 GLY A O 1
ATOM 2508 N N . LEU A 1 337 ? 32.361 10.400 -36.372 1.00 65.06 337 LEU A N 1
ATOM 2509 C CA . LEU A 1 337 ? 31.530 9.278 -35.919 1.00 65.06 337 LEU A CA 1
ATOM 2510 C C . LEU A 1 337 ? 30.090 9.697 -35.631 1.00 65.06 337 LEU A C 1
ATOM 2512 O O . LEU A 1 337 ? 29.155 8.975 -35.981 1.00 65.06 337 LEU A O 1
ATOM 2516 N N . TRP A 1 338 ? 29.904 10.870 -35.027 1.00 66.50 338 TRP A N 1
ATOM 2517 C CA . TRP A 1 338 ? 28.581 11.421 -34.774 1.00 66.50 338 TRP A CA 1
ATOM 2518 C C . TRP A 1 338 ? 27.815 11.703 -36.073 1.00 66.50 338 TRP A C 1
ATOM 2520 O O . TRP A 1 338 ? 26.666 11.279 -36.212 1.00 66.50 338 TRP A O 1
ATOM 2530 N N . MET A 1 339 ? 28.447 12.362 -37.050 1.00 65.81 339 MET A N 1
ATOM 2531 C CA . MET A 1 339 ? 27.836 12.631 -38.354 1.00 65.81 339 MET A CA 1
ATOM 2532 C C . MET A 1 339 ? 27.489 11.339 -39.088 1.00 65.81 339 MET A C 1
ATOM 2534 O O . MET A 1 339 ? 26.394 11.228 -39.634 1.00 65.81 339 MET A O 1
ATOM 2538 N N . LEU A 1 340 ? 28.379 10.347 -39.070 1.00 64.44 340 LEU A N 1
ATOM 2539 C CA . LEU A 1 340 ? 28.148 9.052 -39.706 1.00 64.44 340 LEU A CA 1
ATOM 2540 C C . LEU A 1 340 ? 26.966 8.310 -39.063 1.00 64.44 340 LEU A C 1
ATOM 2542 O O . LEU A 1 340 ? 26.104 7.781 -39.767 1.00 64.44 340 LEU A O 1
ATOM 2546 N N . ALA A 1 341 ? 26.888 8.329 -37.728 1.00 62.97 341 ALA A N 1
ATOM 2547 C CA . ALA A 1 341 ? 25.775 7.769 -36.972 1.00 62.97 341 ALA A CA 1
ATOM 2548 C C . ALA A 1 341 ? 24.449 8.478 -37.298 1.00 62.97 341 ALA A C 1
ATOM 2550 O O . ALA A 1 341 ? 23.414 7.826 -37.457 1.00 62.97 341 ALA A O 1
ATOM 2551 N N . MET A 1 342 ? 24.484 9.807 -37.440 1.00 62.88 342 MET A N 1
ATOM 2552 C CA . MET A 1 342 ? 23.304 10.622 -37.715 1.00 62.88 342 MET A CA 1
ATOM 2553 C C . MET A 1 342 ? 22.791 10.462 -39.145 1.00 62.88 342 MET A C 1
ATOM 2555 O O . MET A 1 342 ? 21.604 10.216 -39.355 1.00 62.88 342 MET A O 1
ATOM 2559 N N . VAL A 1 343 ? 23.690 10.541 -40.127 1.00 64.44 343 VAL A N 1
ATOM 2560 C CA . VAL A 1 343 ? 23.376 10.357 -41.549 1.00 64.44 343 VAL A CA 1
ATOM 2561 C C . VAL A 1 343 ? 22.903 8.930 -41.806 1.00 64.44 343 VAL A C 1
ATOM 2563 O O . VAL A 1 343 ? 21.876 8.747 -42.455 1.00 64.44 343 VAL A O 1
ATOM 2566 N N . GLY A 1 344 ? 23.572 7.923 -41.236 1.00 61.09 344 GLY A N 1
ATOM 2567 C CA . GLY A 1 344 ? 23.114 6.534 -41.307 1.00 61.09 344 GLY A CA 1
ATOM 2568 C C . GLY A 1 344 ? 21.716 6.355 -40.706 1.00 61.09 344 GLY A C 1
ATOM 2569 O O . GLY A 1 344 ? 20.857 5.718 -41.314 1.00 61.09 344 GLY A O 1
ATOM 2570 N N . GLY A 1 345 ? 21.448 6.987 -39.556 1.00 60.16 345 GLY A N 1
ATOM 2571 C CA . GLY A 1 345 ? 20.155 6.903 -38.872 1.00 60.16 345 GLY A CA 1
ATOM 2572 C C . GLY A 1 345 ? 19.027 7.572 -39.654 1.00 60.16 345 GLY A C 1
ATOM 2573 O O . GLY A 1 345 ? 17.944 7.003 -39.787 1.00 60.16 345 GLY A O 1
ATOM 2574 N N . MET A 1 346 ? 19.292 8.750 -40.224 1.00 58.53 346 MET A N 1
ATOM 2575 C CA . MET A 1 346 ? 18.339 9.468 -41.072 1.00 58.53 346 MET A CA 1
ATOM 2576 C C . MET A 1 346 ? 18.071 8.735 -42.389 1.00 58.53 346 MET A C 1
ATOM 2578 O O . MET A 1 346 ? 16.913 8.637 -42.788 1.00 58.53 346 MET A O 1
ATOM 2582 N N . LEU A 1 347 ? 19.099 8.191 -43.049 1.00 59.09 347 LEU A N 1
ATOM 2583 C CA . LEU A 1 347 ? 18.941 7.456 -44.307 1.00 59.09 347 LEU A CA 1
ATOM 2584 C C . LEU A 1 347 ? 18.087 6.201 -44.122 1.00 59.09 347 LEU A C 1
ATOM 2586 O O . LEU A 1 347 ? 17.162 5.995 -44.896 1.00 59.09 347 LEU A O 1
ATOM 2590 N N . VAL A 1 348 ? 18.321 5.411 -43.071 1.00 53.38 348 VAL A N 1
ATOM 2591 C CA . VAL A 1 348 ? 17.501 4.224 -42.761 1.00 53.38 348 VAL A CA 1
ATOM 2592 C C . VAL A 1 348 ? 16.055 4.602 -42.431 1.00 53.38 348 VAL A C 1
ATOM 2594 O O . VAL A 1 348 ? 15.130 3.891 -42.814 1.00 53.38 348 VAL A O 1
ATOM 2597 N N . TRP A 1 349 ? 15.843 5.722 -41.738 1.00 54.84 349 TRP A N 1
ATOM 2598 C CA . TRP A 1 349 ? 14.504 6.173 -41.355 1.00 54.84 349 TRP A CA 1
ATOM 2599 C C . TRP A 1 349 ? 13.690 6.736 -42.530 1.00 54.84 349 TRP A C 1
ATOM 2601 O O . TRP A 1 349 ? 12.472 6.565 -42.575 1.00 54.84 349 TRP A O 1
ATOM 2611 N N . LEU A 1 350 ? 14.355 7.398 -43.480 1.00 57.03 350 LEU A N 1
ATOM 2612 C CA . LEU A 1 350 ? 13.726 7.991 -44.662 1.00 57.03 350 LEU A CA 1
ATOM 2613 C C . LEU A 1 350 ? 13.558 6.992 -45.822 1.00 57.03 350 LEU A C 1
ATOM 2615 O O . LEU A 1 350 ? 12.798 7.281 -46.748 1.00 57.03 350 LEU A O 1
ATOM 2619 N N . TRP A 1 351 ? 14.238 5.837 -45.796 1.00 54.75 351 TRP A N 1
ATOM 2620 C CA . TRP A 1 351 ? 14.205 4.869 -46.899 1.00 54.75 351 TRP A CA 1
ATOM 2621 C C . TRP A 1 351 ? 13.011 3.893 -46.807 1.00 54.75 351 TRP A C 1
ATOM 2623 O O . TRP A 1 351 ? 12.800 3.286 -45.755 1.00 54.75 351 TRP A O 1
ATOM 2633 N N . PRO A 1 352 ? 12.238 3.674 -47.893 1.00 50.81 352 PRO A N 1
ATOM 2634 C CA . PRO A 1 352 ? 10.996 2.890 -47.830 1.00 50.81 352 PRO A CA 1
ATOM 2635 C C . PRO A 1 352 ? 11.148 1.369 -47.600 1.00 50.81 352 PRO A C 1
ATOM 2637 O O . PRO A 1 352 ? 10.278 0.774 -46.967 1.00 50.81 352 PRO A O 1
ATOM 2640 N N . ASP A 1 353 ? 12.220 0.728 -48.095 1.00 53.06 353 ASP A N 1
ATOM 2641 C CA . ASP A 1 353 ? 12.428 -0.740 -48.060 1.00 53.06 353 ASP A CA 1
ATOM 2642 C C . ASP A 1 353 ? 13.844 -1.152 -47.580 1.00 53.06 353 ASP A C 1
ATOM 2644 O O . ASP A 1 353 ? 14.845 -0.485 -47.855 1.00 53.06 353 ASP A O 1
ATOM 2648 N N . ARG A 1 354 ? 13.925 -2.288 -46.871 1.00 52.84 354 ARG A N 1
ATOM 2649 C CA . ARG A 1 354 ? 15.119 -2.858 -46.227 1.00 52.84 354 ARG A CA 1
ATOM 2650 C C . ARG A 1 354 ? 16.194 -3.314 -47.213 1.00 52.84 354 ARG A C 1
ATOM 2652 O O . ARG A 1 354 ? 17.374 -3.276 -46.867 1.00 52.84 354 ARG A O 1
ATOM 2659 N N . ARG A 1 355 ? 15.812 -3.764 -48.416 1.00 52.44 355 ARG A N 1
ATOM 2660 C CA . ARG A 1 355 ? 16.739 -4.418 -49.364 1.00 52.44 355 ARG A CA 1
ATOM 2661 C C . ARG A 1 355 ? 17.874 -3.498 -49.840 1.00 52.44 355 ARG A C 1
ATOM 2663 O O . ARG A 1 355 ? 18.944 -3.999 -50.165 1.00 52.44 355 ARG A O 1
ATOM 2670 N N . GLY A 1 356 ? 17.668 -2.175 -49.827 1.00 55.25 356 GLY A N 1
ATOM 2671 C CA . GLY A 1 356 ? 18.693 -1.175 -50.175 1.00 55.25 356 GLY A CA 1
ATOM 2672 C C . GLY A 1 356 ? 19.329 -0.450 -48.981 1.00 55.25 356 GLY A C 1
ATOM 2673 O O . GLY A 1 356 ? 20.501 -0.086 -49.041 1.00 55.25 356 GLY A O 1
ATOM 2674 N N . ALA A 1 357 ? 18.590 -0.266 -47.882 1.00 54.00 357 ALA A N 1
ATOM 2675 C CA . ALA A 1 357 ? 19.037 0.544 -46.747 1.00 54.00 357 ALA A CA 1
ATOM 2676 C C . ALA A 1 357 ? 20.132 -0.133 -45.904 1.00 54.00 357 ALA A C 1
ATOM 2678 O O . ALA A 1 357 ? 21.073 0.529 -45.468 1.00 54.00 357 ALA A O 1
ATOM 2679 N N . LEU A 1 358 ? 20.041 -1.452 -45.696 1.00 51.59 358 LEU A N 1
ATOM 2680 C CA . LEU A 1 358 ? 20.992 -2.183 -44.855 1.00 51.59 358 LEU A CA 1
ATOM 2681 C C . LEU A 1 358 ? 22.399 -2.272 -45.485 1.00 51.59 358 LEU A C 1
ATOM 2683 O O . LEU A 1 358 ? 23.355 -1.919 -44.797 1.00 51.59 358 LEU A O 1
ATOM 2687 N N . PRO A 1 359 ? 22.567 -2.635 -46.775 1.00 57.50 359 PRO A N 1
ATOM 2688 C CA . PRO A 1 359 ? 23.881 -2.613 -47.420 1.00 57.50 359 PRO A CA 1
ATOM 2689 C C . PRO A 1 359 ? 24.507 -1.213 -47.469 1.00 57.50 359 PRO A C 1
ATOM 2691 O O . PRO A 1 359 ? 25.712 -1.084 -47.276 1.00 57.50 359 PRO A O 1
ATOM 2694 N N . LEU A 1 360 ? 23.705 -0.158 -47.668 1.00 60.16 360 LEU A N 1
ATOM 2695 C CA . LEU A 1 360 ? 24.181 1.230 -47.693 1.00 60.16 360 LEU A CA 1
ATOM 2696 C C . LEU A 1 360 ? 24.609 1.722 -46.303 1.00 60.16 360 LEU A C 1
ATOM 2698 O O . LEU A 1 360 ? 25.633 2.387 -46.176 1.00 60.16 360 LEU A O 1
ATOM 2702 N N . ALA A 1 361 ? 23.865 1.369 -45.253 1.00 56.66 361 ALA A N 1
ATOM 2703 C CA . ALA A 1 361 ? 24.245 1.672 -43.877 1.00 56.66 361 ALA A CA 1
ATOM 2704 C C . ALA A 1 361 ? 25.505 0.899 -43.460 1.00 56.66 361 ALA A C 1
ATOM 2706 O O . ALA A 1 361 ? 26.417 1.480 -42.879 1.00 56.66 361 ALA A O 1
ATOM 2707 N N . MET A 1 362 ? 25.602 -0.386 -43.817 1.00 55.25 362 MET A N 1
ATOM 2708 C CA . MET A 1 362 ? 26.813 -1.187 -43.616 1.00 55.25 362 MET A CA 1
ATOM 2709 C C . MET A 1 362 ? 28.008 -0.619 -44.391 1.00 55.25 362 MET A C 1
ATOM 2711 O O . MET A 1 362 ? 29.113 -0.594 -43.857 1.00 55.25 362 MET A O 1
ATOM 2715 N N . PHE A 1 363 ? 27.790 -0.114 -45.610 1.00 64.62 363 PHE A N 1
ATOM 2716 C CA . PHE A 1 363 ? 28.808 0.567 -46.406 1.00 64.62 363 PHE A CA 1
ATOM 2717 C C . PHE A 1 363 ? 29.252 1.885 -45.765 1.00 64.62 363 PHE A C 1
ATOM 2719 O O . PHE A 1 363 ? 30.447 2.094 -45.618 1.00 64.62 363 PHE A O 1
ATOM 2726 N N . LEU A 1 364 ? 28.327 2.748 -45.332 1.00 59.44 364 LEU A N 1
ATOM 2727 C CA . LEU A 1 364 ? 28.653 4.014 -44.663 1.00 59.44 364 LEU A CA 1
ATOM 2728 C C . LEU A 1 364 ? 29.416 3.778 -43.360 1.00 59.44 364 LEU A C 1
ATOM 2730 O O . LEU A 1 364 ? 30.421 4.440 -43.120 1.00 59.44 364 LEU A O 1
ATOM 2734 N N . VAL A 1 365 ? 28.987 2.799 -42.558 1.00 55.03 365 VAL A N 1
ATOM 2735 C CA . VAL A 1 365 ? 29.700 2.386 -41.345 1.00 55.03 365 VAL A CA 1
ATOM 2736 C C . VAL A 1 365 ? 31.085 1.847 -41.686 1.00 55.03 365 VAL A C 1
ATOM 2738 O O . VAL A 1 365 ? 32.057 2.328 -41.119 1.00 55.03 365 VAL A O 1
ATOM 2741 N N . GLY A 1 366 ? 31.195 0.904 -42.628 1.00 54.03 366 GLY A N 1
ATOM 2742 C CA . GLY A 1 366 ? 32.474 0.324 -43.049 1.00 54.03 366 GLY A CA 1
ATOM 2743 C C . GLY A 1 366 ? 33.438 1.356 -43.640 1.00 54.03 366 GLY A C 1
ATOM 2744 O O . GLY A 1 366 ? 34.632 1.324 -43.355 1.00 54.03 366 GLY A O 1
ATOM 2745 N N . PHE A 1 367 ? 32.915 2.319 -44.398 1.00 61.25 367 PHE A N 1
ATOM 2746 C CA . PHE A 1 367 ? 33.661 3.453 -44.933 1.00 61.25 367 PHE A CA 1
ATOM 2747 C C . PHE A 1 367 ? 34.165 4.365 -43.810 1.00 61.25 367 PHE A C 1
ATOM 2749 O O . PHE A 1 367 ? 35.339 4.731 -43.799 1.00 61.25 367 PHE A O 1
ATOM 2756 N N . GLY A 1 368 ? 33.321 4.662 -42.818 1.00 56.81 368 GLY A N 1
ATOM 2757 C CA . GLY A 1 368 ? 33.728 5.390 -41.619 1.00 56.81 368 GLY A CA 1
ATOM 2758 C C . GLY A 1 368 ? 34.779 4.647 -40.790 1.00 56.81 368 GLY A C 1
ATOM 2759 O O . GLY A 1 368 ? 35.707 5.279 -40.294 1.00 56.81 368 GLY A O 1
ATOM 2760 N N . THR A 1 369 ? 34.707 3.313 -40.701 1.00 51.62 369 THR A N 1
ATOM 2761 C CA . THR A 1 369 ? 35.742 2.488 -40.056 1.00 51.62 369 THR A CA 1
ATOM 2762 C C . THR A 1 369 ? 37.103 2.678 -40.707 1.00 51.62 369 THR A C 1
ATOM 2764 O O . THR A 1 369 ? 38.092 2.798 -40.000 1.00 51.62 369 THR A O 1
ATOM 2767 N N . ILE A 1 370 ? 37.158 2.724 -42.039 1.00 54.53 370 ILE A N 1
ATOM 2768 C CA . ILE A 1 370 ? 38.412 2.840 -42.794 1.00 54.53 370 ILE A CA 1
ATOM 2769 C C . ILE A 1 370 ? 38.961 4.273 -42.747 1.00 54.53 370 ILE A C 1
ATOM 2771 O O . ILE A 1 370 ? 40.166 4.464 -42.616 1.00 54.53 370 ILE A O 1
ATOM 2775 N N . PHE A 1 371 ? 38.092 5.283 -42.831 1.00 54.06 371 PHE A N 1
ATOM 2776 C CA . PHE A 1 371 ? 38.512 6.688 -42.857 1.00 54.06 371 PHE A CA 1
ATOM 2777 C C . PHE A 1 371 ? 38.869 7.256 -41.480 1.00 54.06 371 PHE A C 1
ATOM 2779 O O . PHE A 1 371 ? 39.735 8.122 -41.395 1.00 54.06 371 PHE A O 1
ATOM 2786 N N . PHE A 1 372 ? 38.229 6.783 -40.407 1.00 53.06 372 PHE A N 1
ATOM 2787 C CA . PHE A 1 372 ? 38.407 7.331 -39.059 1.00 53.06 372 PHE A CA 1
ATOM 2788 C C . PHE A 1 372 ? 39.194 6.405 -38.109 1.00 53.06 372 PHE A C 1
ATOM 2790 O O . PHE A 1 372 ? 39.352 6.744 -36.938 1.00 53.06 372 PHE A O 1
ATOM 2797 N N . SER A 1 373 ? 39.720 5.255 -38.561 1.00 52.28 373 SER A N 1
ATOM 2798 C CA . SER A 1 373 ? 40.547 4.371 -37.713 1.00 52.28 373 SER A CA 1
ATOM 2799 C C . SER A 1 373 ? 41.941 4.921 -37.415 1.00 52.28 373 SER A C 1
ATOM 2801 O O . SER A 1 373 ? 42.538 4.524 -36.419 1.00 52.28 373 SER A O 1
ATOM 2803 N N . ALA A 1 374 ? 42.471 5.802 -38.270 1.00 49.72 374 ALA A N 1
ATOM 2804 C CA . ALA A 1 374 ? 43.824 6.343 -38.125 1.00 49.72 374 ALA A CA 1
ATOM 2805 C C . ALA A 1 374 ? 43.963 7.338 -36.953 1.00 49.72 374 ALA A C 1
ATOM 2807 O O . ALA A 1 374 ? 45.042 7.433 -36.380 1.00 49.72 374 ALA A O 1
ATOM 2808 N N . ASP A 1 375 ? 42.863 7.993 -36.555 1.00 52.00 375 ASP A N 1
ATOM 2809 C CA . ASP A 1 375 ? 42.809 9.005 -35.482 1.00 52.00 375 ASP A CA 1
ATOM 2810 C C . ASP A 1 375 ? 41.953 8.554 -34.277 1.00 52.00 375 ASP A C 1
ATOM 2812 O O . ASP A 1 375 ? 41.450 9.379 -33.508 1.00 52.00 375 ASP A O 1
ATOM 2816 N N . ALA A 1 376 ? 41.712 7.245 -34.132 1.00 52.56 376 ALA A N 1
ATOM 2817 C CA . ALA A 1 376 ? 40.817 6.718 -33.106 1.00 52.56 376 ALA A CA 1
ATOM 2818 C C . ALA A 1 376 ? 41.402 6.856 -31.692 1.00 52.56 376 ALA A C 1
ATOM 2820 O O . ALA A 1 376 ? 42.487 6.360 -31.398 1.00 52.56 376 ALA A O 1
ATOM 2821 N N . ALA A 1 377 ? 40.642 7.494 -30.800 1.00 50.50 377 ALA A N 1
ATOM 2822 C CA . ALA A 1 377 ? 40.979 7.607 -29.385 1.00 50.50 377 ALA A CA 1
ATOM 2823 C C . ALA A 1 377 ? 40.685 6.289 -28.648 1.00 50.50 377 ALA A C 1
ATOM 2825 O O . ALA A 1 377 ? 39.578 5.752 -28.752 1.00 50.50 377 ALA A O 1
ATOM 2826 N N . GLY A 1 378 ? 41.647 5.790 -27.868 1.00 56.09 378 GLY A N 1
ATOM 2827 C CA . GLY A 1 378 ? 41.505 4.558 -27.083 1.00 56.09 378 GLY A CA 1
ATOM 2828 C C . GLY A 1 378 ? 41.911 3.271 -27.828 1.00 56.09 378 GLY A C 1
ATOM 2829 O O . GLY A 1 378 ? 42.578 3.322 -28.860 1.00 56.09 378 GLY A O 1
ATOM 2830 N N . PRO A 1 379 ? 41.573 2.080 -27.296 1.00 53.84 379 PRO A N 1
ATOM 2831 C CA . PRO A 1 379 ? 42.015 0.807 -27.866 1.00 53.84 379 PRO A CA 1
ATOM 2832 C C . PRO A 1 379 ? 41.494 0.581 -29.297 1.00 53.84 379 PRO A C 1
ATOM 2834 O O . PRO A 1 379 ? 40.307 0.752 -29.558 1.00 53.84 379 PRO A O 1
ATOM 2837 N N . VAL A 1 380 ? 42.353 0.102 -30.206 1.00 53.84 380 VAL A N 1
ATOM 2838 C CA . VAL A 1 380 ? 42.064 -0.099 -31.651 1.00 53.84 380 VAL A CA 1
ATOM 2839 C C . VAL A 1 380 ? 40.794 -0.930 -31.919 1.00 53.84 380 VAL A C 1
ATOM 2841 O O . VAL A 1 380 ? 40.091 -0.730 -32.910 1.00 53.84 380 VAL A O 1
ATOM 2844 N N . TRP A 1 381 ? 40.445 -1.845 -31.013 1.00 55.09 381 TRP A N 1
ATOM 2845 C CA . TRP A 1 381 ? 39.241 -2.674 -31.116 1.00 55.09 381 TRP A CA 1
ATOM 2846 C C . TRP A 1 381 ? 37.934 -1.910 -30.828 1.00 55.09 381 TRP A C 1
ATOM 2848 O O . TRP A 1 381 ? 36.862 -2.351 -31.243 1.00 55.09 381 TRP A O 1
ATOM 2858 N N . PHE A 1 382 ? 37.991 -0.759 -30.153 1.00 56.50 382 PHE A N 1
ATOM 2859 C CA . PHE A 1 382 ? 36.816 -0.036 -29.662 1.00 56.50 382 PHE A CA 1
ATOM 2860 C C . PHE A 1 382 ? 36.022 0.636 -30.786 1.00 56.50 382 PHE A C 1
ATOM 2862 O O . PHE A 1 382 ? 34.795 0.531 -30.823 1.00 56.50 382 PHE A O 1
ATOM 2869 N N . ALA A 1 383 ? 36.714 1.251 -31.751 1.00 57.12 383 ALA A N 1
ATOM 2870 C CA . ALA A 1 383 ? 36.087 1.800 -32.954 1.00 57.12 383 ALA A CA 1
ATOM 2871 C C . ALA A 1 383 ? 35.269 0.719 -33.680 1.00 57.12 383 ALA A C 1
ATOM 2873 O O . ALA A 1 383 ? 34.107 0.934 -34.015 1.00 57.12 383 ALA A O 1
ATOM 2874 N N . SER A 1 384 ? 35.830 -0.486 -33.806 1.00 56.91 384 SER A N 1
ATOM 2875 C CA . SER A 1 384 ? 35.164 -1.630 -34.440 1.00 56.91 384 SER A CA 1
ATOM 2876 C C . SER A 1 384 ? 33.890 -2.061 -33.697 1.00 56.91 384 SER A C 1
ATOM 2878 O O . SER A 1 384 ? 32.880 -2.359 -34.331 1.00 56.91 384 SER A O 1
ATOM 2880 N N . VAL A 1 385 ? 33.894 -2.042 -32.359 1.00 57.34 385 VAL A N 1
ATOM 2881 C CA . VAL A 1 385 ? 32.726 -2.389 -31.524 1.00 57.34 385 VAL A CA 1
ATOM 2882 C C . VAL A 1 385 ? 31.643 -1.302 -31.566 1.00 57.34 385 VAL A C 1
ATOM 2884 O O . VAL A 1 385 ? 30.454 -1.615 -31.662 1.00 57.34 385 VAL A O 1
ATOM 2887 N N . TYR A 1 386 ? 32.027 -0.023 -31.561 1.00 59.19 386 TYR A N 1
ATOM 2888 C CA . TYR A 1 386 ? 31.091 1.097 -31.712 1.00 59.19 386 TYR A CA 1
ATOM 2889 C C . TYR A 1 386 ? 30.429 1.098 -33.099 1.00 59.19 386 TYR A C 1
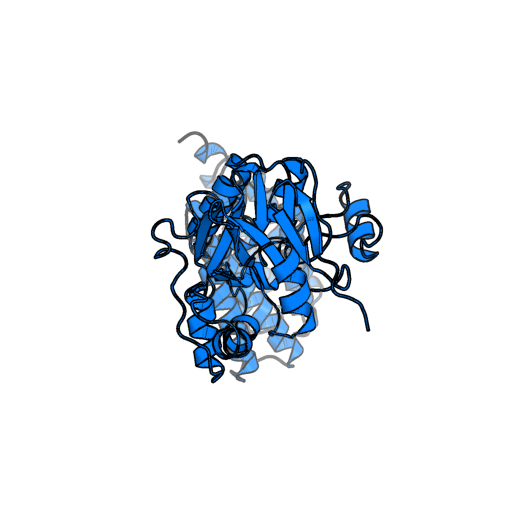ATOM 2891 O O . TYR A 1 386 ? 29.225 1.311 -33.231 1.00 59.19 386 TYR A O 1
ATOM 2899 N N . LEU A 1 387 ? 31.194 0.777 -34.140 1.00 58.03 387 LEU A N 1
ATOM 2900 C CA . LEU A 1 387 ? 30.701 0.663 -35.512 1.00 58.03 387 LEU A CA 1
ATOM 2901 C C . LEU A 1 387 ? 29.789 -0.566 -35.674 1.00 58.03 387 LEU A C 1
ATOM 2903 O O . LEU A 1 387 ? 28.741 -0.467 -36.310 1.00 58.03 387 LEU A O 1
ATOM 2907 N N . LEU A 1 388 ? 30.086 -1.685 -35.002 1.00 55.81 388 LEU A N 1
ATOM 2908 C CA . LEU A 1 388 ? 29.191 -2.849 -34.936 1.00 55.81 388 LEU A CA 1
ATOM 2909 C C . LEU A 1 388 ? 27.849 -2.516 -34.259 1.00 55.81 388 LEU A C 1
ATOM 2911 O O . LEU A 1 388 ? 26.795 -2.943 -34.738 1.00 55.81 388 LEU A O 1
ATOM 2915 N N . LYS A 1 389 ? 27.862 -1.700 -33.192 1.00 58.91 389 LYS A N 1
ATOM 2916 C CA . LYS A 1 389 ? 26.636 -1.157 -32.583 1.00 58.91 389 LYS A CA 1
ATOM 2917 C C . LYS A 1 389 ? 25.833 -0.349 -33.596 1.00 58.91 389 LYS A C 1
ATOM 2919 O O . LYS A 1 389 ? 24.625 -0.538 -33.687 1.00 58.91 389 LYS A O 1
ATOM 2924 N N . LEU A 1 390 ? 26.486 0.529 -34.361 1.00 56.53 390 LEU A N 1
ATOM 2925 C CA . LEU A 1 390 ? 25.819 1.339 -35.379 1.00 56.53 390 LEU A CA 1
ATOM 2926 C C . LEU A 1 390 ? 25.140 0.453 -36.436 1.00 56.53 390 LEU A C 1
ATOM 2928 O O . LEU A 1 390 ? 23.962 0.659 -36.708 1.00 56.53 390 LEU A O 1
ATOM 2932 N N . VAL A 1 391 ? 25.795 -0.609 -36.925 1.00 54.06 391 VAL A N 1
ATOM 2933 C CA . VAL A 1 391 ? 25.161 -1.607 -37.819 1.00 54.06 391 VAL A CA 1
ATOM 2934 C C . VAL A 1 391 ? 23.932 -2.264 -37.175 1.00 54.06 391 VAL A C 1
ATOM 2936 O O . VAL A 1 391 ? 22.895 -2.401 -37.829 1.00 54.06 391 VAL A O 1
ATOM 2939 N N . GLY A 1 392 ? 24.012 -2.629 -35.891 1.00 53.50 392 GLY A N 1
ATOM 2940 C CA . GLY A 1 392 ? 22.886 -3.171 -35.117 1.00 53.50 392 GLY A CA 1
ATOM 2941 C C . GLY A 1 392 ? 21.733 -2.175 -34.921 1.00 53.50 392 GLY A C 1
ATOM 2942 O O . GLY A 1 392 ? 20.561 -2.549 -34.965 1.00 53.50 392 GLY A O 1
ATOM 2943 N N . CYS A 1 393 ? 22.046 -0.887 -34.767 1.00 52.44 393 CYS A N 1
ATOM 2944 C CA . CYS A 1 393 ? 21.068 0.199 -34.733 1.00 52.44 393 CYS A CA 1
ATOM 2945 C C . CYS A 1 393 ? 20.456 0.476 -36.118 1.00 52.44 393 CYS A C 1
ATOM 2947 O O . CYS A 1 393 ? 19.319 0.931 -36.189 1.00 52.44 393 CYS A O 1
ATOM 2949 N N . PHE A 1 394 ? 21.164 0.187 -37.214 1.00 50.22 394 PHE A N 1
ATOM 2950 C CA . PHE A 1 394 ? 20.693 0.389 -38.593 1.00 50.22 394 PHE A CA 1
ATOM 2951 C C . PHE A 1 394 ? 19.898 -0.785 -39.172 1.00 50.22 394 PHE A C 1
ATOM 2953 O O . PHE A 1 394 ? 19.256 -0.639 -40.208 1.00 50.22 394 PHE A O 1
ATOM 2960 N N . SER A 1 395 ? 19.848 -1.926 -38.484 1.00 49.91 395 SER A N 1
ATOM 2961 C CA . SER A 1 395 ? 19.049 -3.100 -38.877 1.00 49.91 395 SER A CA 1
ATOM 2962 C C . SER A 1 395 ? 17.555 -2.972 -38.511 1.00 49.91 395 SER A C 1
ATOM 2964 O O . SER A 1 395 ? 16.838 -3.966 -38.362 1.00 49.91 395 SER A O 1
ATOM 2966 N N . TYR A 1 396 ? 17.060 -1.736 -38.367 1.00 47.66 396 TYR A N 1
ATOM 2967 C CA . TYR A 1 396 ? 15.644 -1.444 -38.160 1.00 47.66 396 TYR A CA 1
ATOM 2968 C C . TYR A 1 396 ? 14.774 -2.016 -39.283 1.00 47.66 396 TYR A C 1
ATOM 2970 O O . TYR A 1 396 ? 15.161 -2.090 -40.447 1.00 47.66 396 TYR A O 1
ATOM 2978 N N . GLY A 1 397 ? 13.555 -2.397 -38.905 1.00 48.56 397 GLY A N 1
ATOM 2979 C CA . GLY A 1 397 ? 12.528 -2.787 -39.856 1.00 48.56 397 GLY A CA 1
ATOM 2980 C C . GLY A 1 397 ? 11.797 -1.589 -40.419 1.00 48.56 397 GLY A C 1
ATOM 2981 O O . GLY A 1 397 ? 11.442 -0.692 -39.651 1.00 48.56 397 GLY A O 1
ATOM 2982 N N . THR A 1 398 ? 11.599 -1.580 -41.735 1.00 44.94 398 THR A N 1
ATOM 2983 C CA . THR A 1 398 ? 10.851 -0.541 -42.438 1.00 44.94 398 THR A CA 1
ATOM 2984 C C . THR A 1 398 ? 9.352 -0.643 -42.158 1.00 44.94 398 THR A C 1
ATOM 2986 O O . THR A 1 398 ? 8.841 -1.607 -41.590 1.00 44.94 398 THR A O 1
ATOM 2989 N N . ARG A 1 399 ? 8.641 0.404 -42.572 1.00 42.53 399 ARG A N 1
ATOM 2990 C CA . ARG A 1 399 ? 7.198 0.629 -42.419 1.00 42.53 399 ARG A CA 1
ATOM 2991 C C . ARG A 1 399 ? 6.309 -0.492 -42.992 1.00 42.53 399 ARG A C 1
ATOM 2993 O O . ARG A 1 399 ? 5.136 -0.528 -42.649 1.00 42.53 399 ARG A O 1
ATOM 3000 N N . ALA A 1 400 ? 6.860 -1.378 -43.826 1.00 41.69 400 ALA A N 1
ATOM 3001 C CA . ALA A 1 400 ? 6.148 -2.483 -44.470 1.00 41.69 400 ALA A CA 1
ATOM 3002 C C . ALA A 1 400 ? 5.832 -3.664 -43.529 1.00 41.69 400 ALA A C 1
ATOM 3004 O O . ALA A 1 400 ? 4.874 -4.381 -43.776 1.00 41.69 400 ALA A O 1
ATOM 3005 N N . ASP A 1 401 ? 6.542 -3.830 -42.404 1.00 43.31 401 ASP A N 1
ATOM 3006 C CA . ASP A 1 401 ? 6.238 -4.896 -41.423 1.00 43.31 401 ASP A CA 1
ATOM 3007 C C . ASP A 1 401 ? 5.058 -4.539 -40.484 1.00 43.31 401 ASP A C 1
ATOM 3009 O O . ASP A 1 401 ? 5.001 -5.000 -39.342 1.00 43.31 401 ASP A O 1
ATOM 3013 N N . LEU A 1 402 ? 4.198 -3.603 -40.894 1.00 43.16 402 LEU A N 1
ATOM 3014 C CA . LEU A 1 402 ? 3.015 -3.160 -40.146 1.00 43.16 402 LEU A CA 1
ATOM 3015 C C . LEU A 1 402 ? 1.711 -3.745 -40.712 1.00 43.16 402 LEU A C 1
ATOM 3017 O O . LEU A 1 402 ? 0.662 -3.519 -40.113 1.00 43.16 402 LEU A O 1
ATOM 3021 N N . GLU A 1 403 ? 1.775 -4.459 -41.841 1.00 42.12 403 GLU A N 1
ATOM 3022 C CA . GLU A 1 403 ? 0.613 -5.046 -42.529 1.00 42.12 403 GLU A CA 1
ATOM 3023 C C . GLU A 1 403 ? 0.556 -6.589 -42.463 1.00 42.12 403 GLU A C 1
ATOM 3025 O O . GLU A 1 403 ? -0.422 -7.173 -42.925 1.00 42.12 403 GLU A O 1
ATOM 3030 N N . GLU A 1 404 ? 1.532 -7.239 -41.818 1.00 33.50 404 GLU A N 1
ATOM 3031 C CA . GLU A 1 404 ? 1.469 -8.636 -41.336 1.00 33.50 404 GLU A CA 1
ATOM 3032 C C . GLU A 1 404 ? 1.515 -8.661 -39.802 1.00 33.50 404 GLU A C 1
ATOM 3034 O O . GLU A 1 404 ? 0.781 -9.478 -39.197 1.00 33.50 404 GLU A O 1
#

Foldseek 3Di:
DQQFDFADPDVQKTWTDSDQFAFIKIWGQAPVQEIAIEQDAADDPSVCVNVVVRGAHAEYEHEALNSQLSCVNVCVPHPNHAYEYAPLSVVVNVVVVRDGDDHDYPVPCVCVRVVQKDKAWFAFASHIFMWIARVVQREIEGELLKAFADLVPQDPVQCVVCVVVVHHRQRMARDVVVVNRRQLRLVRVLVVLVVNVVSQGQWYHYRHYDIDGSDDPVNSCSHCVCSQSVHDHPPRSCCNNCLQVLSVVLVVQLVCLVVCLVVPPDDPFDDSQLSNLVSNVVSVLSSLLSCLPDPSSLVVVVPDDPVVVVVVLVVLLVSLVSLCVRQVADPVLSVLSSVLLVVLLVQLQPDAADPPSLVVNLVSLVVNLVVNLVRDGDDSCVSVSVSVSSSSVSNRGHPVVPVD

Sequence (404 aa):
MTVDILTPIAPDLFVLQSSPEDVRTTVVRLPDGGLWVHAPPAWSPALHEVLSTVGAVAHLVAVTPEQAAQLNSWVAQVDGVRCWAAASVVDATLDAGHPMPPVSPLDARADWWSHTIECRTARGNAHEEALFLHLPSRALIVGGLLETRHPGAVPGLVQWTARVTGRPPALAGTPVSMQLRFFGQRRTLASLVRWARSTEPSRVVPMRGALLDAPSDLLLGAGWEWVGADGPIPPMMRFALGANPGGAVAFFVALATVSGLLLGLELPAPSGISRFATALVMADILGGLVAMASPETRRWWRTRGRAWIAGSLGIHVMHPLALVAAHDGSVGWALGLWMLAMVGGMLVWLWPDRRGALPLAMFLVGFGTIFFSADAAGPVWFASVYLLKLVGCFSYGTRADLEE

Secondary structure (DSSP, 8-state):
----EEEEEETTEEEEESSTTSPPEEEEE-TTSEEEEES-----HHHHHHHHTT-EEEEEEE-SHHHHHHHHHHHTTSTTPEEEE-HHHHHHHHHTT------EEGGG-TTTTTTTEEEEEEE-SS-EEEEEEETTTTEEEE-TT-EE--GGG--HHHHHHHHHHTSPP-SEE--HHHHHHTTT-HHHHHHHHHHHHHT--SEEEESSS--EES--HHHHHHHTGGG-SSSS--HHHHTTSSS-HHHHHHHHHHHHHHHHHHTT-----SSHHHHHHHHHHHHHHHHHHHHHHSHHHHHHHHT--HHHHHHHHHHHHHHHHHHHHHTT--HHHHHHHHHHHHHHHHHHHH-S-HHHHHHHHHHHHHHHHHHHSTT--S-HHHHHHHHHHHHHHH-PPPGGGG--

pLDDT: mean 73.51, std 18.38, range [33.5, 98.38]